Protein AF-A0A4P8IXP7-F1 (afdb_monomer_lite)

Secondary structure (DSSP, 8-state):
-PPP---------------PPPBPSEEBS-GGG-TT-PPBGGG--TT--TTBPPPP-PPP---EEEE-SS----S-B--EEEEE--S-TT--BPPP--TT--S-----GGGEEEEEE---BGGGTB-EEPPPHHHHHHHHHTT-EEEEEEEE-TTT--HHHHHHHH-EE-SS-TT-GGGEE-HHHHHHHHHHHHHT--EEEEEE-SS-SSHHHHHHHHHHHHHHHHHHHHTT-EEEEE-SSS-TT----TTEE-GGGEEETT---TT-HHHHTT----HHHHHHHS-TT----EEE-TTHHHHTTPPTT---HHHHHHHHHHHHHHHH-BTTB--GGGTB-EEEETTS-GGGSSGGG-HHHHSPP--EEEEEEE--TT--EEETTT---BSSEEEEEEE--TTS--PEEEEESSPEEEEE-TT-------------EEEETTEEE-----TT--S-EEEEE-----STTPPP---------EEEEEETTEEEEEPPP-S--SS---S-----------PPPTTS----------S-TT----PPP----EEE----

pLDDT: mean 71.77, std 26.42, range [22.84, 98.81]

Sequence (556 aa):
MKKHHLFVLILAFLFSAQAGAANTFTWALDPAQNGAGYHTIQSVDPNNLAGYVAPSNTPLNTNLTRSWIGSSRTDTGAEFTAIYRTRAASNKTYPEFPATYNPVTFENWAFIRKMISFGGEAGSGAHISAPDPEWVTAAHSHGVKIYGVVYIDHDAGTIASVENLLGTYNGLGEGDKANYAVPVLDKLQALAVKLKLDGWLLNIEKGLDIPQNASQLRRVASNLFPVYKDQGVEFLLYVGRDDIYGIGSPQLFTDADIANFGNLGINAYGIENAIGIDPGPTNGIFPSNSKKTYLMYLDQVFTVNTPRNLFWSLRVDAAKATQCQYFNGSGVWPGFKAYAQAAYPVTMAQSTALCGGNPVSLATPIPTKILKITLPPAISVAPQTTNEACYDVCYYEFQYGTNGGIRETLTFNVPMIRLNTGTGLGDSPSYQDDALYSQYVPGVKWWNKRHTESGNFVWAYSFPFNNAGTIYTLRNPPDGVWCWWESLNDYSCKLPALFPRPFYFPSSDYYANASNTSIPDGRGGRFGPGYQHSTNPYDNWGGFPLLNLVMNVNLR

Organism: NCBI:txid2571746

Radius of gyration: 28.45 Å; chains: 1; bounding box: 70×98×84 Å

InterPro domains:
  IPR005201 Cytosolic endo-beta-N-acetylglucosaminidase, TIM barrel domain [PF03644] (100-221)
  IPR032979 Cytosolic endo-beta-N-acetylglucosaminidase [PTHR13246] (124-217)

Foldseek 3Di:
DDDDDDPPPPPPPPPPPPPPFAWAPFEFLDPVLAQQDGHHLLPDDLVDRPRHDAFAPFAADPFKDWFQDPDPDDDFFFAAEEEAALAEQLGGGDFDDPPVDQSDLAQQLQRHQEYENDHDDRNNRRQWHDHDRSNLNVNRQFNHAYATEGDQDQPRGDLSSLCSQLPDAQPPDLQDPVRGDGVSVVSQLSNCVSNVHQEYEYEHQDNLVPLVSLVSLLSCLVRPQVVSVVVRYHYAYEHEADPPSVSVHPSYDYPLQELAPPPPDLAQCCLCFLQAGDQVVLCVSPPPPRPRRYYYDLHSSPVAPDPHSDDDVVSSLSSLLNSLCQAPPDDNHNHSSVRHIRMGRPPDDPCCNRSRVDVSSVDRRFTKWKKWKAADAPKWKAKPVGRDTDGGIDIDMDTADPVADPAIAIEMPFFKDKDFPAPPPDDDPPPDPGDIWMDTVPGTAAAADEPPDPTGIHIDTQDQPPDPRDGDDDPDTDDWKYKDAPDPQWIKIKTFFDDDDDDDDDDDDDPDPPPPDDDDDPPPDDDDDPPPPPPDPPNRDDDDGTGIHMYIYGGD

Structure (mmCIF, N/CA/C/O backbone):
data_AF-A0A4P8IXP7-F1
#
_entry.id   AF-A0A4P8IXP7-F1
#
loop_
_atom_site.group_PDB
_atom_site.id
_atom_site.type_symbol
_atom_site.label_atom_id
_atom_site.label_alt_id
_atom_site.label_comp_id
_atom_site.label_asym_id
_atom_site.label_entity_id
_atom_site.label_seq_id
_atom_site.pdbx_PDB_ins_code
_atom_site.Cartn_x
_atom_site.Cartn_y
_atom_site.Cartn_z
_atom_site.occupancy
_atom_site.B_iso_or_equiv
_atom_site.auth_seq_id
_atom_site.auth_comp_id
_atom_site.auth_asym_id
_atom_site.auth_atom_id
_atom_site.pdbx_PDB_model_num
ATOM 1 N N . MET A 1 1 ? -35.682 -73.329 -4.194 1.00 39.00 1 MET A N 1
ATOM 2 C CA . MET A 1 1 ? -35.188 -72.276 -5.110 1.00 39.00 1 MET A CA 1
ATOM 3 C C . MET A 1 1 ? -34.790 -71.064 -4.281 1.00 39.00 1 MET A C 1
ATOM 5 O O . MET A 1 1 ? -35.639 -70.496 -3.609 1.00 39.00 1 MET A O 1
ATOM 9 N N . LYS A 1 2 ? -33.489 -70.761 -4.235 1.00 33.84 2 LYS A N 1
ATOM 10 C CA . LYS A 1 2 ? -32.882 -69.703 -3.414 1.00 33.84 2 LYS A CA 1
ATOM 11 C C . LYS A 1 2 ? -33.099 -68.343 -4.092 1.00 33.84 2 LYS A C 1
ATOM 13 O O . LYS A 1 2 ? -32.723 -68.196 -5.249 1.00 33.84 2 LYS A O 1
ATOM 18 N N . LYS A 1 3 ? -33.685 -67.365 -3.393 1.00 36.53 3 LYS A N 1
ATOM 19 C CA . LYS A 1 3 ? -33.675 -65.953 -3.809 1.00 36.53 3 LYS A CA 1
ATOM 20 C C . LYS A 1 3 ? -32.623 -65.224 -2.979 1.00 36.53 3 LYS A C 1
ATOM 22 O O . LYS A 1 3 ? -32.712 -65.190 -1.757 1.00 36.53 3 LYS A O 1
ATOM 27 N N . HIS A 1 4 ? -31.601 -64.716 -3.658 1.00 34.34 4 HIS A N 1
ATOM 28 C CA . HIS A 1 4 ? -30.540 -63.912 -3.073 1.00 34.34 4 HIS A CA 1
ATOM 29 C C . HIS A 1 4 ? -31.058 -62.508 -2.746 1.00 34.34 4 HIS A C 1
ATOM 31 O O . HIS A 1 4 ? -31.593 -61.822 -3.615 1.00 34.34 4 HIS A O 1
ATOM 37 N N . HIS A 1 5 ? -30.872 -62.088 -1.495 1.00 34.03 5 HIS A N 1
ATOM 38 C CA . HIS A 1 5 ? -30.911 -60.685 -1.105 1.00 34.03 5 HIS A CA 1
ATOM 39 C C . HIS A 1 5 ? -29.634 -60.012 -1.614 1.00 34.03 5 HIS A C 1
ATOM 41 O O . HIS A 1 5 ? -28.539 -60.316 -1.144 1.00 34.03 5 HIS A O 1
ATOM 47 N N . LEU A 1 6 ? -29.777 -59.121 -2.593 1.00 31.95 6 LEU A N 1
ATOM 48 C CA . LEU A 1 6 ? -28.712 -58.233 -3.036 1.00 31.95 6 LEU A CA 1
ATOM 49 C C . LEU A 1 6 ? -28.724 -57.001 -2.119 1.00 31.95 6 LEU A C 1
ATOM 51 O O . LEU A 1 6 ? -29.544 -56.102 -2.285 1.00 31.95 6 LEU A O 1
ATOM 55 N N . PHE A 1 7 ? -27.845 -56.990 -1.118 1.00 36.19 7 PHE A N 1
ATOM 56 C CA . PHE A 1 7 ? -27.499 -55.779 -0.377 1.00 36.19 7 PHE A CA 1
ATOM 57 C C . PHE A 1 7 ? -26.622 -54.910 -1.284 1.00 36.19 7 PHE A C 1
ATOM 59 O O . PHE A 1 7 ? -25.454 -55.219 -1.510 1.00 36.19 7 PHE A O 1
ATOM 66 N N . VAL A 1 8 ? -27.186 -53.830 -1.823 1.00 36.12 8 VAL A N 1
ATOM 67 C CA . VAL A 1 8 ? -26.407 -52.757 -2.449 1.00 36.12 8 VAL A CA 1
ATOM 68 C C . VAL A 1 8 ? -25.951 -51.830 -1.325 1.00 36.12 8 VAL A C 1
ATOM 70 O O . VAL A 1 8 ? -26.709 -50.987 -0.853 1.00 36.12 8 VAL A O 1
ATOM 73 N N . LEU A 1 9 ? -24.719 -52.029 -0.854 1.00 34.56 9 LEU A N 1
ATOM 74 C CA . LEU A 1 9 ? -24.025 -51.070 0.002 1.00 34.56 9 LEU A CA 1
ATOM 75 C C . LEU A 1 9 ? -23.606 -49.884 -0.878 1.00 34.56 9 LEU A C 1
ATOM 77 O O . LEU A 1 9 ? -22.638 -49.967 -1.632 1.00 34.56 9 LEU A O 1
ATOM 81 N N . ILE A 1 10 ? -24.351 -48.782 -0.802 1.00 38.66 10 ILE A N 1
ATOM 82 C CA . ILE A 1 10 ? -23.900 -47.488 -1.317 1.00 38.66 10 ILE A CA 1
ATOM 83 C C . ILE A 1 10 ? -22.870 -46.967 -0.311 1.00 38.66 10 ILE A C 1
ATOM 85 O O . ILE A 1 10 ? -23.222 -46.369 0.703 1.00 38.66 10 ILE A O 1
ATOM 89 N N . LEU A 1 11 ? -21.587 -47.239 -0.568 1.00 36.03 11 LEU A N 1
ATOM 90 C CA . LEU A 1 11 ? -20.496 -46.501 0.063 1.00 36.03 11 LEU A CA 1
ATOM 91 C C . LEU A 1 11 ? -20.523 -45.073 -0.496 1.00 36.03 11 LEU A C 1
ATOM 93 O O . LEU A 1 11 ? -19.934 -44.777 -1.534 1.00 36.03 11 LEU A O 1
ATOM 97 N N . ALA A 1 12 ? -21.225 -44.182 0.197 1.00 35.38 12 ALA A N 1
ATOM 98 C CA . ALA A 1 12 ? -21.006 -42.753 0.072 1.00 35.38 12 ALA A CA 1
ATOM 99 C C . ALA A 1 12 ? -19.644 -42.435 0.710 1.00 35.38 12 ALA A C 1
ATOM 101 O O . ALA A 1 12 ? -19.553 -42.120 1.895 1.00 35.38 12 ALA A O 1
ATOM 102 N N . PHE A 1 13 ? -18.569 -42.552 -0.072 1.00 37.53 13 PHE A N 1
ATOM 103 C CA . PHE A 1 13 ? -17.326 -41.852 0.234 1.00 37.53 13 PHE A CA 1
ATOM 104 C C . PHE A 1 13 ? -17.609 -40.355 0.078 1.00 37.53 13 PHE A C 1
ATOM 106 O O . PHE A 1 13 ? -17.479 -39.781 -1.002 1.00 37.53 13 PHE A O 1
ATOM 113 N N . LEU A 1 14 ? -18.034 -39.728 1.175 1.00 33.97 14 LEU A N 1
ATOM 114 C CA . LEU A 1 14 ? -17.838 -38.304 1.399 1.00 33.97 14 LEU A CA 1
ATOM 115 C C . LEU A 1 14 ? -16.323 -38.077 1.419 1.00 33.97 14 LEU A C 1
ATOM 117 O O . LEU A 1 14 ? -15.682 -38.126 2.466 1.00 33.97 14 LEU A O 1
ATOM 121 N N . PHE A 1 15 ? -15.737 -37.873 0.240 1.00 34.47 15 PHE A N 1
ATOM 122 C CA . PHE A 1 15 ? -14.496 -37.129 0.143 1.00 34.47 15 PHE A CA 1
ATOM 123 C C . PHE A 1 15 ? -14.830 -35.710 0.590 1.00 34.47 15 PHE A C 1
ATOM 125 O O . PHE A 1 15 ? -15.240 -34.866 -0.206 1.00 34.47 15 PHE A O 1
ATOM 132 N N . SER A 1 16 ? -14.674 -35.455 1.885 1.00 33.84 16 SER A N 1
ATOM 133 C CA . SER A 1 16 ? -14.341 -34.126 2.369 1.00 33.84 16 SER A CA 1
ATOM 134 C C . SER A 1 16 ? -13.018 -33.774 1.700 1.00 33.84 16 SER A C 1
ATOM 136 O O . SER A 1 16 ? -11.948 -34.090 2.214 1.00 33.84 16 SER A O 1
ATOM 138 N N . ALA A 1 17 ? -13.080 -33.214 0.493 1.00 34.91 17 ALA A N 1
ATOM 139 C CA . ALA A 1 17 ? -11.950 -32.508 -0.065 1.00 34.91 17 ALA A CA 1
ATOM 140 C C . ALA A 1 17 ? -11.671 -31.383 0.931 1.00 34.91 17 ALA A C 1
ATOM 142 O O . ALA A 1 17 ? -12.383 -30.381 0.958 1.00 34.91 17 ALA A O 1
ATOM 143 N N . GLN A 1 18 ? -10.687 -31.583 1.809 1.00 36.56 18 GLN A N 1
ATOM 144 C CA . GLN A 1 18 ? -9.987 -30.466 2.415 1.00 36.56 18 GLN A CA 1
ATOM 145 C C . GLN A 1 18 ? -9.467 -29.662 1.229 1.00 36.56 18 GLN A C 1
ATOM 147 O O . GLN A 1 18 ? -8.489 -30.049 0.591 1.00 36.56 18 GLN A O 1
ATOM 152 N N . ALA A 1 19 ? -10.197 -28.612 0.855 1.00 48.47 19 ALA A N 1
ATOM 153 C CA . ALA A 1 19 ? -9.684 -27.609 -0.049 1.00 48.47 19 ALA A CA 1
ATOM 154 C C . ALA A 1 19 ? -8.411 -27.096 0.624 1.00 48.47 19 ALA A C 1
ATOM 156 O O . ALA A 1 19 ? -8.477 -26.484 1.687 1.00 48.47 19 ALA A O 1
ATOM 157 N N . GLY A 1 20 ? -7.250 -27.475 0.083 1.00 58.09 20 GLY A N 1
ATOM 158 C CA . GLY A 1 20 ? -5.977 -27.000 0.602 1.00 58.09 20 GLY A CA 1
ATOM 159 C C . GLY A 1 20 ? -5.996 -25.476 0.609 1.00 58.09 20 GLY A C 1
ATOM 160 O O . GLY A 1 20 ? -6.505 -24.868 -0.335 1.00 58.09 20 GLY A O 1
ATOM 161 N N . ALA A 1 21 ? -5.486 -24.871 1.680 1.00 75.12 21 ALA A N 1
ATOM 162 C CA . ALA A 1 21 ? -5.444 -23.423 1.797 1.00 75.12 21 ALA A CA 1
ATOM 163 C C . ALA A 1 21 ? -4.716 -22.828 0.579 1.00 75.12 21 ALA A C 1
ATOM 165 O O . ALA A 1 21 ? -3.615 -23.260 0.226 1.00 75.12 21 ALA A O 1
ATOM 166 N N . ALA A 1 22 ? -5.364 -21.883 -0.101 1.00 84.75 22 ALA A N 1
ATOM 167 C CA . ALA A 1 22 ? -4.814 -21.275 -1.303 1.00 84.75 22 ALA A CA 1
ATOM 168 C C . ALA A 1 22 ? -3.611 -20.385 -0.957 1.00 84.75 22 ALA A C 1
ATOM 170 O O . ALA A 1 22 ? -3.582 -19.738 0.090 1.00 84.75 22 ALA A O 1
ATOM 171 N N . ASN A 1 23 ? -2.622 -20.320 -1.847 1.00 89.44 23 ASN A N 1
ATOM 172 C CA . ASN A 1 23 ? -1.497 -19.404 -1.698 1.00 89.44 23 ASN A CA 1
ATOM 173 C C . ASN A 1 23 ? -1.893 -17.977 -2.093 1.00 89.44 23 ASN A C 1
ATOM 175 O O . ASN A 1 23 ? -2.706 -17.757 -2.998 1.00 89.44 23 ASN A O 1
ATOM 179 N N . THR A 1 24 ? -1.249 -17.003 -1.457 1.00 90.00 24 THR A N 1
ATOM 180 C CA . THR A 1 24 ? -1.273 -15.611 -1.911 1.00 90.00 24 THR A CA 1
ATOM 181 C C . THR A 1 24 ? -0.402 -15.423 -3.153 1.00 90.00 24 THR A C 1
ATOM 183 O O . THR A 1 24 ? 0.481 -16.231 -3.455 1.00 90.00 24 THR A O 1
ATOM 186 N N . PHE A 1 25 ? -0.611 -14.324 -3.879 1.00 94.12 25 PHE A N 1
ATOM 187 C CA . PHE A 1 25 ? 0.217 -13.951 -5.026 1.00 94.12 25 PHE A CA 1
ATOM 188 C C . PHE A 1 25 ? 1.541 -13.309 -4.575 1.00 94.12 25 PHE A C 1
ATOM 190 O O . PHE A 1 25 ? 1.748 -12.101 -4.715 1.00 94.12 25 PHE A O 1
ATOM 197 N N . THR A 1 26 ? 2.420 -14.123 -3.986 1.00 94.44 26 THR A N 1
ATOM 198 C CA . THR A 1 26 ? 3.766 -13.728 -3.544 1.00 94.44 26 THR A CA 1
ATOM 199 C C . THR A 1 26 ? 4.827 -14.639 -4.143 1.00 94.44 26 THR A C 1
ATOM 201 O O . THR A 1 26 ? 4.685 -15.865 -4.122 1.00 94.44 26 THR A O 1
ATOM 204 N N . TRP A 1 27 ? 5.921 -14.049 -4.626 1.00 95.25 27 TRP A N 1
ATOM 205 C CA . TRP A 1 27 ? 7.013 -14.779 -5.267 1.00 95.25 27 TRP A CA 1
ATOM 206 C C . TRP A 1 27 ? 8.386 -14.239 -4.885 1.00 95.25 27 TRP A C 1
ATOM 208 O O . TRP A 1 27 ? 8.557 -13.054 -4.586 1.00 95.25 27 TRP A O 1
ATOM 218 N N . ALA A 1 28 ? 9.377 -15.121 -4.975 1.00 95.38 28 ALA A N 1
ATOM 219 C CA . ALA A 1 28 ? 10.776 -14.762 -4.830 1.00 95.38 28 ALA A CA 1
ATOM 220 C C . ALA A 1 28 ? 11.360 -14.275 -6.158 1.00 95.38 28 ALA A C 1
ATOM 222 O O . ALA A 1 28 ? 11.243 -14.941 -7.187 1.00 95.38 28 ALA A O 1
ATOM 223 N N . LEU A 1 29 ? 12.018 -13.118 -6.118 1.00 95.31 29 LEU A N 1
ATOM 224 C CA . LEU A 1 29 ? 12.842 -12.608 -7.210 1.00 95.31 29 LEU A CA 1
ATOM 225 C C . LEU A 1 29 ? 14.216 -13.294 -7.234 1.00 95.31 29 LEU A C 1
ATOM 227 O O . LEU A 1 29 ? 14.679 -13.703 -8.298 1.00 95.31 29 LEU A O 1
ATOM 231 N N . ASP A 1 30 ? 14.823 -13.444 -6.053 1.00 90.88 30 ASP A N 1
ATOM 232 C CA . ASP A 1 30 ? 16.124 -14.077 -5.838 1.00 90.88 30 ASP A CA 1
ATOM 233 C C . ASP A 1 30 ? 15.962 -15.387 -5.036 1.00 90.88 30 ASP A C 1
ATOM 235 O O . ASP A 1 30 ? 15.535 -15.350 -3.875 1.00 90.88 30 ASP A O 1
ATOM 239 N N . PRO A 1 31 ? 16.288 -16.557 -5.620 1.00 88.31 31 PRO A N 1
ATOM 240 C CA . PRO A 1 31 ? 16.248 -17.838 -4.917 1.00 88.31 31 PRO A CA 1
ATOM 241 C C . PRO A 1 31 ? 17.194 -17.910 -3.711 1.00 88.31 31 PRO A C 1
ATOM 243 O O . PRO A 1 31 ? 16.911 -18.656 -2.774 1.00 88.31 31 PRO A O 1
ATOM 246 N N . ALA A 1 32 ? 18.300 -17.156 -3.718 1.00 88.69 32 ALA A N 1
ATOM 247 C CA . ALA A 1 32 ? 19.264 -17.143 -2.619 1.00 88.69 32 ALA A CA 1
ATOM 248 C C . ALA A 1 32 ? 18.716 -16.433 -1.371 1.00 88.69 32 ALA A C 1
ATOM 250 O O . ALA A 1 32 ? 19.170 -16.698 -0.260 1.00 88.69 32 ALA A O 1
ATOM 251 N N . GLN A 1 33 ? 17.711 -15.571 -1.542 1.00 88.19 33 GLN A N 1
ATOM 252 C CA . GLN A 1 33 ? 17.058 -14.820 -0.470 1.00 88.19 33 GLN A CA 1
ATOM 253 C C . GLN A 1 33 ? 15.617 -15.291 -0.262 1.00 88.19 33 GLN A C 1
ATOM 255 O O . GLN A 1 33 ? 14.695 -14.496 -0.168 1.00 88.19 33 GLN A O 1
ATOM 260 N N . ASN A 1 34 ? 15.397 -16.606 -0.226 1.00 91.69 34 ASN A N 1
ATOM 261 C CA . ASN A 1 34 ? 14.059 -17.196 -0.184 1.00 91.69 34 ASN A CA 1
ATOM 262 C C . ASN A 1 34 ? 13.816 -18.054 1.067 1.00 91.69 34 ASN A C 1
ATOM 264 O O . ASN A 1 34 ? 13.491 -19.239 0.970 1.00 91.69 34 ASN A O 1
ATOM 268 N N . GLY A 1 35 ? 13.985 -17.462 2.255 1.00 87.88 35 GLY A N 1
ATOM 269 C CA . GLY A 1 35 ? 13.940 -18.186 3.531 1.00 87.88 35 GLY A CA 1
ATOM 270 C C . GLY A 1 35 ? 12.619 -18.910 3.827 1.00 87.88 35 GLY A C 1
ATOM 271 O O . GLY A 1 35 ? 12.629 -19.943 4.490 1.00 87.88 35 GLY A O 1
ATOM 272 N N . ALA A 1 36 ? 11.487 -18.423 3.306 1.00 87.69 36 ALA A N 1
ATOM 273 C CA . ALA A 1 36 ? 10.168 -19.042 3.489 1.00 87.69 36 ALA A CA 1
ATOM 274 C C . ALA A 1 36 ? 9.737 -19.953 2.315 1.00 87.69 36 ALA A C 1
ATOM 276 O O . ALA A 1 36 ? 8.614 -20.478 2.293 1.00 87.69 36 ALA A O 1
ATOM 277 N N . GLY A 1 37 ? 10.612 -20.152 1.322 1.00 91.12 37 GLY A N 1
ATOM 278 C CA . GLY A 1 37 ? 10.381 -21.070 0.207 1.00 91.12 37 GLY A CA 1
ATOM 279 C C . GLY A 1 37 ? 9.197 -20.679 -0.683 1.00 91.12 37 GLY A C 1
ATOM 280 O O . GLY A 1 37 ? 8.359 -21.527 -1.003 1.00 91.12 37 GLY A O 1
ATOM 281 N N . TYR A 1 38 ? 9.080 -19.402 -1.050 1.00 92.81 38 TYR A N 1
ATOM 282 C CA . TYR A 1 38 ? 8.154 -18.945 -2.090 1.00 92.81 38 TYR A CA 1
ATOM 283 C C . TYR A 1 38 ? 8.533 -19.524 -3.456 1.00 92.81 38 TYR A C 1
ATOM 285 O O . TYR A 1 38 ? 9.701 -19.814 -3.720 1.00 92.81 38 TYR A O 1
ATOM 293 N N . HIS A 1 39 ? 7.562 -19.657 -4.360 1.00 94.31 39 HIS A N 1
ATOM 294 C CA . HIS A 1 39 ? 7.879 -19.946 -5.758 1.00 94.31 39 HIS A CA 1
ATOM 295 C C . HIS A 1 39 ? 8.733 -18.813 -6.331 1.00 94.31 39 HIS A C 1
ATOM 297 O O . HIS A 1 39 ? 8.442 -17.636 -6.111 1.00 94.31 39 HIS A O 1
ATOM 303 N N . THR A 1 40 ? 9.785 -19.158 -7.069 1.00 95.31 40 THR A N 1
ATOM 304 C CA . THR A 1 40 ? 10.590 -18.156 -7.772 1.00 95.31 40 THR A CA 1
ATOM 305 C C . THR A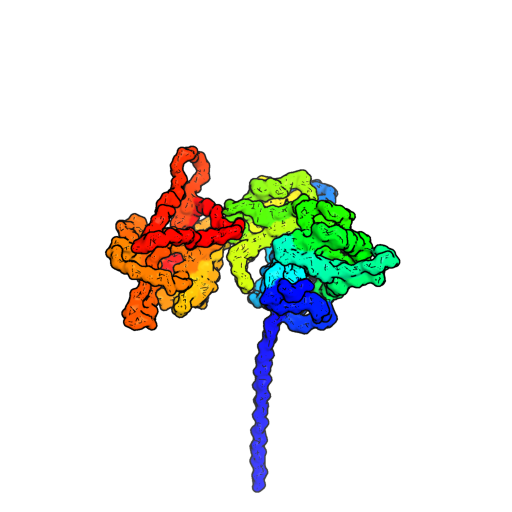 1 40 ? 9.791 -17.629 -8.952 1.00 95.31 40 THR A C 1
ATOM 307 O O . THR A 1 40 ? 9.116 -18.406 -9.634 1.00 95.31 40 THR A O 1
ATOM 310 N N . ILE A 1 41 ? 9.871 -16.332 -9.237 1.00 96.25 41 ILE A N 1
ATOM 311 C CA . ILE A 1 41 ? 9.119 -15.717 -10.336 1.00 96.25 41 ILE A CA 1
ATOM 312 C C . ILE A 1 41 ? 9.425 -16.408 -11.671 1.00 96.25 41 ILE A C 1
ATOM 314 O O . ILE A 1 41 ? 8.538 -16.643 -12.486 1.00 96.25 41 ILE A O 1
ATOM 318 N N . GLN A 1 42 ? 10.659 -16.868 -11.874 1.00 93.69 42 GLN A N 1
ATOM 319 C CA . GLN A 1 42 ? 11.069 -17.596 -13.073 1.00 93.69 42 GLN A CA 1
ATOM 320 C C . GLN A 1 42 ? 10.315 -18.929 -13.243 1.00 93.69 42 GLN A C 1
ATOM 322 O O . GLN A 1 42 ? 10.049 -19.312 -14.379 1.00 93.69 42 GLN A O 1
ATOM 327 N N . SER A 1 43 ? 9.894 -19.580 -12.153 1.00 94.19 43 SER A N 1
ATOM 328 C CA . SER A 1 43 ? 9.132 -20.842 -12.179 1.00 94.19 43 SER A CA 1
ATOM 329 C C . SER A 1 43 ? 7.615 -20.677 -12.330 1.00 94.19 43 SER A C 1
ATOM 331 O O . SER A 1 43 ? 6.931 -21.635 -12.676 1.00 94.19 43 SER A O 1
ATOM 333 N N . VAL A 1 44 ? 7.078 -19.476 -12.094 1.00 94.88 44 VAL A N 1
ATOM 334 C CA . VAL A 1 44 ? 5.631 -19.219 -12.166 1.00 94.88 44 VAL A CA 1
ATOM 335 C C . VAL A 1 44 ? 5.162 -19.243 -13.616 1.00 94.88 44 VAL A C 1
ATOM 337 O O . VAL A 1 44 ? 5.753 -18.569 -14.465 1.00 94.88 44 VAL A O 1
ATOM 340 N N . ASP A 1 45 ? 4.079 -19.970 -13.887 1.00 95.50 45 ASP A N 1
ATOM 341 C CA . ASP A 1 45 ? 3.348 -19.910 -15.153 1.00 95.50 45 ASP A CA 1
ATOM 342 C C . ASP A 1 45 ? 2.131 -18.976 -15.006 1.00 95.50 45 ASP A C 1
ATOM 344 O O . ASP A 1 45 ? 1.157 -19.341 -14.343 1.00 95.50 45 ASP A O 1
ATOM 348 N N . PRO A 1 46 ? 2.132 -17.782 -15.632 1.00 95.19 46 PRO A N 1
ATOM 349 C CA . PRO A 1 46 ? 0.991 -16.866 -15.581 1.00 95.19 46 PRO A CA 1
ATOM 350 C C . PRO A 1 46 ? -0.311 -17.469 -16.130 1.00 95.19 46 PRO A C 1
ATOM 352 O O . PRO A 1 46 ? -1.400 -17.004 -15.795 1.00 95.19 46 PRO A O 1
ATOM 355 N N . ASN A 1 47 ? -0.239 -18.506 -16.968 1.00 94.06 47 ASN A N 1
ATOM 356 C CA . ASN A 1 47 ? -1.427 -19.153 -17.518 1.00 94.06 47 ASN A CA 1
ATOM 357 C C . ASN A 1 47 ? -2.011 -20.214 -16.581 1.00 94.06 47 ASN A C 1
ATOM 359 O O . ASN A 1 47 ? -3.209 -20.500 -16.675 1.00 94.06 47 ASN A O 1
ATOM 363 N N . ASN A 1 48 ? -1.211 -20.727 -15.644 1.00 93.56 48 ASN A N 1
ATOM 364 C CA . ASN A 1 48 ? -1.591 -21.770 -14.703 1.00 93.56 48 ASN A CA 1
ATOM 365 C C . ASN A 1 48 ? -1.275 -21.363 -13.256 1.00 93.56 48 ASN A C 1
ATOM 367 O O . ASN A 1 48 ? -0.227 -21.690 -12.703 1.00 93.56 48 ASN A O 1
ATOM 371 N N . LEU A 1 49 ? -2.238 -20.690 -12.626 1.00 93.94 49 LEU A N 1
ATOM 372 C CA . LEU A 1 49 ? -2.174 -20.286 -11.219 1.00 93.94 49 LEU A CA 1
ATOM 373 C C . LEU A 1 49 ? -2.897 -21.284 -10.297 1.00 93.94 49 LEU A C 1
ATOM 375 O O . LEU A 1 49 ? -3.518 -20.891 -9.311 1.00 93.94 49 LEU A O 1
ATOM 379 N N . ALA A 1 50 ? -2.858 -22.580 -10.619 1.00 91.75 50 ALA A N 1
ATOM 380 C CA . ALA A 1 50 ? -3.403 -23.605 -9.736 1.00 91.75 50 ALA A CA 1
ATOM 381 C C . ALA A 1 50 ? -2.722 -23.547 -8.355 1.00 91.75 50 ALA A C 1
ATOM 383 O O . ALA A 1 50 ? -1.501 -23.455 -8.255 1.00 91.75 50 ALA A O 1
ATOM 384 N N . GLY A 1 51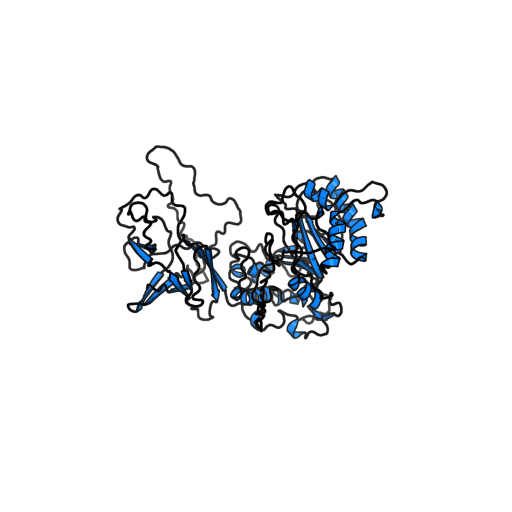 ? -3.521 -23.594 -7.286 1.00 89.75 51 GLY A N 1
ATOM 385 C CA . GLY A 1 51 ? -3.033 -23.476 -5.908 1.00 89.75 51 GLY A CA 1
ATOM 386 C C . GLY A 1 51 ? -2.887 -22.039 -5.395 1.00 89.75 51 GLY A C 1
ATOM 387 O O . GLY A 1 51 ? -2.505 -21.864 -4.241 1.00 89.75 51 GLY A O 1
ATOM 388 N N . TYR A 1 52 ? -3.212 -21.026 -6.203 1.00 93.00 52 TYR A N 1
ATOM 389 C CA . TYR A 1 52 ? -3.387 -19.643 -5.754 1.00 93.00 52 TYR A CA 1
ATOM 390 C C . TYR A 1 52 ? -4.872 -19.303 -5.583 1.00 93.00 52 TYR A C 1
ATOM 392 O O . TYR A 1 52 ? -5.744 -19.992 -6.119 1.00 93.00 52 TYR A O 1
ATOM 400 N N . VAL A 1 53 ? -5.163 -18.226 -4.849 1.00 91.44 53 VAL A N 1
ATOM 401 C CA . VAL A 1 53 ? -6.516 -17.653 -4.785 1.00 91.44 53 VAL A CA 1
ATOM 402 C C . VAL A 1 53 ? -7.003 -17.252 -6.188 1.00 91.44 53 VAL A C 1
ATOM 404 O O . VAL A 1 53 ? -6.207 -16.945 -7.076 1.00 91.44 53 VAL A O 1
ATOM 407 N N . ALA A 1 54 ? -8.314 -17.289 -6.431 1.00 93.12 54 ALA A N 1
ATOM 408 C CA . ALA A 1 54 ? -8.870 -16.913 -7.729 1.00 93.12 54 ALA A CA 1
ATOM 409 C C . ALA A 1 54 ? -8.708 -15.397 -7.987 1.00 93.12 54 ALA A C 1
ATOM 411 O O . ALA A 1 54 ? -9.017 -14.605 -7.100 1.00 93.12 54 ALA A O 1
ATOM 412 N N . PRO A 1 55 ? -8.272 -14.962 -9.186 1.00 95.69 55 PRO A N 1
ATOM 413 C CA . PRO A 1 55 ? -8.188 -13.540 -9.521 1.00 95.69 55 PRO A CA 1
ATOM 414 C C . PRO A 1 55 ? -9.541 -12.815 -9.499 1.00 95.69 55 PRO A C 1
ATOM 416 O O . PRO A 1 55 ? -10.595 -13.428 -9.683 1.00 95.69 55 PRO A O 1
ATOM 419 N N . SER A 1 56 ? -9.507 -11.485 -9.363 1.00 96.31 56 SER A N 1
ATOM 420 C CA . SER A 1 56 ? -10.701 -10.651 -9.540 1.00 96.31 56 SER A CA 1
ATOM 421 C C . SER A 1 56 ? -11.218 -10.720 -10.980 1.00 96.31 56 SER A C 1
ATOM 423 O O . SER A 1 56 ? -10.445 -10.782 -11.935 1.00 96.31 56 SER A O 1
ATOM 425 N N . ASN A 1 57 ? -12.540 -10.635 -11.137 1.00 96.56 57 ASN A N 1
ATOM 426 C CA . ASN A 1 57 ? -13.206 -10.499 -12.435 1.00 96.56 57 ASN A CA 1
ATOM 427 C C . ASN A 1 57 ? -13.751 -9.083 -12.683 1.00 96.56 57 ASN A C 1
ATOM 429 O O . ASN A 1 57 ? -14.406 -8.843 -13.696 1.00 96.56 57 ASN A O 1
ATOM 433 N N . THR A 1 58 ? -13.502 -8.144 -11.769 1.00 97.62 58 THR A N 1
ATOM 434 C CA . THR A 1 58 ? -14.054 -6.788 -11.839 1.00 97.62 58 THR A CA 1
ATOM 435 C C . THR A 1 58 ? -13.181 -5.914 -12.742 1.00 97.62 58 THR A C 1
ATOM 437 O O . THR A 1 58 ? -12.001 -5.730 -12.437 1.00 97.62 58 THR A O 1
ATOM 440 N N . PRO A 1 59 ? -13.704 -5.362 -13.852 1.00 97.31 59 PRO A N 1
ATOM 441 C CA . PRO A 1 59 ? -12.946 -4.440 -14.693 1.00 97.31 59 PRO A CA 1
ATOM 442 C C . PRO A 1 59 ? -12.816 -3.061 -14.032 1.00 97.31 59 PRO A C 1
ATOM 444 O O . PRO A 1 59 ? -13.697 -2.645 -13.278 1.00 97.31 59 PRO A O 1
ATOM 447 N N . LEU A 1 60 ? -11.745 -2.331 -14.361 1.00 98.31 60 LEU A N 1
ATOM 448 C CA . LEU A 1 60 ? -11.558 -0.944 -13.935 1.00 98.31 60 LEU A CA 1
ATOM 449 C C . LEU A 1 60 ? -12.723 -0.070 -14.423 1.00 98.31 60 LEU A C 1
ATOM 451 O O . LEU A 1 60 ? -12.981 0.031 -15.624 1.00 98.31 60 LEU A O 1
ATOM 455 N N . ASN A 1 61 ? -13.407 0.593 -13.494 1.00 98.25 61 ASN A N 1
ATOM 456 C CA . ASN A 1 61 ? -14.480 1.519 -13.819 1.00 98.25 61 ASN A CA 1
ATOM 457 C C . ASN A 1 61 ? -13.913 2.839 -14.357 1.00 98.25 61 ASN A C 1
ATOM 459 O O . ASN A 1 61 ? -13.255 3.589 -13.641 1.00 98.25 61 ASN A O 1
ATOM 463 N N . THR A 1 62 ? -14.187 3.140 -15.622 1.00 97.50 62 THR A N 1
ATOM 464 C CA . THR A 1 62 ? -13.725 4.370 -16.283 1.00 97.50 62 THR A CA 1
ATOM 465 C C . THR A 1 62 ? -14.784 5.472 -16.322 1.00 97.50 62 THR A C 1
ATOM 467 O O . THR A 1 62 ? -14.469 6.609 -16.671 1.00 97.50 62 THR A O 1
ATOM 470 N N . ASN A 1 63 ? -16.032 5.173 -15.947 1.00 98.12 63 ASN A N 1
ATOM 471 C CA . ASN A 1 63 ? -17.142 6.120 -15.997 1.00 98.12 63 ASN A CA 1
ATOM 472 C C . ASN A 1 63 ? -17.275 6.872 -14.666 1.00 98.12 63 ASN A C 1
ATOM 474 O O . ASN A 1 63 ? -18.100 6.534 -13.810 1.00 98.12 63 ASN A O 1
ATOM 478 N N . LEU A 1 64 ? -16.411 7.873 -14.489 1.00 98.00 64 LEU A N 1
ATOM 479 C CA . LEU A 1 64 ? -16.284 8.646 -13.257 1.00 98.00 64 LEU A CA 1
ATOM 480 C C . LEU A 1 64 ? -16.822 10.069 -13.424 1.00 98.00 64 LEU A C 1
ATOM 482 O O . LEU A 1 64 ? -16.611 10.714 -14.450 1.00 98.00 64 LEU A O 1
ATOM 486 N N . THR A 1 65 ? -17.441 10.586 -12.368 1.00 97.19 65 THR A N 1
ATOM 487 C CA . THR A 1 65 ? -17.694 12.018 -12.188 1.00 97.19 65 THR A CA 1
ATOM 488 C C . THR A 1 65 ? -16.714 12.599 -11.173 1.00 97.19 65 THR A C 1
ATOM 490 O O . THR A 1 65 ? -16.131 11.861 -10.376 1.00 97.19 65 THR A O 1
ATOM 493 N N . ARG A 1 66 ? -16.513 13.921 -11.205 1.00 96.62 66 ARG A N 1
ATOM 494 C CA . ARG A 1 66 ? -15.615 14.640 -10.296 1.00 96.62 66 ARG A CA 1
ATOM 495 C C . ARG A 1 66 ? -16.329 15.795 -9.619 1.00 96.62 66 ARG A C 1
ATOM 497 O O . ARG A 1 66 ? -17.061 16.543 -10.260 1.00 96.62 66 ARG A O 1
ATOM 504 N N . SER A 1 67 ? -16.079 15.968 -8.327 1.00 95.75 67 SER A N 1
ATOM 505 C CA . SER A 1 67 ? -16.624 17.092 -7.567 1.00 95.75 67 SER A CA 1
ATOM 506 C C . SER A 1 67 ? -15.749 17.445 -6.371 1.00 95.75 67 SER A C 1
ATOM 508 O O . SER A 1 67 ? -15.239 16.555 -5.689 1.00 95.75 67 SER A O 1
ATOM 510 N N . TRP A 1 68 ? -15.646 18.735 -6.059 1.00 96.31 68 TRP A N 1
ATOM 511 C CA . TRP A 1 68 ? -15.129 19.190 -4.772 1.00 96.31 68 TRP A CA 1
ATOM 512 C C . TRP A 1 68 ? -16.135 18.881 -3.658 1.00 96.31 68 TRP A C 1
ATOM 514 O O . TRP A 1 68 ? -17.322 19.179 -3.783 1.00 96.31 68 TRP A O 1
ATOM 524 N N . ILE A 1 69 ? -15.667 18.274 -2.565 1.00 93.50 69 ILE A N 1
ATOM 525 C CA . ILE A 1 69 ? -16.507 17.945 -1.406 1.00 93.50 69 ILE A CA 1
ATOM 526 C C . ILE A 1 69 ? -16.323 19.026 -0.342 1.00 93.50 69 ILE A C 1
ATOM 528 O O . ILE A 1 69 ? -15.243 19.160 0.231 1.00 93.50 69 ILE A O 1
ATOM 532 N N . GLY A 1 70 ? -17.379 19.797 -0.069 1.00 86.25 70 GLY A N 1
ATOM 533 C CA . GLY A 1 70 ? -17.359 20.849 0.955 1.00 86.25 70 GLY A CA 1
ATOM 534 C C . GLY A 1 70 ? -16.474 22.056 0.614 1.00 86.25 70 GLY A C 1
ATOM 535 O O . GLY A 1 70 ? -16.017 22.746 1.519 1.00 86.25 70 GLY A O 1
ATOM 536 N N . SER A 1 71 ? -16.211 22.301 -0.672 1.00 86.44 71 SER A N 1
ATOM 537 C CA . SER A 1 71 ? -15.372 23.398 -1.164 1.00 86.44 71 SER A CA 1
ATOM 538 C C . SER A 1 71 ? -15.985 24.020 -2.421 1.00 86.44 71 SER A C 1
ATOM 540 O O . SER A 1 71 ? -16.597 23.318 -3.223 1.00 86.44 71 SER A O 1
ATOM 542 N N . SER A 1 72 ? -15.807 25.332 -2.598 1.00 88.75 72 SER A N 1
ATOM 543 C CA . SER A 1 72 ? -16.259 26.094 -3.773 1.00 88.75 72 SER A CA 1
ATOM 544 C C . SER A 1 72 ? -15.189 26.225 -4.864 1.00 88.75 72 SER A C 1
ATOM 546 O O . SER A 1 72 ? -15.328 27.043 -5.772 1.00 88.75 72 SER A O 1
ATOM 548 N N . ARG A 1 73 ? -14.082 25.481 -4.750 1.00 92.00 73 ARG A N 1
ATOM 549 C CA . ARG A 1 73 ? -13.003 25.474 -5.744 1.00 92.00 73 ARG A CA 1
ATOM 550 C C . ARG A 1 73 ? -13.497 24.946 -7.092 1.00 92.00 73 ARG A C 1
ATOM 552 O O . ARG A 1 73 ? -14.437 24.159 -7.165 1.00 92.00 73 ARG A O 1
ATOM 559 N N . THR A 1 74 ? -12.825 25.364 -8.161 1.00 89.94 74 THR A N 1
ATOM 560 C CA . THR A 1 74 ? -13.131 24.950 -9.543 1.00 89.94 74 THR A CA 1
ATOM 561 C C . THR A 1 74 ? -11.915 24.406 -10.288 1.00 89.94 74 THR A C 1
ATOM 563 O O . THR A 1 74 ? -12.054 23.950 -11.418 1.00 89.94 74 THR A O 1
ATOM 566 N N . ASP A 1 75 ? -10.726 24.447 -9.683 1.00 94.12 75 ASP A N 1
ATOM 567 C CA . ASP A 1 75 ? -9.529 23.820 -10.241 1.00 94.12 75 ASP A CA 1
ATOM 568 C C . ASP A 1 75 ? -9.603 22.285 -10.153 1.00 94.12 75 ASP A C 1
ATOM 570 O O . ASP A 1 75 ? -10.486 21.726 -9.498 1.00 94.12 75 ASP A O 1
ATOM 574 N N . THR A 1 76 ? -8.677 21.598 -10.822 1.00 90.44 76 THR A N 1
ATOM 575 C CA . THR A 1 76 ? -8.645 20.128 -10.903 1.00 90.44 76 THR A CA 1
ATOM 576 C C . THR A 1 76 ? -8.202 19.452 -9.605 1.00 90.44 76 THR A C 1
ATOM 578 O O . THR A 1 76 ? -8.443 18.258 -9.432 1.00 90.44 76 THR A O 1
ATOM 581 N N . GLY A 1 77 ? -7.575 20.195 -8.686 1.00 93.12 77 GLY A N 1
ATOM 582 C CA . GLY A 1 77 ? -6.951 19.640 -7.489 1.00 93.12 77 GLY A CA 1
ATOM 583 C C . GLY A 1 77 ? -5.767 18.716 -7.795 1.00 93.12 77 GLY A C 1
ATOM 584 O O . GLY A 1 77 ? -5.296 18.616 -8.930 1.00 93.12 77 GLY A O 1
ATOM 585 N N . ALA A 1 78 ? -5.277 18.057 -6.749 1.00 94.12 78 ALA A N 1
ATOM 586 C CA . ALA A 1 78 ? -4.254 17.024 -6.815 1.00 94.12 78 ALA A CA 1
ATOM 587 C C . ALA A 1 78 ? -4.853 15.655 -7.181 1.00 94.12 78 ALA A C 1
ATOM 589 O O . ALA A 1 78 ? -6.006 15.360 -6.864 1.00 94.12 78 ALA A O 1
ATOM 590 N N . GLU A 1 79 ? -4.036 14.792 -7.785 1.00 95.62 79 GLU A N 1
ATOM 591 C CA . GLU A 1 79 ? -4.335 13.368 -7.946 1.00 95.62 79 GLU A CA 1
ATOM 592 C C . GLU A 1 79 ? -3.376 12.550 -7.088 1.00 95.62 79 GLU A C 1
ATOM 594 O O . GLU A 1 79 ? -2.175 12.503 -7.351 1.00 95.62 79 GLU A O 1
ATOM 599 N N . PHE A 1 80 ? -3.906 11.918 -6.043 1.00 97.94 80 PHE A N 1
ATOM 600 C CA . PHE A 1 80 ? -3.087 11.167 -5.102 1.00 97.94 80 PHE A CA 1
ATOM 601 C C . PHE A 1 80 ? -2.919 9.698 -5.503 1.00 97.94 80 PHE A C 1
ATOM 603 O O . PHE A 1 80 ? -3.830 9.063 -6.046 1.00 97.94 80 PHE A O 1
ATOM 610 N N . THR A 1 81 ? -1.759 9.147 -5.155 1.00 98.38 81 THR A N 1
ATOM 611 C CA . THR A 1 81 ? -1.461 7.714 -5.156 1.00 98.38 81 THR A CA 1
ATOM 612 C C . THR A 1 81 ? -1.315 7.244 -3.714 1.00 98.38 81 THR A C 1
ATOM 614 O O . THR A 1 81 ? -0.502 7.793 -2.978 1.00 98.38 81 THR A O 1
ATOM 617 N N . ALA A 1 82 ? -2.071 6.232 -3.291 1.00 97.69 82 ALA A N 1
ATOM 618 C CA . ALA A 1 82 ? -1.881 5.619 -1.976 1.00 97.69 82 ALA A CA 1
ATOM 619 C C . ALA A 1 82 ? -0.821 4.515 -2.043 1.00 97.69 82 ALA A C 1
ATOM 621 O O . ALA A 1 82 ? -0.918 3.626 -2.882 1.00 97.69 82 ALA A O 1
ATOM 622 N N . ILE A 1 83 ? 0.148 4.536 -1.131 1.00 96.00 83 ILE A N 1
ATOM 623 C CA . ILE A 1 83 ? 1.045 3.417 -0.828 1.00 96.00 83 ILE A CA 1
ATOM 624 C C . ILE A 1 83 ? 0.523 2.793 0.467 1.00 96.00 83 ILE A C 1
ATOM 626 O O . ILE A 1 83 ? 0.633 3.393 1.540 1.00 96.00 83 ILE A O 1
ATOM 630 N N . TYR A 1 84 ? -0.109 1.627 0.345 1.00 92.94 84 TYR A N 1
ATOM 631 C CA . TYR A 1 84 ? -0.963 1.047 1.382 1.00 92.94 84 TYR A CA 1
ATOM 632 C C . TYR A 1 84 ? -0.654 -0.439 1.549 1.00 92.94 84 TYR A C 1
ATOM 634 O O . TYR A 1 84 ? -0.645 -1.167 0.555 1.00 92.94 84 TYR A O 1
ATOM 642 N N . ARG A 1 85 ? -0.424 -0.922 2.776 1.00 88.19 85 ARG A N 1
ATOM 643 C CA . ARG A 1 85 ? -0.255 -2.365 2.996 1.00 88.19 85 ARG A CA 1
ATOM 644 C C . ARG A 1 85 ? -1.621 -3.029 3.079 1.00 88.19 85 ARG A C 1
ATOM 646 O O . ARG A 1 85 ? -2.400 -2.789 3.995 1.00 88.19 85 ARG A O 1
ATOM 653 N N . THR A 1 86 ? -1.910 -3.876 2.102 1.00 86.94 86 THR A N 1
ATOM 654 C CA . THR A 1 86 ? -3.171 -4.631 2.021 1.00 86.94 86 THR A CA 1
ATOM 655 C C . THR A 1 86 ? -3.113 -5.935 2.818 1.00 86.94 86 THR A C 1
ATOM 657 O O . THR A 1 86 ? -4.150 -6.471 3.198 1.00 86.94 86 THR A O 1
ATOM 660 N N . ARG A 1 87 ? -1.897 -6.429 3.096 1.00 82.38 87 ARG A N 1
ATOM 661 C CA . ARG A 1 87 ? -1.607 -7.638 3.876 1.00 82.38 87 ARG A CA 1
ATOM 662 C C . ARG A 1 87 ? -0.189 -7.614 4.452 1.00 82.38 87 ARG A C 1
ATOM 664 O O . ARG A 1 87 ? 0.651 -6.818 4.035 1.00 82.38 87 ARG A O 1
ATOM 671 N N . ALA A 1 88 ? 0.093 -8.518 5.390 1.00 77.06 88 ALA A N 1
ATOM 672 C CA . ALA A 1 88 ? 1.451 -8.741 5.886 1.00 77.06 88 ALA A CA 1
ATOM 673 C C . ALA A 1 88 ? 2.357 -9.329 4.786 1.00 77.06 88 ALA A C 1
ATOM 675 O O . ALA A 1 88 ? 1.951 -10.241 4.064 1.00 77.06 88 ALA A O 1
ATOM 676 N N . ALA A 1 89 ? 3.596 -8.835 4.692 1.00 68.69 89 ALA A N 1
ATOM 677 C CA . ALA A 1 89 ? 4.516 -9.162 3.601 1.00 68.69 89 ALA A CA 1
ATOM 678 C C . ALA A 1 89 ? 4.891 -10.655 3.507 1.00 68.69 89 ALA A C 1
ATOM 680 O O . ALA A 1 89 ? 5.018 -11.175 2.404 1.00 68.69 89 ALA A O 1
ATOM 681 N N . SER A 1 90 ? 5.017 -11.360 4.636 1.00 71.12 90 SER A N 1
ATOM 682 C CA . SER A 1 90 ? 5.418 -12.777 4.698 1.00 71.12 90 SER A CA 1
ATOM 683 C C . SER A 1 90 ? 4.264 -13.779 4.732 1.00 71.12 90 SER A C 1
ATOM 685 O O . SER A 1 90 ? 4.486 -14.951 5.046 1.00 71.12 90 SER A O 1
ATOM 687 N N . ASN A 1 91 ? 3.032 -13.365 4.432 1.00 76.50 91 ASN A N 1
ATOM 688 C CA . ASN A 1 91 ? 1.918 -14.304 4.477 1.00 76.50 91 ASN A CA 1
ATOM 689 C C . ASN A 1 91 ? 1.812 -15.114 3.174 1.00 76.50 91 ASN A C 1
ATOM 691 O O . ASN A 1 91 ? 1.310 -14.624 2.158 1.00 76.50 91 ASN A O 1
ATOM 695 N N . LYS A 1 92 ? 2.302 -16.358 3.208 1.00 82.00 92 LYS A N 1
ATOM 696 C CA . LYS A 1 92 ? 2.275 -17.300 2.076 1.00 82.00 92 LYS A CA 1
ATOM 697 C C . LYS A 1 92 ? 0.876 -17.842 1.798 1.00 82.00 92 LYS A C 1
ATOM 699 O O . LYS A 1 92 ? 0.516 -18.049 0.641 1.00 82.00 92 LYS A O 1
ATOM 704 N N . THR A 1 93 ? 0.097 -18.035 2.853 1.00 82.94 93 THR A N 1
ATOM 705 C CA . THR A 1 93 ? -1.250 -18.590 2.775 1.00 82.94 93 THR A CA 1
ATOM 706 C C . THR A 1 93 ? -2.264 -17.462 2.762 1.00 82.94 93 THR A C 1
ATOM 708 O O . THR A 1 93 ? -2.145 -16.492 3.512 1.00 82.94 93 THR A O 1
ATOM 711 N N . TYR A 1 94 ? -3.258 -17.576 1.892 1.00 81.50 94 TYR A N 1
ATOM 712 C CA . TYR A 1 94 ? -4.367 -16.642 1.854 1.00 81.50 94 TYR A CA 1
ATOM 713 C C . TYR A 1 94 ? -5.095 -16.663 3.208 1.00 81.50 94 TYR A C 1
ATOM 715 O O . TYR A 1 94 ? -5.419 -17.751 3.693 1.00 81.50 94 TYR A O 1
ATOM 723 N N . PRO A 1 95 ? -5.287 -15.506 3.868 1.00 72.25 95 PRO A N 1
ATOM 724 C CA . PRO A 1 95 ? -5.863 -15.482 5.203 1.00 72.25 95 PRO A CA 1
ATOM 725 C C . PRO A 1 95 ? -7.317 -15.958 5.164 1.00 72.25 95 PRO A C 1
ATOM 727 O O . PRO A 1 95 ? -8.104 -15.511 4.335 1.00 72.25 95 PRO A O 1
ATOM 730 N N . GLU A 1 96 ? -7.688 -16.830 6.098 1.00 67.94 96 GLU A N 1
ATOM 731 C CA . GLU A 1 96 ? -9.094 -17.131 6.344 1.00 67.94 96 GLU A CA 1
ATOM 732 C C . GLU A 1 96 ? -9.708 -15.978 7.144 1.00 67.94 96 GLU A C 1
ATOM 734 O O . GLU A 1 96 ? -9.236 -15.628 8.227 1.00 67.94 96 GLU A O 1
ATOM 739 N N . PHE A 1 97 ? -10.765 -15.372 6.611 1.00 69.75 97 PHE A N 1
ATOM 740 C CA . PHE A 1 97 ? -11.597 -14.414 7.333 1.00 69.75 97 PHE A CA 1
ATOM 741 C C . PHE A 1 97 ? -13.059 -14.881 7.305 1.00 69.75 97 PHE A C 1
ATOM 743 O O . PHE A 1 97 ? -13.471 -15.558 6.358 1.00 69.75 97 PHE A O 1
ATOM 750 N N . PRO A 1 98 ? -13.864 -14.556 8.337 1.00 66.62 98 PRO A N 1
ATOM 751 C CA . PRO A 1 98 ? -15.276 -14.923 8.363 1.00 66.62 98 PRO A CA 1
ATOM 752 C C . PRO A 1 98 ? -15.997 -14.423 7.108 1.00 66.62 98 PRO A C 1
ATOM 754 O O . PRO A 1 98 ? -15.784 -13.288 6.692 1.00 66.62 98 PRO A O 1
ATOM 757 N N . ALA A 1 99 ? -16.901 -15.225 6.537 1.00 66.88 99 ALA A N 1
ATOM 758 C CA . ALA A 1 99 ? -17.630 -14.867 5.311 1.00 66.88 99 ALA A CA 1
ATOM 759 C C . ALA A 1 99 ? -18.429 -13.550 5.420 1.00 66.88 99 ALA A C 1
ATOM 761 O O . ALA A 1 99 ? -18.761 -12.930 4.414 1.00 66.88 99 ALA A O 1
ATOM 762 N N . THR A 1 100 ? -18.745 -13.116 6.641 1.00 66.88 100 THR A N 1
ATOM 763 C CA . THR A 1 100 ? -19.422 -11.846 6.934 1.00 66.88 100 THR A CA 1
ATOM 764 C C . THR A 1 100 ? -18.491 -10.635 6.900 1.00 66.88 100 THR A C 1
ATOM 766 O O . THR A 1 100 ? -18.952 -9.518 7.128 1.00 66.88 100 THR A O 1
ATOM 769 N N . TYR A 1 101 ? -17.193 -10.833 6.672 1.00 72.44 101 TYR A N 1
ATOM 770 C CA . TYR A 1 101 ? -16.182 -9.803 6.817 1.00 72.44 101 TYR A CA 1
ATOM 771 C C . TYR A 1 101 ? -15.488 -9.479 5.483 1.00 72.44 101 TYR A C 1
ATOM 773 O O . TYR A 1 101 ? -15.081 -10.371 4.743 1.00 72.44 101 TYR A O 1
ATOM 781 N N . ASN A 1 102 ? -15.341 -8.183 5.183 1.00 79.50 102 ASN A N 1
ATOM 782 C CA . ASN A 1 102 ? -14.652 -7.695 3.988 1.00 79.50 102 ASN A CA 1
ATOM 783 C C . ASN A 1 102 ? -13.203 -7.294 4.334 1.00 79.50 102 ASN A C 1
ATOM 785 O O . ASN A 1 102 ? -13.026 -6.309 5.057 1.00 79.50 102 ASN A O 1
ATOM 789 N N . PRO A 1 103 ? -12.168 -7.977 3.803 1.00 81.62 103 PRO A N 1
ATOM 790 C CA . PRO A 1 103 ? -10.765 -7.676 4.107 1.00 81.62 103 PRO A CA 1
ATOM 791 C C . PRO A 1 103 ? -10.318 -6.291 3.615 1.00 81.62 103 PRO A C 1
ATOM 793 O O . PRO A 1 103 ? -9.273 -5.800 4.035 1.00 81.62 103 PRO A O 1
ATOM 796 N N . VAL A 1 104 ? -11.104 -5.638 2.753 1.00 89.44 104 VAL A N 1
ATOM 797 C CA . VAL A 1 104 ? -10.828 -4.286 2.273 1.00 89.44 104 VAL A CA 1
ATOM 798 C C . VAL A 1 104 ? -11.177 -3.253 3.339 1.00 89.44 104 VAL A C 1
ATOM 800 O O . VAL A 1 104 ? -12.341 -2.959 3.618 1.00 89.44 104 VAL A O 1
ATOM 803 N N . THR A 1 105 ? -10.138 -2.647 3.902 1.00 87.94 105 THR A N 1
ATOM 804 C CA . THR A 1 105 ? -10.247 -1.672 4.993 1.00 87.94 105 THR A CA 1
ATOM 805 C C . THR A 1 105 ? -10.148 -0.212 4.549 1.00 87.94 105 THR A C 1
ATOM 807 O O . THR A 1 105 ? -10.339 0.692 5.361 1.00 87.94 105 THR A O 1
ATOM 810 N N . PHE A 1 106 ? -9.876 0.051 3.270 1.00 92.81 106 PHE A N 1
ATOM 811 C CA . PHE A 1 106 ? -9.810 1.404 2.719 1.00 92.81 106 PHE A CA 1
ATOM 812 C C . PHE A 1 106 ? -11.175 1.862 2.181 1.00 92.81 106 PHE A C 1
ATOM 814 O O . PHE A 1 106 ? -11.821 1.134 1.429 1.00 92.81 106 PHE A O 1
ATOM 821 N N . GLU A 1 107 ? -11.606 3.078 2.539 1.00 93.25 107 GLU A N 1
ATOM 822 C CA . GLU A 1 107 ? -12.930 3.615 2.154 1.00 93.25 107 GLU A CA 1
ATOM 823 C C . GLU A 1 107 ? -12.870 4.943 1.386 1.00 93.25 107 GLU A C 1
ATOM 825 O O . GLU A 1 107 ? -13.873 5.410 0.852 1.00 93.25 107 GLU A O 1
ATOM 830 N N . ASN A 1 108 ? -11.694 5.561 1.288 1.00 95.88 108 ASN A N 1
ATOM 831 C CA . ASN A 1 108 ? -11.528 6.889 0.693 1.00 95.88 108 ASN A CA 1
ATOM 832 C C . ASN A 1 108 ? -11.092 6.828 -0.778 1.00 95.88 108 ASN A C 1
ATOM 834 O O . ASN A 1 108 ? -10.299 7.645 -1.251 1.00 95.88 108 ASN A O 1
ATOM 838 N N . TRP A 1 109 ? -11.635 5.852 -1.515 1.00 97.56 109 TRP A N 1
ATOM 839 C CA . TRP A 1 109 ? -11.314 5.588 -2.922 1.00 97.56 109 TRP A CA 1
ATOM 840 C C . TRP A 1 109 ? -11.512 6.799 -3.821 1.00 97.56 109 TRP A C 1
ATOM 842 O O . TRP A 1 109 ? -10.786 6.946 -4.798 1.00 97.56 109 TRP A O 1
ATOM 852 N N . ALA A 1 110 ? -12.449 7.692 -3.491 1.00 97.25 110 ALA A N 1
ATOM 853 C CA . ALA A 1 110 ? -12.736 8.844 -4.331 1.00 97.25 110 ALA A CA 1
ATOM 854 C C . ALA A 1 110 ? -11.566 9.841 -4.427 1.00 97.25 110 ALA A C 1
ATOM 856 O O . ALA A 1 110 ? -11.465 10.571 -5.412 1.00 97.25 110 ALA A O 1
ATOM 857 N N . PHE A 1 111 ? -10.636 9.842 -3.470 1.00 97.50 111 PHE A N 1
ATOM 858 C CA . PHE A 1 111 ? -9.553 10.830 -3.398 1.00 97.50 111 PHE A CA 1
ATOM 859 C C . PHE A 1 111 ? -8.200 10.333 -3.920 1.00 97.50 111 PHE A C 1
ATOM 861 O O . PHE A 1 111 ? -7.251 11.112 -3.967 1.00 97.50 111 PHE A O 1
ATOM 868 N N . ILE A 1 112 ? -8.095 9.067 -4.333 1.00 98.19 112 ILE A N 1
ATOM 869 C CA . ILE A 1 112 ? -6.859 8.482 -4.874 1.00 98.19 112 ILE A CA 1
ATOM 870 C C . ILE A 1 112 ? -7.119 7.904 -6.256 1.00 98.19 112 ILE A C 1
ATOM 872 O O . ILE A 1 112 ? -8.146 7.281 -6.451 1.00 98.19 112 ILE A O 1
ATOM 876 N N . ARG A 1 113 ? -6.216 8.059 -7.224 1.00 97.69 113 ARG A N 1
ATOM 877 C CA . ARG A 1 113 ? -6.378 7.451 -8.564 1.00 97.69 113 ARG A CA 1
ATOM 878 C C . ARG A 1 113 ? -5.586 6.164 -8.742 1.00 97.69 113 ARG A C 1
ATOM 880 O O . ARG A 1 113 ? -5.903 5.368 -9.624 1.00 97.69 113 ARG A O 1
ATOM 887 N N . LYS A 1 114 ? -4.590 5.960 -7.886 1.00 98.50 114 LYS A N 1
ATOM 888 C CA . LYS A 1 114 ? -3.722 4.788 -7.869 1.00 98.50 114 LYS A CA 1
ATOM 889 C C . LYS A 1 114 ? -3.595 4.269 -6.438 1.00 98.50 114 LYS A C 1
ATOM 891 O O . LYS A 1 114 ? -3.476 5.064 -5.505 1.00 98.50 114 LYS A O 1
ATOM 896 N N . MET A 1 115 ? -3.590 2.954 -6.270 1.00 98.44 115 MET A N 1
ATOM 897 C CA . MET A 1 115 ? -3.241 2.275 -5.026 1.00 98.44 115 MET A CA 1
ATOM 898 C C . MET A 1 115 ? -2.112 1.284 -5.291 1.00 98.44 115 MET A C 1
ATOM 900 O O . MET A 1 115 ? -2.271 0.319 -6.030 1.00 98.44 115 MET A O 1
ATOM 904 N N . ILE A 1 116 ? -0.972 1.511 -4.659 1.00 98.19 116 ILE A N 1
ATOM 905 C CA . ILE A 1 116 ? 0.135 0.569 -4.605 1.00 98.19 116 ILE A CA 1
ATOM 906 C C . ILE A 1 116 ? -0.093 -0.312 -3.381 1.00 98.19 116 ILE A C 1
ATOM 908 O O . ILE A 1 116 ? -0.042 0.169 -2.246 1.00 98.19 116 ILE A O 1
ATOM 912 N N . SER A 1 117 ? -0.348 -1.596 -3.627 1.00 94.88 117 SER A N 1
ATOM 913 C CA . SER A 1 117 ? -0.451 -2.622 -2.595 1.00 94.88 117 SER A CA 1
ATOM 914 C C . SER A 1 117 ? 0.944 -2.946 -2.077 1.00 94.88 117 SER A C 1
ATOM 916 O O . SER A 1 117 ? 1.611 -3.864 -2.559 1.00 94.88 117 SER A O 1
ATOM 918 N N . PHE A 1 118 ? 1.397 -2.153 -1.114 1.00 90.56 118 PHE A N 1
ATOM 919 C CA . PHE A 1 118 ? 2.741 -2.240 -0.579 1.00 90.56 118 PHE A CA 1
ATOM 920 C C . PHE A 1 118 ? 2.918 -3.515 0.251 1.00 90.56 118 PHE A C 1
ATOM 922 O O . PHE A 1 118 ? 2.085 -3.884 1.076 1.00 90.56 118 PHE A O 1
ATOM 929 N N . GLY A 1 119 ? 4.035 -4.178 0.016 1.00 83.62 119 GLY A N 1
ATOM 930 C CA . GLY A 1 119 ? 4.455 -5.445 0.591 1.00 83.62 119 GLY A CA 1
ATOM 931 C C . GLY A 1 119 ? 5.936 -5.628 0.272 1.00 83.62 119 GLY A C 1
ATOM 932 O O . GLY A 1 119 ? 6.539 -4.760 -0.358 1.00 83.62 119 GLY A O 1
ATOM 933 N N . GLY A 1 120 ? 6.530 -6.733 0.705 1.00 81.88 120 GLY A N 1
ATOM 934 C CA . GLY A 1 120 ? 7.973 -6.922 0.576 1.00 81.88 120 GLY A CA 1
ATOM 935 C C . GLY A 1 120 ? 8.626 -7.301 1.894 1.00 81.88 120 GLY A C 1
ATOM 936 O O . GLY A 1 120 ? 8.457 -6.601 2.887 1.00 81.88 120 GLY A O 1
ATOM 937 N N . GLU A 1 121 ? 9.368 -8.404 1.919 1.00 86.06 121 GLU A N 1
ATOM 938 C CA . GLU A 1 121 ? 10.273 -8.737 3.028 1.00 86.06 121 GLU A CA 1
ATOM 939 C C . GLU A 1 121 ? 11.419 -9.590 2.479 1.00 86.06 121 GLU A C 1
ATOM 941 O O . GLU A 1 121 ? 11.225 -10.781 2.207 1.00 86.06 121 GLU A O 1
ATOM 946 N N . ALA A 1 122 ? 12.599 -8.981 2.322 1.00 82.38 122 ALA A N 1
ATOM 947 C CA . ALA A 1 122 ? 13.745 -9.592 1.648 1.00 82.38 122 ALA A CA 1
ATOM 948 C C . ALA A 1 122 ? 14.148 -10.942 2.257 1.00 82.38 122 ALA A C 1
ATOM 950 O O . ALA A 1 122 ? 14.223 -11.941 1.552 1.00 82.38 122 ALA A O 1
ATOM 951 N N . GLY A 1 123 ? 14.305 -11.022 3.584 1.00 80.12 123 GLY A N 1
ATOM 952 C CA . GLY A 1 123 ? 14.730 -12.265 4.245 1.00 80.12 123 GLY A CA 1
ATOM 953 C C . GLY A 1 123 ? 13.763 -13.444 4.066 1.00 80.12 123 GLY A C 1
ATOM 954 O O . GLY A 1 123 ? 14.184 -14.601 4.050 1.00 80.12 123 GLY A O 1
ATOM 955 N N . SER A 1 124 ? 12.465 -13.171 3.893 1.00 85.81 124 SER A N 1
ATOM 956 C CA . SER A 1 124 ? 11.463 -14.223 3.688 1.00 85.81 124 SER A CA 1
ATOM 957 C C . SER A 1 124 ? 11.422 -14.739 2.246 1.00 85.81 124 SER A C 1
ATOM 959 O O . SER A 1 124 ? 10.956 -15.854 2.016 1.00 85.81 124 SER A O 1
ATOM 961 N N . GLY A 1 125 ? 11.896 -13.953 1.276 1.00 88.75 125 GLY A N 1
ATOM 962 C CA . GLY A 1 125 ? 11.694 -14.200 -0.151 1.00 88.75 125 GLY A CA 1
ATOM 963 C C . GLY A 1 125 ? 10.429 -13.594 -0.737 1.00 88.75 125 GLY A C 1
ATOM 964 O O . GLY A 1 125 ? 10.176 -13.787 -1.922 1.00 88.75 125 GLY A O 1
ATOM 965 N N . ALA A 1 126 ? 9.647 -12.841 0.034 1.00 91.88 126 ALA A N 1
ATOM 966 C CA . ALA A 1 126 ? 8.473 -12.126 -0.453 1.00 91.88 126 ALA A CA 1
ATOM 967 C C . ALA A 1 126 ? 8.856 -10.861 -1.243 1.00 91.88 126 ALA A C 1
ATOM 969 O O . ALA A 1 126 ? 8.443 -9.763 -0.894 1.00 91.88 126 ALA A O 1
ATOM 970 N N . HIS A 1 127 ? 9.681 -10.995 -2.281 1.00 94.88 127 HIS A N 1
ATOM 971 C CA . HIS A 1 127 ? 10.185 -9.869 -3.073 1.00 94.88 127 HIS A CA 1
ATOM 972 C C . HIS A 1 127 ? 9.120 -9.281 -3.994 1.00 94.88 127 HIS A C 1
ATOM 974 O O . HIS A 1 127 ? 9.103 -8.083 -4.238 1.00 94.88 127 HIS A O 1
ATOM 980 N N . ILE A 1 128 ? 8.245 -10.123 -4.539 1.00 96.44 128 ILE A N 1
ATOM 981 C CA . ILE A 1 128 ? 7.185 -9.707 -5.453 1.00 96.44 128 ILE A CA 1
ATOM 982 C C . ILE A 1 128 ? 5.860 -10.031 -4.788 1.00 96.44 128 ILE A C 1
ATOM 984 O O . ILE A 1 128 ? 5.626 -11.181 -4.421 1.00 96.44 128 ILE A O 1
ATOM 988 N N . SER A 1 129 ? 4.994 -9.034 -4.643 1.00 94.94 129 SER A N 1
ATOM 989 C CA . SER A 1 129 ? 3.699 -9.176 -3.985 1.00 94.94 129 SER A CA 1
ATOM 990 C C . SER A 1 129 ? 2.612 -8.483 -4.795 1.00 94.94 129 SER A C 1
ATOM 992 O O . SER A 1 129 ? 2.668 -7.274 -5.021 1.00 94.94 129 SER A O 1
ATOM 994 N N . ALA A 1 130 ? 1.599 -9.243 -5.202 1.00 95.38 130 ALA A N 1
ATOM 995 C CA . ALA A 1 130 ? 0.352 -8.710 -5.738 1.00 95.38 130 ALA A CA 1
ATOM 996 C C . ALA A 1 130 ? -0.722 -8.588 -4.636 1.00 95.38 130 ALA A C 1
ATOM 998 O O . ALA A 1 130 ? -0.661 -9.319 -3.635 1.00 95.38 130 ALA A O 1
ATOM 999 N N . PRO A 1 131 ? -1.685 -7.658 -4.802 1.00 94.38 131 PRO A N 1
ATOM 1000 C CA . PRO A 1 131 ? -2.850 -7.558 -3.930 1.00 94.38 131 PRO A CA 1
ATOM 1001 C C . PRO A 1 131 ? -3.758 -8.783 -4.056 1.00 94.38 131 PRO A C 1
ATOM 1003 O O . PRO A 1 131 ? -3.825 -9.430 -5.103 1.00 94.38 131 PRO A O 1
ATOM 1006 N N . ASP A 1 132 ? -4.511 -9.034 -2.993 1.00 92.81 132 ASP A N 1
ATOM 1007 C CA . ASP A 1 132 ? -5.584 -10.023 -2.976 1.00 92.81 132 ASP A CA 1
ATOM 1008 C C . ASP A 1 132 ? -6.781 -9.563 -3.847 1.00 92.81 132 ASP A C 1
ATOM 1010 O O . ASP A 1 132 ? -6.993 -8.356 -4.041 1.00 92.81 132 ASP A O 1
ATOM 1014 N N . PRO A 1 133 ? -7.578 -10.493 -4.406 1.00 94.75 133 PRO A N 1
ATOM 1015 C CA . PRO A 1 133 ? -8.612 -10.183 -5.402 1.00 94.75 133 PRO A CA 1
ATOM 1016 C C . PRO A 1 133 ? -9.731 -9.263 -4.889 1.00 94.75 133 PRO A C 1
ATOM 1018 O O . PRO A 1 133 ? -10.341 -8.534 -5.679 1.00 94.75 133 PRO A O 1
ATOM 1021 N N . GLU A 1 134 ? -10.001 -9.244 -3.585 1.00 94.25 134 GLU A N 1
ATOM 1022 C CA . GLU A 1 134 ? -10.967 -8.339 -2.954 1.00 94.25 134 GLU A CA 1
ATOM 1023 C C . GLU A 1 134 ? -10.511 -6.883 -3.070 1.00 94.25 134 GLU A C 1
ATOM 1025 O O . GLU A 1 134 ? -11.311 -6.007 -3.405 1.00 94.25 134 GLU A O 1
ATOM 1030 N N . TRP A 1 135 ? -9.214 -6.627 -2.879 1.00 96.19 135 TRP A N 1
ATOM 1031 C CA . TRP A 1 135 ? -8.623 -5.298 -3.025 1.00 96.19 135 TRP A CA 1
ATOM 1032 C C . TRP A 1 135 ? -8.653 -4.824 -4.475 1.00 96.19 135 TRP A C 1
ATOM 1034 O O . TRP A 1 135 ? -9.000 -3.670 -4.729 1.00 96.19 135 TRP A O 1
ATOM 1044 N N . VAL A 1 136 ? -8.372 -5.721 -5.427 1.00 98.25 136 VAL A N 1
ATOM 1045 C CA . VAL A 1 136 ? -8.493 -5.421 -6.863 1.00 98.25 136 VAL A CA 1
ATOM 1046 C C . VAL A 1 136 ? -9.933 -5.062 -7.216 1.00 98.25 136 VAL A C 1
ATOM 1048 O O . VAL A 1 136 ? -10.192 -4.031 -7.832 1.00 98.25 136 VAL A O 1
ATOM 1051 N N . THR A 1 137 ? -10.887 -5.866 -6.750 1.00 98.06 137 THR A N 1
ATOM 1052 C CA . THR A 1 137 ? -12.321 -5.630 -6.955 1.00 98.06 137 THR A CA 1
ATOM 1053 C C . THR A 1 137 ? -12.765 -4.280 -6.394 1.00 98.06 137 THR A C 1
ATOM 1055 O O . THR A 1 137 ? -13.440 -3.508 -7.083 1.00 98.06 137 THR A O 1
ATOM 1058 N N . ALA A 1 138 ? -12.370 -3.968 -5.160 1.00 97.69 138 ALA A N 1
ATOM 1059 C CA . ALA A 1 138 ? -12.723 -2.711 -4.520 1.00 97.69 138 ALA A CA 1
ATOM 1060 C C . ALA A 1 138 ? -12.118 -1.506 -5.250 1.00 97.69 138 ALA A C 1
ATOM 1062 O O . ALA A 1 138 ? -12.857 -0.578 -5.576 1.00 97.69 138 ALA A O 1
ATOM 1063 N N . ALA A 1 139 ? -10.827 -1.539 -5.585 1.00 98.50 139 ALA A N 1
ATOM 1064 C CA . ALA A 1 139 ? -10.175 -0.457 -6.317 1.00 98.50 139 ALA A CA 1
ATOM 1065 C C . ALA A 1 139 ? -10.835 -0.228 -7.688 1.00 98.50 139 ALA A C 1
ATOM 1067 O O . ALA A 1 139 ? -11.276 0.882 -8.000 1.00 98.50 139 ALA A O 1
ATOM 1068 N N . HIS A 1 140 ? -11.004 -1.295 -8.471 1.00 98.75 140 HIS A N 1
ATOM 1069 C CA . HIS A 1 140 ? -11.568 -1.223 -9.815 1.00 98.75 140 HIS A CA 1
ATOM 1070 C C . HIS A 1 140 ? -13.010 -0.727 -9.840 1.00 98.75 140 HIS A C 1
ATOM 1072 O O . HIS A 1 140 ? -13.340 0.123 -10.667 1.00 98.75 140 HIS A O 1
ATOM 1078 N N . SER A 1 141 ? -13.858 -1.187 -8.916 1.00 98.12 141 SER A N 1
ATOM 1079 C CA . SER A 1 141 ? -15.248 -0.715 -8.825 1.00 98.12 141 SER A CA 1
ATOM 1080 C C . SER A 1 141 ? -15.351 0.800 -8.589 1.00 98.12 141 SER A C 1
ATOM 1082 O O . SER A 1 141 ? -16.298 1.425 -9.071 1.00 98.12 141 SER A O 1
ATOM 1084 N N . HIS A 1 142 ? -14.343 1.402 -7.945 1.00 98.31 142 HIS A N 1
ATOM 1085 C CA . HIS A 1 142 ? -14.228 2.844 -7.699 1.00 98.31 142 HIS A CA 1
ATOM 1086 C C . HIS A 1 142 ? -13.375 3.593 -8.740 1.00 98.31 142 HIS A C 1
ATOM 1088 O O . HIS A 1 142 ? -13.093 4.782 -8.568 1.00 98.31 142 HIS A O 1
ATOM 1094 N N . GLY A 1 143 ? -12.940 2.924 -9.812 1.00 98.25 143 GLY A N 1
ATOM 1095 C CA . GLY A 1 143 ? -12.094 3.524 -10.847 1.00 98.25 143 GLY A CA 1
ATOM 1096 C C . GLY A 1 143 ? -10.696 3.906 -10.363 1.00 98.25 143 GLY A C 1
ATOM 1097 O O . GLY A 1 143 ? -10.118 4.896 -10.820 1.00 98.25 143 GLY A O 1
ATOM 1098 N N . VAL A 1 144 ? -10.173 3.163 -9.390 1.00 98.69 144 VAL A N 1
ATOM 1099 C CA . VAL A 1 144 ? -8.813 3.301 -8.870 1.00 98.69 144 VAL A CA 1
ATOM 1100 C C . VAL A 1 144 ? -7.958 2.206 -9.477 1.00 98.69 144 VAL A C 1
ATOM 1102 O O . VAL A 1 144 ? -8.302 1.029 -9.378 1.00 98.69 144 VAL A O 1
ATOM 1105 N N . LYS A 1 145 ? -6.836 2.599 -10.080 1.00 98.75 145 LYS A N 1
ATOM 1106 C CA . LYS A 1 145 ? -5.847 1.642 -10.567 1.00 98.75 145 LYS A CA 1
ATOM 1107 C C . LYS A 1 145 ? -5.121 0.984 -9.402 1.00 98.75 145 LYS A C 1
ATOM 1109 O O . LYS A 1 145 ? -4.752 1.688 -8.460 1.00 98.75 145 LYS A O 1
ATOM 1114 N N . ILE A 1 146 ? -4.855 -0.313 -9.467 1.00 98.69 146 ILE A N 1
ATOM 1115 C CA . ILE A 1 146 ? -4.163 -1.048 -8.407 1.00 98.69 146 ILE A CA 1
ATOM 1116 C C . ILE A 1 146 ? -2.884 -1.721 -8.911 1.00 98.69 146 ILE A C 1
ATOM 1118 O O . ILE A 1 146 ? -2.846 -2.337 -9.977 1.00 98.69 146 ILE A O 1
ATOM 1122 N N . TYR A 1 147 ? -1.822 -1.595 -8.116 1.00 98.81 147 TYR A N 1
ATOM 1123 C CA . TYR A 1 147 ? -0.474 -2.028 -8.465 1.00 98.81 147 TYR A CA 1
ATOM 1124 C C . TYR A 1 147 ? 0.029 -3.035 -7.435 1.00 98.81 147 TYR A C 1
ATOM 1126 O O . TYR A 1 147 ? -0.136 -2.831 -6.229 1.00 98.81 147 TYR A O 1
ATOM 1134 N N . GLY A 1 148 ? 0.675 -4.098 -7.910 1.00 98.19 148 GLY A N 1
ATOM 1135 C CA . GLY A 1 148 ? 1.556 -4.905 -7.068 1.00 98.19 148 GLY A CA 1
ATOM 1136 C C . GLY A 1 148 ? 2.890 -4.195 -6.823 1.00 98.19 148 GLY A C 1
ATOM 1137 O O . GLY A 1 148 ? 3.124 -3.086 -7.309 1.00 98.19 148 GLY A O 1
ATOM 1138 N N . VAL A 1 149 ? 3.793 -4.847 -6.099 1.00 97.62 149 VAL A N 1
ATOM 1139 C CA . VAL A 1 149 ? 5.137 -4.329 -5.822 1.00 97.62 149 VAL A CA 1
ATOM 1140 C C . VAL A 1 149 ? 6.204 -5.390 -6.060 1.00 97.62 149 VAL A C 1
ATOM 1142 O O . VAL A 1 149 ? 6.007 -6.570 -5.769 1.00 97.62 149 VAL A O 1
ATOM 1145 N N . VAL A 1 150 ? 7.339 -4.945 -6.586 1.00 97.88 150 VAL A N 1
ATOM 1146 C CA . VAL A 1 150 ? 8.629 -5.628 -6.556 1.00 97.88 150 VAL A CA 1
ATOM 1147 C C . VAL A 1 150 ? 9.511 -4.847 -5.591 1.00 97.88 150 VAL A C 1
ATOM 1149 O O . VAL A 1 150 ? 9.721 -3.653 -5.791 1.00 97.88 150 VAL A O 1
ATOM 1152 N N . TYR A 1 151 ? 9.994 -5.504 -4.546 1.00 95.75 151 TYR A N 1
ATOM 1153 C CA . TYR A 1 151 ? 10.760 -4.908 -3.464 1.00 95.75 151 TYR A CA 1
ATOM 1154 C C . TYR A 1 151 ? 12.188 -5.449 -3.439 1.00 95.75 151 TYR A C 1
ATOM 1156 O O . TYR A 1 151 ? 12.403 -6.653 -3.277 1.00 95.75 151 TYR A O 1
ATOM 1164 N N . ILE A 1 152 ? 13.153 -4.541 -3.580 1.00 95.38 152 ILE A N 1
ATOM 1165 C CA . ILE A 1 152 ? 14.577 -4.781 -3.355 1.00 95.38 152 ILE A CA 1
ATOM 1166 C C . ILE A 1 152 ? 14.998 -3.877 -2.198 1.00 95.38 152 ILE A C 1
ATOM 1168 O O . ILE A 1 152 ? 15.083 -2.659 -2.346 1.00 95.38 152 ILE A O 1
ATOM 1172 N N . ASP A 1 153 ? 15.217 -4.509 -1.051 1.00 91.75 153 ASP A N 1
ATOM 1173 C CA . ASP A 1 153 ? 15.450 -3.881 0.249 1.00 91.75 153 ASP A CA 1
ATOM 1174 C C . ASP A 1 153 ? 16.765 -3.086 0.312 1.00 91.75 153 ASP A C 1
ATOM 1176 O O . ASP A 1 153 ? 17.761 -3.457 -0.315 1.00 91.75 153 ASP A O 1
ATOM 1180 N N . HIS A 1 154 ? 16.775 -2.007 1.096 1.00 90.31 154 HIS A N 1
ATOM 1181 C CA . HIS A 1 154 ? 17.941 -1.143 1.271 1.00 90.31 154 HIS A CA 1
ATOM 1182 C C . HIS A 1 154 ? 19.137 -1.861 1.914 1.00 90.31 154 HIS A C 1
ATOM 1184 O O . HIS A 1 154 ? 20.277 -1.693 1.483 1.00 90.31 154 HIS A O 1
ATOM 1190 N N . ASP A 1 155 ? 18.896 -2.689 2.926 1.00 87.12 155 ASP A N 1
ATOM 1191 C CA . ASP A 1 155 ? 19.941 -3.365 3.689 1.00 87.12 155 ASP A CA 1
ATOM 1192 C C . ASP A 1 155 ? 20.234 -4.743 3.093 1.00 87.12 155 ASP A C 1
ATOM 1194 O O . ASP A 1 155 ? 21.388 -5.098 2.818 1.00 87.12 155 ASP A O 1
ATOM 1198 N N . ALA A 1 156 ? 19.178 -5.506 2.827 1.00 88.25 156 ALA A N 1
ATOM 1199 C CA . ALA A 1 156 ? 19.247 -6.893 2.402 1.00 88.25 156 ALA A CA 1
ATOM 1200 C C . ALA A 1 156 ? 19.258 -7.082 0.878 1.00 88.25 156 ALA A C 1
ATOM 1202 O O . ALA A 1 156 ? 19.594 -8.173 0.430 1.00 88.25 156 ALA A O 1
ATOM 1203 N N . GLY A 1 157 ? 18.943 -6.067 0.067 1.00 88.31 157 GLY A N 1
ATOM 1204 C CA . GLY A 1 157 ? 18.925 -6.196 -1.393 1.00 88.31 157 GLY A CA 1
ATOM 1205 C C . GLY A 1 157 ? 20.286 -6.566 -1.994 1.00 88.31 157 GLY A C 1
ATOM 1206 O O . GLY A 1 157 ? 21.345 -6.174 -1.493 1.00 88.31 157 GLY A O 1
ATOM 1207 N N . THR A 1 158 ? 20.269 -7.320 -3.097 1.00 90.38 158 THR A N 1
ATOM 1208 C CA . THR A 1 158 ? 21.476 -7.796 -3.794 1.00 90.38 158 THR A CA 1
ATOM 1209 C C . THR A 1 158 ? 21.590 -7.211 -5.199 1.00 90.38 158 THR A C 1
ATOM 1211 O O . THR A 1 158 ? 20.589 -6.926 -5.856 1.00 90.38 158 THR A O 1
ATOM 1214 N N . ILE A 1 159 ? 22.825 -7.094 -5.703 1.00 92.31 159 ILE A N 1
ATOM 1215 C CA . ILE A 1 159 ? 23.084 -6.762 -7.117 1.00 92.31 159 ILE A CA 1
ATOM 1216 C C . ILE A 1 159 ? 22.383 -7.781 -8.028 1.00 92.31 159 ILE A C 1
ATOM 1218 O O . ILE A 1 159 ? 21.715 -7.391 -8.982 1.00 92.31 159 ILE A O 1
ATOM 1222 N N . ALA A 1 160 ? 22.443 -9.068 -7.668 1.00 91.50 160 ALA A N 1
ATOM 1223 C CA . ALA A 1 160 ? 21.777 -10.145 -8.395 1.00 91.50 160 ALA A CA 1
ATOM 1224 C C . ALA A 1 160 ? 20.252 -9.956 -8.476 1.00 91.50 160 ALA A C 1
ATOM 1226 O O . ALA A 1 160 ? 19.661 -10.239 -9.513 1.00 91.50 160 ALA A O 1
ATOM 1227 N N . SER A 1 161 ? 19.598 -9.436 -7.430 1.00 93.81 161 SER A N 1
ATOM 1228 C CA . SER A 1 161 ? 18.162 -9.119 -7.472 1.00 93.81 161 SER A CA 1
ATOM 1229 C C . SER A 1 161 ? 17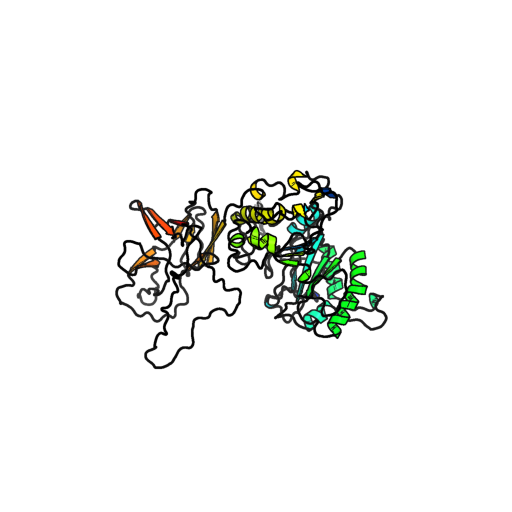.845 -8.066 -8.536 1.00 93.81 161 SER A C 1
ATOM 1231 O O . SER A 1 161 ? 16.886 -8.223 -9.293 1.00 93.81 161 SER A O 1
ATOM 1233 N N . VAL A 1 162 ? 18.671 -7.021 -8.637 1.00 95.88 162 VAL A N 1
ATOM 1234 C CA . VAL A 1 162 ? 18.513 -5.967 -9.650 1.00 95.88 162 VAL A CA 1
ATOM 1235 C C . VAL A 1 162 ? 18.779 -6.512 -11.053 1.00 95.88 162 VAL A C 1
ATOM 1237 O O . VAL A 1 162 ? 17.987 -6.264 -11.959 1.00 95.88 162 VAL A O 1
ATOM 1240 N N . GLU A 1 163 ? 19.838 -7.299 -11.238 1.00 95.12 163 GLU A N 1
ATOM 1241 C CA . GLU A 1 163 ? 20.163 -7.932 -12.525 1.00 95.12 163 GLU A CA 1
ATOM 1242 C C . GLU A 1 163 ? 19.065 -8.911 -12.974 1.00 95.12 163 GLU A C 1
ATOM 1244 O O . GLU A 1 163 ? 18.651 -8.890 -14.133 1.00 95.12 163 GLU A O 1
ATOM 1249 N N . ASN A 1 164 ? 18.519 -9.709 -12.050 1.00 95.25 164 ASN A N 1
ATOM 1250 C CA . ASN A 1 164 ? 17.394 -10.606 -12.316 1.00 95.25 164 ASN A CA 1
ATOM 1251 C C . ASN A 1 164 ? 16.140 -9.837 -12.748 1.00 95.25 164 ASN A C 1
ATOM 1253 O O . ASN A 1 164 ? 15.434 -10.274 -13.657 1.00 95.25 164 ASN A O 1
ATOM 1257 N N . LEU A 1 165 ? 15.856 -8.701 -12.103 1.00 97.62 165 LEU A N 1
ATOM 1258 C CA . LEU A 1 165 ? 14.711 -7.855 -12.431 1.00 97.62 165 LEU A CA 1
ATOM 1259 C C . LEU A 1 165 ? 14.873 -7.169 -13.793 1.00 97.62 165 LEU A C 1
ATOM 1261 O O . LEU A 1 165 ? 13.956 -7.208 -14.612 1.00 97.62 165 LEU A O 1
ATOM 1265 N N . LEU A 1 166 ? 16.019 -6.523 -14.024 1.00 97.31 166 LEU A N 1
ATOM 1266 C CA . LEU A 1 166 ? 16.241 -5.634 -15.169 1.00 97.31 166 LEU A CA 1
ATOM 1267 C C . LEU A 1 166 ? 16.758 -6.341 -16.420 1.00 97.31 166 LEU A C 1
ATOM 1269 O O . LEU A 1 166 ? 16.730 -5.737 -17.497 1.00 97.31 166 LEU A O 1
ATOM 1273 N N . GLY A 1 167 ? 17.237 -7.579 -16.285 1.00 96.44 167 GLY A N 1
ATOM 1274 C CA . GLY A 1 167 ? 17.763 -8.375 -17.383 1.00 96.44 167 GLY A CA 1
ATOM 1275 C C . GLY A 1 167 ? 18.916 -7.695 -18.123 1.00 96.44 167 GLY A C 1
ATOM 1276 O O . GLY A 1 167 ? 19.672 -6.905 -17.557 1.00 96.44 167 GLY A O 1
ATOM 1277 N N . THR A 1 168 ? 19.057 -7.994 -19.414 1.00 96.75 168 THR A N 1
ATOM 1278 C CA . THR A 1 168 ? 20.168 -7.493 -20.237 1.00 96.75 168 THR A CA 1
ATOM 1279 C C . THR A 1 168 ? 19.694 -6.814 -21.521 1.00 96.75 168 THR A C 1
ATOM 1281 O O . THR A 1 168 ? 18.571 -7.009 -21.987 1.00 96.75 168 THR A O 1
ATOM 1284 N N . TYR A 1 169 ? 20.566 -5.980 -22.089 1.00 97.00 169 TYR A N 1
ATOM 1285 C CA . TYR A 1 169 ? 20.405 -5.321 -23.385 1.00 97.00 169 TYR A CA 1
ATOM 1286 C C . TYR A 1 169 ? 21.596 -5.689 -24.278 1.00 97.00 169 TYR A C 1
ATOM 1288 O O . TYR A 1 169 ? 22.737 -5.668 -23.817 1.00 97.00 169 TYR A O 1
ATOM 1296 N N . ASN A 1 170 ? 21.341 -6.034 -25.541 1.00 95.06 170 ASN A N 1
ATOM 1297 C CA . ASN A 1 170 ? 22.355 -6.588 -26.450 1.00 95.06 170 ASN A CA 1
ATOM 1298 C C . ASN A 1 170 ? 23.204 -5.536 -27.203 1.00 95.06 170 ASN A C 1
ATOM 1300 O O . ASN A 1 170 ? 24.141 -5.912 -27.903 1.00 95.06 170 ASN A O 1
ATOM 1304 N N . GLY A 1 171 ? 22.890 -4.239 -27.085 1.00 93.19 171 GLY A N 1
ATOM 1305 C CA . GLY A 1 171 ? 23.623 -3.159 -27.760 1.00 93.19 171 GLY A CA 1
ATOM 1306 C C . GLY A 1 171 ? 23.129 -2.773 -29.162 1.00 93.19 171 GLY A C 1
ATOM 1307 O O . GLY A 1 171 ? 23.698 -1.856 -29.749 1.00 93.19 171 GLY A O 1
ATOM 1308 N N . LEU A 1 172 ? 22.091 -3.418 -29.706 1.00 91.25 172 LEU A N 1
ATOM 1309 C CA . LEU A 1 172 ? 21.678 -3.287 -31.116 1.00 91.25 172 LEU A CA 1
ATOM 1310 C C . LEU A 1 172 ? 20.524 -2.291 -31.368 1.00 91.25 172 LEU A C 1
ATOM 1312 O O . LEU A 1 172 ? 19.838 -2.376 -32.385 1.00 91.25 172 LEU A O 1
ATOM 1316 N N . GLY A 1 173 ? 20.324 -1.328 -30.466 1.00 91.38 173 GLY A N 1
ATOM 1317 C CA . GLY A 1 173 ? 19.341 -0.245 -30.567 1.00 91.38 173 GLY A CA 1
ATOM 1318 C C . GLY A 1 173 ? 18.335 -0.256 -29.414 1.00 91.38 173 GLY A C 1
ATOM 1319 O O . GLY A 1 173 ? 17.623 -1.235 -29.212 1.00 91.38 173 GLY A O 1
ATOM 1320 N N . GLU A 1 174 ? 18.247 0.847 -28.669 1.00 91.44 174 GLU A N 1
ATOM 1321 C CA . GLU A 1 174 ? 17.423 0.924 -27.451 1.00 91.44 174 GLU A CA 1
ATOM 1322 C C . GLU A 1 174 ? 15.911 0.991 -27.725 1.00 91.44 174 GLU A C 1
ATOM 1324 O O . GLU A 1 174 ? 15.111 0.658 -26.860 1.00 91.44 174 GLU A O 1
ATOM 1329 N N . GLY A 1 175 ? 15.498 1.382 -28.934 1.00 88.19 175 GLY A N 1
ATOM 1330 C CA . GLY A 1 175 ? 14.079 1.520 -29.281 1.00 88.19 175 GLY A CA 1
ATOM 1331 C C . GLY A 1 175 ? 13.354 0.207 -29.599 1.00 88.19 175 GLY A C 1
ATOM 1332 O O . GLY A 1 175 ? 12.131 0.213 -29.709 1.00 88.19 175 GLY A O 1
ATOM 1333 N N . ASP A 1 176 ? 14.074 -0.906 -29.768 1.00 91.19 176 ASP A N 1
ATOM 1334 C CA . ASP A 1 176 ? 13.480 -2.197 -30.131 1.00 91.19 176 ASP A CA 1
ATOM 1335 C C . ASP A 1 176 ? 13.470 -3.157 -28.935 1.00 91.19 176 ASP A C 1
ATOM 1337 O O . ASP A 1 176 ? 14.514 -3.553 -28.414 1.00 91.19 176 ASP A O 1
ATOM 1341 N N . LYS A 1 177 ? 12.268 -3.580 -28.530 1.00 91.69 177 LYS A N 1
ATOM 1342 C CA . LYS A 1 177 ? 12.032 -4.557 -27.460 1.00 91.69 177 LYS A CA 1
ATOM 1343 C C . LYS A 1 177 ? 12.790 -5.873 -27.687 1.00 91.69 177 LYS A C 1
ATOM 1345 O O . LYS A 1 177 ? 13.208 -6.482 -26.704 1.00 91.69 177 LYS A O 1
ATOM 1350 N N . ALA A 1 178 ? 13.010 -6.294 -28.937 1.00 94.25 178 ALA A N 1
ATOM 1351 C CA . ALA A 1 178 ? 13.741 -7.522 -29.269 1.00 94.25 178 ALA A CA 1
ATOM 1352 C C . ALA A 1 178 ? 15.216 -7.497 -28.824 1.00 94.25 178 ALA A C 1
ATOM 1354 O O . ALA A 1 178 ? 15.838 -8.548 -28.675 1.00 94.25 178 ALA A O 1
ATOM 1355 N N . ASN A 1 179 ? 15.765 -6.308 -28.557 1.00 96.75 179 ASN A N 1
ATOM 1356 C CA . ASN A 1 179 ? 17.132 -6.135 -28.073 1.00 96.75 179 ASN A CA 1
ATOM 1357 C C . ASN A 1 179 ? 17.286 -6.296 -26.554 1.00 96.75 179 ASN A C 1
ATOM 1359 O O . ASN A 1 179 ? 18.402 -6.202 -26.033 1.00 96.75 179 ASN A O 1
ATOM 1363 N N . TYR A 1 180 ? 16.184 -6.552 -25.846 1.00 97.75 180 TYR A N 1
ATOM 1364 C CA . TYR A 1 180 ? 16.137 -6.699 -24.398 1.00 97.75 180 TYR A CA 1
ATOM 1365 C C . TYR A 1 180 ? 15.768 -8.129 -24.005 1.00 97.75 180 TYR A C 1
ATOM 1367 O O . TYR A 1 180 ? 14.719 -8.641 -24.390 1.00 97.75 180 TYR A O 1
ATOM 1375 N N . ALA A 1 181 ? 16.584 -8.746 -23.153 1.00 97.62 181 ALA A N 1
ATOM 1376 C CA . ALA A 1 181 ? 16.256 -9.999 -22.485 1.00 97.62 181 ALA A CA 1
ATOM 1377 C C . ALA A 1 181 ? 15.836 -9.695 -21.041 1.00 97.62 181 ALA A C 1
ATOM 1379 O O . ALA A 1 181 ? 16.676 -9.645 -20.145 1.00 97.62 181 ALA A O 1
ATOM 1380 N N . VAL A 1 182 ? 14.535 -9.461 -20.821 1.00 97.56 182 VAL A N 1
ATOM 1381 C CA . VAL A 1 182 ? 13.963 -9.004 -19.534 1.00 97.56 182 VAL A CA 1
ATOM 1382 C C . VAL A 1 182 ? 12.855 -9.934 -19.013 1.00 97.56 182 VAL A C 1
ATOM 1384 O O . VAL A 1 182 ? 11.709 -9.517 -18.822 1.00 97.56 182 VAL A O 1
ATOM 1387 N N . PRO A 1 183 ? 13.173 -11.216 -18.754 1.00 97.19 183 PRO A N 1
ATOM 1388 C CA . PRO A 1 183 ? 12.170 -12.253 -18.504 1.00 97.19 183 PRO A CA 1
ATOM 1389 C C . PRO A 1 183 ? 11.279 -11.980 -17.286 1.00 97.19 183 PRO A C 1
ATOM 1391 O O . PRO A 1 183 ? 10.119 -12.390 -17.273 1.00 97.19 183 PRO A O 1
ATOM 1394 N N . VAL A 1 184 ? 11.790 -11.288 -16.261 1.00 98.25 184 VAL A N 1
ATOM 1395 C CA . VAL A 1 184 ? 10.990 -10.926 -15.084 1.00 98.25 184 VAL A CA 1
ATOM 1396 C C . VAL A 1 184 ? 9.960 -9.853 -15.431 1.00 98.25 184 VAL A C 1
ATOM 1398 O O . VAL A 1 184 ? 8.794 -10.028 -15.094 1.00 98.25 184 VAL A O 1
ATOM 1401 N N . LEU A 1 185 ? 10.335 -8.790 -16.150 1.00 98.50 185 LEU A N 1
ATOM 1402 C CA . LEU A 1 185 ? 9.395 -7.732 -16.545 1.00 98.50 185 LEU A CA 1
ATOM 1403 C C . LEU A 1 185 ? 8.297 -8.256 -17.478 1.00 98.50 185 LEU A C 1
ATOM 1405 O O . LEU A 1 185 ? 7.126 -7.934 -17.283 1.00 98.50 185 LEU A O 1
ATOM 1409 N N . ASP A 1 186 ? 8.652 -9.122 -18.431 1.00 98.06 186 ASP A N 1
ATOM 1410 C CA . ASP A 1 186 ? 7.672 -9.767 -19.316 1.00 98.06 186 ASP A CA 1
ATOM 1411 C C . ASP A 1 186 ? 6.698 -10.643 -18.520 1.00 98.06 186 ASP A C 1
ATOM 1413 O O . ASP A 1 186 ? 5.488 -10.642 -18.754 1.00 98.06 186 ASP A O 1
ATOM 1417 N N . LYS A 1 187 ? 7.201 -11.347 -17.503 1.00 98.25 187 LYS A N 1
ATOM 1418 C CA . LYS A 1 187 ? 6.350 -12.159 -16.638 1.00 98.25 187 LYS A CA 1
ATOM 1419 C C . LYS A 1 187 ? 5.457 -11.324 -15.725 1.00 98.25 187 LYS A C 1
ATOM 1421 O O . LYS A 1 187 ? 4.298 -11.682 -15.531 1.00 98.25 187 LYS A O 1
ATOM 1426 N N . LEU A 1 188 ? 5.956 -10.208 -15.197 1.00 98.69 188 LEU A N 1
ATOM 1427 C CA . LEU A 1 188 ? 5.156 -9.253 -14.430 1.00 98.69 188 LEU A CA 1
ATOM 1428 C C . LEU A 1 188 ? 4.029 -8.662 -15.286 1.00 98.69 188 LEU A C 1
ATOM 1430 O O . LEU A 1 188 ? 2.902 -8.546 -14.805 1.00 98.69 188 LEU A O 1
ATOM 1434 N N . GLN A 1 189 ? 4.289 -8.362 -16.560 1.00 98.50 189 GLN A N 1
ATOM 1435 C CA . GLN A 1 189 ? 3.255 -7.927 -17.500 1.00 98.50 189 GLN A CA 1
ATOM 1436 C C . GLN A 1 189 ? 2.186 -9.011 -17.712 1.00 98.50 189 GLN A C 1
ATOM 1438 O O . GLN A 1 189 ? 0.997 -8.736 -17.540 1.00 98.50 189 GLN A O 1
ATOM 1443 N N . ALA A 1 190 ? 2.583 -10.256 -17.983 1.00 98.38 190 ALA A N 1
ATOM 1444 C CA . ALA A 1 190 ? 1.640 -11.367 -18.125 1.00 98.38 190 ALA A CA 1
ATOM 1445 C C . ALA A 1 190 ? 0.813 -11.620 -16.845 1.00 98.38 190 ALA A C 1
ATOM 1447 O O . ALA A 1 190 ? -0.398 -11.848 -16.915 1.00 98.38 190 ALA A O 1
ATOM 1448 N N . LEU A 1 191 ? 1.444 -11.539 -15.668 1.00 98.56 191 LEU A N 1
ATOM 1449 C CA . LEU A 1 191 ? 0.764 -11.682 -14.379 1.00 98.56 191 LEU A CA 1
ATOM 1450 C C . LEU A 1 191 ? -0.206 -10.532 -14.112 1.00 98.56 191 LEU A C 1
ATOM 1452 O O . LEU A 1 191 ? -1.316 -10.801 -13.669 1.00 98.56 191 LEU A O 1
ATOM 1456 N N . ALA A 1 192 ? 0.148 -9.282 -14.421 1.00 98.56 192 ALA A N 1
ATOM 1457 C CA . ALA A 1 192 ? -0.775 -8.155 -14.277 1.00 98.56 192 ALA A CA 1
ATOM 1458 C C . ALA A 1 192 ? -2.054 -8.378 -15.099 1.00 98.56 192 ALA A C 1
ATOM 1460 O O . ALA A 1 192 ? -3.157 -8.265 -14.567 1.00 98.56 192 ALA A O 1
ATOM 1461 N N . VAL A 1 193 ? -1.925 -8.819 -16.355 1.00 97.75 193 VAL A N 1
ATOM 1462 C CA . VAL A 1 193 ? -3.081 -9.142 -17.208 1.00 97.75 193 VAL A CA 1
ATOM 1463 C C . VAL A 1 193 ? -3.919 -10.284 -16.623 1.00 97.75 193 VAL A C 1
ATOM 1465 O O . VAL A 1 193 ? -5.152 -10.194 -16.590 1.00 97.75 193 VAL A O 1
ATOM 1468 N N . LYS A 1 194 ? -3.271 -11.356 -16.145 1.00 97.69 194 LYS A N 1
ATOM 1469 C CA . LYS A 1 194 ? -3.959 -12.515 -15.557 1.00 97.69 194 LYS A CA 1
ATOM 1470 C C . LYS A 1 194 ? -4.697 -12.161 -14.267 1.00 97.69 194 LYS A C 1
ATOM 1472 O O . LYS A 1 194 ? -5.812 -12.633 -14.058 1.00 97.69 194 LYS A O 1
ATOM 1477 N N . LEU A 1 195 ? -4.068 -11.349 -13.423 1.00 97.62 195 LEU A N 1
ATOM 1478 C CA . LEU A 1 195 ? -4.556 -10.966 -12.101 1.00 97.62 195 LEU A CA 1
ATOM 1479 C C . LEU A 1 195 ? -5.476 -9.741 -12.119 1.00 97.62 195 LEU A C 1
ATOM 1481 O O . LEU A 1 195 ? -6.014 -9.382 -11.075 1.00 97.62 195 LEU A O 1
ATOM 1485 N N . LYS A 1 196 ? -5.671 -9.125 -13.294 1.00 97.88 196 LYS A N 1
ATOM 1486 C CA . LYS A 1 196 ? -6.393 -7.857 -13.466 1.00 97.88 196 LYS A CA 1
ATOM 1487 C C . LYS A 1 196 ? -5.776 -6.728 -12.638 1.00 97.88 196 LYS A C 1
ATOM 1489 O O . LYS A 1 196 ? -6.494 -5.979 -11.999 1.00 97.88 196 LYS A O 1
ATOM 1494 N N . LEU A 1 197 ? -4.454 -6.615 -12.645 1.00 98.44 197 LEU A N 1
ATOM 1495 C CA . LEU A 1 197 ? -3.747 -5.462 -12.088 1.00 98.44 197 LEU A CA 1
ATOM 1496 C C . LEU A 1 197 ? -3.476 -4.442 -13.189 1.00 98.44 197 LEU A C 1
ATOM 1498 O O . LEU A 1 197 ? -3.305 -4.811 -14.352 1.00 98.44 197 LEU A O 1
ATOM 1502 N N . ASP A 1 198 ? -3.350 -3.177 -12.806 1.00 98.75 198 ASP A N 1
ATOM 1503 C CA . ASP A 1 198 ? -2.976 -2.103 -13.728 1.00 98.75 198 ASP A CA 1
ATOM 1504 C C . ASP A 1 198 ? -1.463 -1.959 -13.881 1.00 98.75 198 ASP A C 1
ATOM 1506 O O . ASP A 1 198 ? -0.999 -1.212 -14.745 1.00 98.75 198 ASP A O 1
ATOM 1510 N N . GLY A 1 199 ? -0.677 -2.621 -13.026 1.00 98.62 199 GLY A N 1
ATOM 1511 C CA . GLY A 1 199 ? 0.752 -2.379 -13.000 1.00 98.62 199 GLY A CA 1
ATOM 1512 C C . GLY A 1 199 ? 1.524 -2.905 -11.801 1.00 98.62 199 GLY A C 1
ATOM 1513 O O . GLY A 1 199 ? 1.009 -3.631 -10.947 1.00 98.62 199 GLY A O 1
ATOM 1514 N N . TRP A 1 200 ? 2.783 -2.472 -11.742 1.00 98.75 200 TRP A N 1
ATOM 1515 C CA . TRP A 1 200 ? 3.734 -2.797 -10.682 1.00 98.75 200 TRP A CA 1
ATOM 1516 C C . TRP A 1 200 ? 4.528 -1.566 -10.259 1.00 98.75 200 TRP A C 1
ATOM 1518 O O . TRP A 1 200 ? 4.987 -0.799 -11.102 1.00 98.75 200 TRP A O 1
ATOM 1528 N N . LEU A 1 201 ? 4.747 -1.409 -8.956 1.00 98.56 201 LEU A N 1
ATOM 1529 C CA . LEU A 1 201 ? 5.829 -0.581 -8.435 1.00 98.56 201 LEU A CA 1
ATOM 1530 C C . LEU A 1 201 ? 7.127 -1.393 -8.434 1.00 98.56 201 LEU A C 1
ATOM 1532 O O . LEU A 1 201 ? 7.170 -2.466 -7.840 1.00 98.56 201 LEU A O 1
ATOM 1536 N N . LEU A 1 202 ? 8.192 -0.857 -9.024 1.00 98.38 202 LEU A N 1
ATOM 1537 C CA . LEU A 1 202 ? 9.557 -1.310 -8.780 1.00 98.38 202 LEU A CA 1
ATOM 1538 C C . LEU A 1 202 ? 10.158 -0.433 -7.676 1.00 98.38 202 LEU A C 1
ATOM 1540 O O . LEU A 1 202 ? 10.536 0.709 -7.929 1.00 98.38 202 LEU A O 1
ATOM 1544 N N . ASN A 1 203 ? 10.197 -0.953 -6.451 1.00 97.25 203 ASN A N 1
ATOM 1545 C CA . ASN A 1 203 ? 10.871 -0.327 -5.321 1.00 97.25 203 ASN A CA 1
ATOM 1546 C C . ASN A 1 203 ? 12.301 -0.887 -5.234 1.00 97.25 203 ASN A C 1
ATOM 1548 O O . ASN A 1 203 ? 12.494 -2.011 -4.765 1.00 97.25 203 ASN A O 1
ATOM 1552 N N . ILE A 1 204 ? 13.279 -0.132 -5.744 1.00 95.88 204 ILE A N 1
ATOM 1553 C CA . ILE A 1 204 ? 14.685 -0.541 -5.822 1.00 95.88 204 ILE A CA 1
ATOM 1554 C C . ILE A 1 204 ? 15.525 0.346 -4.902 1.00 95.88 204 ILE A C 1
ATOM 1556 O O . ILE A 1 204 ? 15.999 1.402 -5.313 1.00 95.88 204 ILE A O 1
ATOM 1560 N N . GLU A 1 205 ? 15.744 -0.092 -3.664 1.00 92.12 205 GLU A N 1
ATOM 1561 C CA . GLU A 1 205 ? 16.473 0.695 -2.655 1.00 92.12 205 GLU A CA 1
ATOM 1562 C C . GLU A 1 205 ? 17.978 0.371 -2.594 1.00 92.12 205 GLU A C 1
ATOM 1564 O O . GLU A 1 205 ? 18.731 1.034 -1.875 1.00 92.12 205 GLU A O 1
ATOM 1569 N N . LYS A 1 206 ? 18.431 -0.636 -3.359 1.00 91.69 206 LYS A N 1
ATOM 1570 C CA . LYS A 1 206 ? 19.830 -1.088 -3.430 1.00 91.69 206 LYS A CA 1
ATOM 1571 C C . LYS A 1 206 ? 20.210 -1.627 -4.809 1.00 91.69 206 LYS A C 1
ATOM 1573 O O . LYS A 1 206 ? 19.363 -2.114 -5.551 1.00 91.69 206 LYS A O 1
ATOM 1578 N N . GLY A 1 207 ? 21.506 -1.566 -5.133 1.00 91.50 207 GLY A N 1
ATOM 1579 C CA . GLY A 1 207 ? 22.112 -2.173 -6.324 1.00 91.50 207 GLY A CA 1
ATOM 1580 C C . GLY A 1 207 ? 22.165 -1.265 -7.557 1.00 91.50 207 GLY A C 1
ATOM 1581 O O . GLY A 1 207 ? 22.637 -1.703 -8.607 1.00 91.50 207 GLY A O 1
ATOM 1582 N N . LEU A 1 208 ? 21.706 -0.013 -7.444 1.00 92.88 208 LEU A N 1
ATOM 1583 C CA . LEU A 1 208 ? 21.815 1.020 -8.486 1.00 92.88 208 LEU A CA 1
ATOM 1584 C C . LEU A 1 208 ? 23.088 1.874 -8.370 1.00 92.88 208 LEU A C 1
ATOM 1586 O O . LEU A 1 208 ? 23.407 2.631 -9.281 1.00 92.88 208 LEU A O 1
ATOM 1590 N N . ASP A 1 209 ? 23.848 1.716 -7.287 1.00 90.75 209 ASP A N 1
ATOM 1591 C CA . ASP A 1 209 ? 25.201 2.254 -7.122 1.00 90.75 209 ASP A CA 1
ATOM 1592 C C . ASP A 1 209 ? 26.196 1.677 -8.145 1.00 90.75 209 ASP A C 1
ATOM 1594 O O . ASP A 1 209 ? 27.222 2.293 -8.436 1.00 90.75 209 ASP A O 1
ATOM 1598 N N . ILE A 1 210 ? 25.849 0.544 -8.761 1.00 93.94 210 ILE A N 1
ATOM 1599 C CA . ILE A 1 210 ? 26.530 -0.014 -9.927 1.00 93.94 210 ILE A CA 1
ATOM 1600 C C . ILE A 1 210 ? 26.083 0.743 -11.194 1.00 93.94 210 ILE A C 1
ATOM 1602 O O . ILE A 1 210 ? 24.922 0.615 -11.605 1.00 93.94 210 ILE A O 1
ATOM 1606 N N . PRO A 1 211 ? 26.975 1.488 -11.885 1.00 93.56 211 PRO A N 1
ATOM 1607 C CA . PRO A 1 211 ? 26.597 2.331 -13.025 1.00 93.56 211 PRO A CA 1
ATOM 1608 C C . PRO A 1 211 ? 25.897 1.582 -14.165 1.00 93.56 211 PRO A C 1
ATOM 1610 O O . PRO A 1 211 ? 25.046 2.141 -14.862 1.00 93.56 211 PRO A O 1
ATOM 1613 N N . GLN A 1 212 ? 26.239 0.308 -14.362 1.00 94.62 212 GLN A N 1
ATOM 1614 C CA . GLN A 1 212 ? 25.630 -0.563 -15.363 1.00 94.62 212 GLN A CA 1
ATOM 1615 C C . GLN A 1 212 ? 24.151 -0.824 -15.053 1.00 94.62 212 GLN A C 1
ATOM 1617 O O . GLN A 1 212 ? 23.328 -0.749 -15.967 1.00 94.62 212 GLN A O 1
ATOM 1622 N N . ASN A 1 213 ? 23.804 -1.036 -13.780 1.00 96.00 213 ASN A N 1
ATOM 1623 C CA . ASN A 1 213 ? 22.427 -1.253 -13.338 1.00 96.00 213 ASN A CA 1
ATOM 1624 C C . ASN A 1 213 ? 21.595 0.024 -13.461 1.00 96.00 213 ASN A C 1
ATOM 1626 O O . ASN A 1 213 ? 20.506 -0.016 -14.031 1.00 96.00 213 ASN A O 1
ATOM 1630 N N . ALA A 1 214 ? 22.127 1.172 -13.029 1.00 95.88 214 ALA A N 1
ATOM 1631 C CA . ALA A 1 214 ? 21.467 2.465 -13.226 1.00 95.88 214 ALA A CA 1
ATOM 1632 C C . ALA A 1 214 ? 21.232 2.770 -14.718 1.00 95.88 214 ALA A C 1
ATOM 1634 O O . ALA A 1 214 ? 20.146 3.196 -15.115 1.00 95.88 214 ALA A O 1
ATOM 1635 N N . SER A 1 215 ? 22.226 2.492 -15.569 1.00 95.69 215 SER A N 1
ATOM 1636 C CA . SER A 1 215 ? 22.103 2.660 -17.023 1.00 95.69 215 SER A CA 1
ATOM 1637 C C . SER A 1 215 ? 21.062 1.716 -17.624 1.00 95.69 215 SER A C 1
ATOM 1639 O O . SER A 1 215 ? 20.292 2.117 -18.496 1.00 95.69 215 SER A O 1
ATOM 1641 N N . GLN A 1 216 ? 21.012 0.466 -17.160 1.00 97.06 216 GLN A N 1
ATOM 1642 C CA . GLN A 1 216 ? 20.025 -0.503 -17.620 1.00 97.06 216 GLN A CA 1
ATOM 1643 C C . GLN A 1 216 ? 18.610 -0.114 -17.191 1.00 97.06 216 GLN A C 1
ATOM 1645 O O . GLN A 1 216 ? 17.707 -0.137 -18.023 1.00 97.06 216 GLN A O 1
ATOM 1650 N N . LEU A 1 217 ? 18.420 0.317 -15.942 1.00 97.31 217 LEU A N 1
ATOM 1651 C CA . LEU A 1 217 ? 17.136 0.817 -15.456 1.00 97.31 217 LEU A CA 1
ATOM 1652 C C . LEU A 1 217 ? 16.663 2.017 -16.280 1.00 97.31 217 LEU A C 1
ATOM 1654 O O . LEU A 1 217 ? 15.511 2.046 -16.699 1.00 97.31 217 LEU A O 1
ATOM 1658 N N . ARG A 1 218 ? 17.556 2.967 -16.585 1.00 96.31 218 ARG A N 1
ATOM 1659 C CA . ARG A 1 218 ? 17.246 4.118 -17.446 1.00 96.31 218 ARG A CA 1
ATOM 1660 C C . ARG A 1 218 ? 16.767 3.685 -18.831 1.00 96.31 218 ARG A C 1
ATOM 1662 O O . ARG A 1 218 ? 15.750 4.191 -19.308 1.00 96.31 218 ARG A O 1
ATOM 1669 N N . ARG A 1 219 ? 17.461 2.730 -19.460 1.00 95.94 219 ARG A N 1
ATOM 1670 C CA . ARG A 1 219 ? 17.067 2.165 -20.761 1.00 95.94 219 ARG A CA 1
ATOM 1671 C C . ARG A 1 219 ? 15.703 1.489 -20.695 1.00 95.94 219 ARG A C 1
ATOM 1673 O O . ARG A 1 219 ? 14.864 1.744 -21.552 1.00 95.94 219 ARG A O 1
ATOM 1680 N N . VAL A 1 220 ? 15.483 0.647 -19.688 1.00 97.12 220 VAL A N 1
ATOM 1681 C CA . VAL A 1 220 ? 14.214 -0.060 -19.475 1.00 97.12 220 VAL A CA 1
ATOM 1682 C C . VAL A 1 220 ? 13.071 0.930 -19.242 1.00 97.12 220 VAL A C 1
ATOM 1684 O O . VAL A 1 220 ? 12.036 0.833 -19.897 1.00 97.12 220 VAL A O 1
ATOM 1687 N N . ALA A 1 221 ? 13.262 1.915 -18.366 1.00 96.94 221 ALA A N 1
ATOM 1688 C CA . ALA A 1 221 ? 12.241 2.905 -18.048 1.00 96.94 221 ALA A CA 1
ATOM 1689 C C . ALA A 1 221 ? 11.897 3.793 -19.253 1.00 96.94 221 ALA A C 1
ATOM 1691 O O . ALA A 1 221 ? 10.730 4.100 -19.478 1.00 96.94 221 ALA A O 1
ATOM 1692 N N . SER A 1 222 ? 12.895 4.174 -20.054 1.00 95.38 222 SER A N 1
ATOM 1693 C CA . SER A 1 222 ? 12.687 5.062 -21.205 1.00 95.38 222 SER A CA 1
ATOM 1694 C C . SER A 1 222 ? 12.072 4.343 -22.405 1.00 95.38 222 SER A C 1
ATOM 1696 O O . SER A 1 222 ? 11.246 4.926 -23.100 1.00 95.38 222 SER A O 1
ATOM 1698 N N . ASN A 1 223 ? 12.455 3.084 -22.647 1.00 95.81 223 ASN A N 1
ATOM 1699 C CA . ASN A 1 223 ? 12.109 2.385 -23.887 1.00 95.81 223 ASN A CA 1
ATOM 1700 C C . ASN A 1 223 ? 11.083 1.263 -23.699 1.00 95.81 223 ASN A C 1
ATOM 1702 O O . ASN A 1 223 ? 10.285 1.018 -24.598 1.00 95.81 223 ASN A O 1
ATOM 1706 N N . LEU A 1 224 ? 11.063 0.579 -22.549 1.00 96.81 224 LEU A N 1
ATOM 1707 C CA . LEU A 1 224 ? 10.172 -0.568 -22.335 1.00 96.81 224 LEU A CA 1
ATOM 1708 C C . LEU A 1 224 ? 8.904 -0.221 -21.557 1.00 96.81 224 LEU A C 1
ATOM 1710 O O . LEU A 1 224 ? 7.845 -0.761 -21.866 1.00 96.81 224 LEU A O 1
ATOM 1714 N N . PHE A 1 225 ? 8.966 0.676 -20.568 1.00 96.94 225 PHE A N 1
ATOM 1715 C CA . PHE A 1 225 ? 7.762 1.051 -19.810 1.00 96.94 225 PHE A CA 1
ATOM 1716 C C . PHE A 1 225 ? 6.641 1.625 -20.692 1.00 96.94 225 PHE A C 1
ATOM 1718 O O . PHE A 1 225 ? 5.492 1.240 -20.466 1.00 96.94 225 PHE A O 1
ATOM 1725 N N . PRO A 1 226 ? 6.911 2.470 -21.712 1.00 96.06 226 PRO A N 1
ATOM 1726 C CA . PRO A 1 226 ? 5.871 2.900 -22.648 1.00 96.06 226 PRO A CA 1
ATOM 1727 C C . PRO A 1 226 ? 5.228 1.727 -23.400 1.00 96.06 226 PRO A C 1
ATOM 1729 O O . PRO A 1 226 ? 4.006 1.654 -23.472 1.00 96.06 226 PRO A O 1
ATOM 1732 N N . VAL A 1 227 ? 6.032 0.760 -23.859 1.00 96.00 227 VAL A N 1
ATOM 1733 C CA . VAL A 1 227 ? 5.544 -0.433 -24.574 1.00 96.00 227 VAL A CA 1
ATOM 1734 C C . VAL A 1 227 ? 4.603 -1.258 -23.698 1.00 96.00 227 VAL A C 1
ATOM 1736 O O . VAL A 1 227 ? 3.529 -1.656 -24.145 1.00 96.00 227 VAL A O 1
ATOM 1739 N N . TYR A 1 228 ? 4.965 -1.498 -22.435 1.00 97.50 228 TYR A N 1
ATOM 1740 C CA . TYR A 1 228 ? 4.084 -2.209 -21.506 1.00 97.50 228 TYR A CA 1
ATOM 1741 C C . TYR A 1 228 ? 2.811 -1.418 -21.193 1.00 97.50 228 TYR A C 1
ATOM 1743 O O . TYR A 1 228 ? 1.726 -1.998 -21.104 1.00 97.50 228 TYR A O 1
ATOM 1751 N N . LYS A 1 229 ? 2.919 -0.090 -21.079 1.00 97.12 229 LYS A N 1
ATOM 1752 C CA . LYS A 1 229 ? 1.776 0.788 -20.820 1.00 97.12 229 LYS A CA 1
ATOM 1753 C C . LYS A 1 229 ? 0.769 0.762 -21.968 1.00 97.12 229 LYS A C 1
ATOM 1755 O O . LYS A 1 229 ? -0.429 0.699 -21.697 1.00 97.12 229 LYS A O 1
ATOM 1760 N N . ASP A 1 230 ? 1.234 0.737 -23.215 1.00 96.31 230 ASP A N 1
ATOM 1761 C CA . ASP A 1 230 ? 0.379 0.591 -24.402 1.00 96.31 230 ASP A CA 1
ATOM 1762 C C . ASP A 1 230 ? -0.338 -0.771 -24.439 1.00 96.31 230 ASP A C 1
ATOM 1764 O O . ASP A 1 230 ? -1.414 -0.906 -25.019 1.00 96.31 230 ASP A O 1
ATOM 1768 N N . GLN A 1 231 ? 0.217 -1.772 -23.751 1.00 96.31 231 GLN A N 1
ATOM 1769 C CA . GLN A 1 231 ? -0.395 -3.087 -23.532 1.00 96.31 231 GLN A CA 1
ATOM 1770 C C . GLN A 1 231 ? -1.271 -3.144 -22.267 1.00 96.31 231 GLN A C 1
ATOM 1772 O O . GLN A 1 231 ? -1.750 -4.216 -21.895 1.00 96.31 231 GLN A O 1
ATOM 1777 N N . GLY A 1 232 ? -1.494 -2.007 -21.603 1.00 96.50 232 GLY A N 1
ATOM 1778 C CA . GLY A 1 232 ? -2.364 -1.884 -20.435 1.00 96.50 232 GLY A CA 1
ATOM 1779 C C . GLY A 1 232 ? -1.689 -2.115 -19.080 1.00 96.50 232 GLY A C 1
ATOM 1780 O O . GLY A 1 232 ? -2.401 -2.155 -18.082 1.00 96.50 232 GLY A O 1
ATOM 1781 N N . VAL A 1 233 ? -0.357 -2.241 -19.016 1.00 98.44 233 VAL A N 1
ATOM 1782 C CA . VAL A 1 233 ? 0.386 -2.463 -17.760 1.00 98.44 233 VAL A CA 1
ATOM 1783 C C . VAL A 1 233 ? 1.378 -1.329 -17.511 1.00 98.44 233 VAL A C 1
ATOM 1785 O O . VAL A 1 233 ? 2.343 -1.143 -18.244 1.00 98.44 233 VAL A O 1
ATOM 1788 N N . GLU A 1 234 ? 1.167 -0.565 -16.444 1.00 98.50 234 GLU A N 1
ATOM 1789 C CA . GLU A 1 234 ? 2.019 0.562 -16.067 1.00 98.50 234 GLU A CA 1
ATOM 1790 C C . GLU A 1 234 ? 3.059 0.153 -15.013 1.00 98.50 234 GLU A C 1
ATOM 1792 O O . GLU A 1 234 ? 2.731 -0.403 -13.968 1.00 98.50 234 GLU A O 1
ATOM 1797 N N . PHE A 1 235 ? 4.327 0.483 -15.254 1.00 98.56 235 PHE A N 1
ATOM 1798 C CA . PHE A 1 235 ? 5.379 0.357 -14.248 1.00 98.56 235 PHE A CA 1
ATOM 1799 C C . PHE A 1 235 ? 5.637 1.712 -13.588 1.00 98.56 235 PHE A C 1
ATOM 1801 O O . PHE A 1 235 ? 5.834 2.715 -14.274 1.00 98.56 235 PHE A O 1
ATOM 1808 N N . LEU A 1 236 ? 5.623 1.729 -12.258 1.00 98.44 236 LEU A N 1
ATOM 1809 C CA . LEU A 1 236 ? 6.044 2.853 -11.423 1.00 98.44 236 LEU A CA 1
ATOM 1810 C C . LEU A 1 236 ? 7.432 2.554 -10.863 1.00 98.44 236 LEU A C 1
ATOM 1812 O O . LEU A 1 236 ? 7.779 1.387 -10.677 1.00 98.44 236 LEU A O 1
ATOM 1816 N N . LEU A 1 237 ? 8.215 3.588 -10.575 1.00 97.81 237 LEU A N 1
ATOM 1817 C CA . LEU A 1 237 ? 9.586 3.426 -10.112 1.00 97.81 237 LEU A CA 1
ATOM 1818 C C . LEU A 1 237 ? 9.845 4.257 -8.857 1.00 97.81 237 LEU A C 1
ATOM 1820 O O . LEU A 1 237 ? 9.498 5.432 -8.809 1.00 97.81 237 LEU A O 1
ATOM 1824 N N . TYR A 1 238 ? 10.508 3.648 -7.879 1.00 97.31 238 TYR A N 1
ATOM 1825 C CA . TYR A 1 238 ? 11.071 4.326 -6.718 1.00 97.31 238 TYR A CA 1
ATOM 1826 C C . TYR A 1 238 ? 12.507 3.847 -6.498 1.00 97.31 238 TYR A C 1
ATOM 1828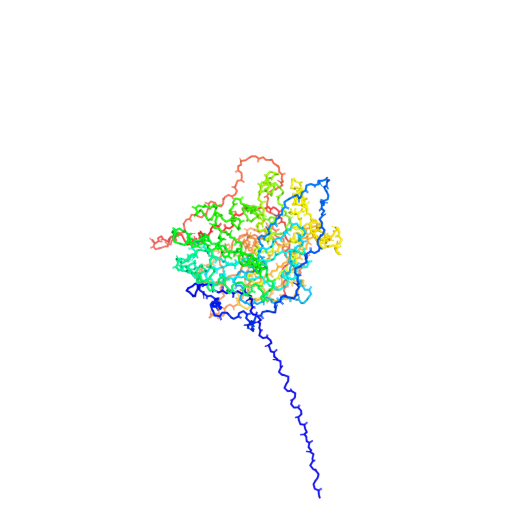 O O . TYR A 1 238 ? 12.780 2.648 -6.580 1.00 97.31 238 TYR A O 1
ATOM 1836 N N . VAL A 1 239 ? 13.415 4.792 -6.238 1.00 93.88 239 VAL A N 1
ATOM 1837 C CA . VAL A 1 239 ? 14.861 4.533 -6.068 1.00 93.88 239 VAL A CA 1
ATOM 1838 C C . VAL A 1 239 ? 15.442 5.156 -4.793 1.00 93.88 239 VAL A C 1
ATOM 1840 O O . VAL A 1 239 ? 16.648 5.382 -4.700 1.00 93.88 239 VAL A O 1
ATOM 1843 N N . GLY A 1 240 ? 14.591 5.461 -3.809 1.00 89.31 240 GLY A N 1
ATOM 1844 C CA . GLY A 1 240 ? 15.000 6.055 -2.537 1.00 89.31 240 GLY A CA 1
ATOM 1845 C C . GLY A 1 240 ? 14.810 7.572 -2.470 1.00 89.31 240 GLY A C 1
ATOM 1846 O O . GLY A 1 240 ? 13.818 8.124 -2.951 1.00 89.31 240 GLY A O 1
ATOM 1847 N N . ARG A 1 241 ? 15.777 8.248 -1.837 1.00 85.00 241 ARG A N 1
ATOM 1848 C CA . ARG A 1 241 ? 15.669 9.657 -1.428 1.00 85.00 241 ARG A CA 1
ATOM 1849 C C . ARG A 1 241 ? 15.529 10.640 -2.590 1.00 85.00 241 ARG A C 1
ATOM 1851 O O . ARG A 1 241 ? 14.617 11.463 -2.580 1.00 85.00 241 ARG A O 1
ATOM 1858 N N . ASP A 1 242 ? 16.415 10.546 -3.577 1.00 84.69 242 ASP A N 1
ATOM 1859 C CA . ASP A 1 242 ? 16.525 11.473 -4.708 1.00 84.69 242 ASP A CA 1
ATOM 1860 C C . ASP A 1 242 ? 16.916 10.701 -5.983 1.00 84.69 242 ASP A C 1
ATOM 1862 O O . ASP A 1 242 ? 17.448 9.591 -5.898 1.00 84.69 242 ASP A O 1
ATOM 1866 N N . ASP A 1 243 ? 16.728 11.296 -7.169 1.00 86.25 243 ASP A N 1
ATOM 1867 C CA . ASP A 1 243 ? 17.209 10.730 -8.444 1.00 86.25 243 ASP A CA 1
ATOM 1868 C C . ASP A 1 243 ? 18.731 10.911 -8.622 1.00 86.25 243 ASP A C 1
ATOM 1870 O O . ASP A 1 243 ? 19.218 11.480 -9.601 1.00 86.25 243 ASP A O 1
ATOM 1874 N N . ILE A 1 244 ? 19.514 10.439 -7.650 1.00 85.94 244 ILE A N 1
ATOM 1875 C CA . ILE A 1 244 ? 20.982 10.540 -7.671 1.00 85.94 244 ILE A CA 1
ATOM 1876 C C . ILE A 1 244 ? 21.617 9.708 -8.793 1.00 85.94 244 ILE A C 1
ATOM 1878 O O . ILE A 1 244 ? 22.767 9.936 -9.164 1.00 85.94 244 ILE A O 1
ATOM 1882 N N . TYR A 1 245 ? 20.865 8.756 -9.351 1.00 88.00 245 TYR A N 1
ATOM 1883 C CA . TYR A 1 245 ? 21.292 7.874 -10.437 1.00 88.00 245 TYR A CA 1
ATOM 1884 C C . TYR A 1 245 ? 20.944 8.434 -11.833 1.00 88.00 245 TYR A C 1
ATOM 1886 O O . TYR A 1 245 ? 21.317 7.856 -12.863 1.00 88.00 245 TYR A O 1
ATOM 1894 N N . GLY A 1 246 ? 20.246 9.576 -11.883 1.00 90.44 246 GLY A N 1
ATOM 1895 C CA . GLY A 1 246 ? 19.858 10.274 -13.106 1.00 90.44 246 GLY A CA 1
ATOM 1896 C C . GLY A 1 246 ? 18.937 9.456 -14.008 1.00 90.44 246 GLY A C 1
ATOM 1897 O O . GLY A 1 246 ? 19.084 9.509 -15.228 1.00 90.44 246 GLY A O 1
ATOM 1898 N N . ILE A 1 247 ? 18.044 8.648 -13.439 1.00 92.81 247 ILE A N 1
ATOM 1899 C CA . ILE A 1 247 ? 17.118 7.802 -14.193 1.00 92.81 247 ILE A CA 1
ATOM 1900 C C . ILE A 1 247 ? 16.204 8.653 -15.083 1.00 92.81 247 ILE A C 1
ATOM 1902 O O . ILE A 1 247 ? 15.936 8.252 -16.214 1.00 92.81 247 ILE A O 1
ATOM 1906 N N . GLY A 1 248 ? 15.754 9.824 -14.611 1.00 88.12 248 GLY A N 1
ATOM 1907 C CA . GLY A 1 248 ? 15.044 10.812 -15.432 1.00 88.12 248 GLY A CA 1
ATOM 1908 C C . GLY A 1 248 ? 13.717 10.329 -16.033 1.00 88.12 248 GLY A C 1
ATOM 1909 O O . GLY A 1 248 ? 13.299 10.826 -17.078 1.00 88.12 248 GLY A O 1
ATOM 1910 N N . SER A 1 249 ? 13.062 9.346 -15.411 1.00 91.31 249 SER A N 1
ATOM 1911 C CA . SER A 1 249 ? 11.792 8.781 -15.881 1.00 91.31 249 SER A CA 1
ATOM 1912 C C . SER A 1 249 ? 10.594 9.557 -15.314 1.00 91.31 249 SER A C 1
ATOM 1914 O O . SER A 1 249 ? 10.578 9.847 -14.121 1.00 91.31 249 SER A O 1
ATOM 1916 N N . PRO A 1 250 ? 9.535 9.833 -16.100 1.00 91.19 250 PRO A N 1
ATOM 1917 C CA . PRO A 1 250 ? 8.305 10.435 -15.576 1.00 91.19 250 PRO A CA 1
ATOM 1918 C C . PRO A 1 250 ? 7.490 9.485 -14.678 1.00 91.19 250 PRO A C 1
ATOM 1920 O O . PRO A 1 250 ? 6.517 9.911 -14.061 1.00 91.19 250 PRO A O 1
ATOM 1923 N N . GLN A 1 251 ? 7.848 8.198 -14.624 1.00 93.19 251 GLN A N 1
ATOM 1924 C CA . GLN A 1 251 ? 7.276 7.207 -13.709 1.00 93.19 251 GLN A CA 1
ATOM 1925 C C . GLN A 1 251 ? 8.063 7.091 -12.396 1.00 93.19 251 GLN A C 1
ATOM 1927 O O . GLN A 1 251 ? 7.643 6.342 -11.510 1.00 93.19 251 GLN A O 1
ATOM 1932 N N . LEU A 1 252 ? 9.194 7.797 -12.281 1.00 96.19 252 LEU A N 1
ATOM 1933 C CA . LEU A 1 252 ? 9.992 7.858 -11.067 1.00 96.19 252 LEU A CA 1
ATOM 1934 C C . LEU A 1 252 ? 9.345 8.797 -10.048 1.00 96.19 252 LEU A C 1
ATOM 1936 O O . LEU A 1 252 ? 8.960 9.916 -10.382 1.00 96.19 252 LEU A O 1
ATOM 1940 N N . PHE A 1 253 ? 9.297 8.353 -8.800 1.00 96.12 253 PHE A N 1
ATOM 1941 C CA . PHE A 1 253 ? 9.067 9.202 -7.639 1.00 96.12 253 PHE A CA 1
ATOM 1942 C C . PHE A 1 253 ? 10.089 8.881 -6.547 1.00 96.12 253 PHE A C 1
ATOM 1944 O O . PHE A 1 253 ? 10.666 7.790 -6.518 1.00 96.12 253 PHE A O 1
ATOM 1951 N N . THR A 1 254 ? 10.324 9.836 -5.653 1.00 94.88 254 THR A N 1
ATOM 1952 C CA . THR A 1 254 ? 11.292 9.710 -4.553 1.00 94.88 254 THR A CA 1
ATOM 1953 C C . THR A 1 254 ? 10.667 10.124 -3.219 1.00 94.88 254 THR A C 1
ATOM 1955 O O . THR A 1 254 ? 9.486 10.475 -3.150 1.00 94.88 254 THR A O 1
ATOM 1958 N N . ASP A 1 255 ? 11.443 10.123 -2.132 1.00 92.44 255 ASP A N 1
ATOM 1959 C CA . ASP A 1 255 ? 10.985 10.620 -0.822 1.00 92.44 255 ASP A CA 1
ATOM 1960 C C . ASP A 1 255 ? 10.444 12.061 -0.874 1.00 92.44 255 ASP A C 1
ATOM 1962 O O . ASP A 1 255 ? 9.562 12.446 -0.093 1.00 92.44 255 ASP A O 1
ATOM 1966 N N . ALA A 1 256 ? 10.939 12.870 -1.816 1.00 92.69 256 ALA A N 1
ATOM 1967 C CA . ALA A 1 256 ? 10.458 14.228 -2.034 1.00 92.69 256 ALA A CA 1
ATOM 1968 C C . ALA A 1 256 ? 8.960 14.255 -2.387 1.00 92.69 256 ALA A C 1
ATOM 1970 O O . ALA A 1 256 ? 8.242 15.141 -1.913 1.00 92.69 256 ALA A O 1
ATOM 1971 N N . ASP A 1 257 ? 8.467 13.239 -3.097 1.00 95.06 257 ASP A N 1
ATOM 1972 C CA . ASP A 1 257 ? 7.088 13.131 -3.584 1.00 95.06 257 ASP A CA 1
ATOM 1973 C C . ASP A 1 257 ? 6.127 12.468 -2.584 1.00 95.06 257 ASP A C 1
ATOM 1975 O O . ASP A 1 257 ? 4.904 12.536 -2.759 1.00 95.06 257 ASP A O 1
ATOM 1979 N N . ILE A 1 258 ? 6.667 11.848 -1.526 1.00 95.62 258 ILE A N 1
ATOM 1980 C CA . ILE A 1 258 ? 5.916 11.044 -0.555 1.00 95.62 258 ILE A CA 1
ATOM 1981 C C . ILE A 1 258 ? 5.570 11.850 0.696 1.00 95.62 258 ILE A C 1
ATOM 1983 O O . ILE A 1 258 ? 6.436 12.360 1.408 1.00 95.62 258 ILE A O 1
ATOM 1987 N N . ALA A 1 259 ? 4.285 11.919 1.022 1.00 95.19 259 ALA A N 1
ATOM 1988 C CA . ALA A 1 259 ? 3.787 12.287 2.337 1.00 95.19 259 ALA A CA 1
ATOM 1989 C C . ALA A 1 259 ? 3.700 11.024 3.200 1.00 95.19 259 ALA A C 1
ATOM 1991 O O . ALA A 1 259 ? 2.800 10.199 3.033 1.00 95.19 259 ALA A O 1
ATOM 1992 N N . ASN A 1 260 ? 4.682 10.850 4.084 1.00 91.69 260 ASN A N 1
ATOM 1993 C CA . ASN A 1 260 ? 4.808 9.674 4.933 1.00 91.69 260 ASN A CA 1
ATOM 1994 C C . ASN A 1 260 ? 4.089 9.912 6.270 1.00 91.69 260 ASN A C 1
ATOM 1996 O O . ASN A 1 260 ? 4.616 10.592 7.147 1.00 91.69 260 ASN A O 1
ATOM 2000 N N . PHE A 1 261 ? 2.900 9.325 6.428 1.00 87.81 261 PHE A N 1
ATOM 2001 C CA . PHE A 1 261 ? 2.104 9.398 7.663 1.00 87.81 261 PHE A CA 1
ATOM 2002 C C . PHE A 1 261 ? 2.505 8.360 8.705 1.00 87.81 261 PHE A C 1
ATOM 2004 O O . PHE A 1 261 ? 1.942 8.327 9.793 1.00 87.81 261 PHE A O 1
ATOM 2011 N N . GLY A 1 262 ? 3.481 7.521 8.371 1.00 77.50 262 GLY A N 1
ATOM 2012 C CA . GLY A 1 262 ? 3.934 6.443 9.220 1.00 77.50 262 GLY A CA 1
ATOM 2013 C C . GLY A 1 262 ? 5.110 6.779 10.121 1.00 77.50 262 GLY A C 1
ATOM 2014 O O . GLY A 1 262 ? 5.395 6.034 11.053 1.00 77.50 262 GLY A O 1
ATOM 2015 N N . ASN A 1 263 ? 5.783 7.896 9.850 1.00 71.88 263 ASN A N 1
ATOM 2016 C CA . ASN A 1 263 ? 6.850 8.442 10.681 1.00 71.88 263 ASN A CA 1
ATOM 2017 C C . ASN A 1 263 ? 6.328 9.590 11.555 1.00 71.88 263 ASN A C 1
ATOM 2019 O O . ASN A 1 263 ? 6.899 10.680 11.618 1.00 71.88 263 ASN A O 1
ATOM 2023 N N . LEU A 1 264 ? 5.183 9.371 12.192 1.00 66.00 264 LEU A N 1
ATOM 2024 C CA . LEU A 1 264 ? 4.753 10.218 13.289 1.00 66.00 264 LEU A CA 1
ATOM 2025 C C . LEU A 1 264 ? 5.524 9.701 14.505 1.00 66.00 264 LEU A C 1
ATOM 2027 O O . LEU A 1 264 ? 5.394 8.529 14.840 1.00 66.00 264 LEU A O 1
ATOM 2031 N N . GLY A 1 265 ? 6.411 10.525 15.076 1.00 57.56 265 GLY A N 1
ATOM 2032 C CA . GLY A 1 265 ? 7.372 10.088 16.098 1.00 57.56 265 GLY A CA 1
ATOM 2033 C C . GLY A 1 265 ? 6.731 9.332 17.268 1.00 57.56 265 GLY A C 1
ATOM 2034 O O . GLY A 1 265 ? 5.517 9.348 17.419 1.00 57.56 265 GLY A O 1
ATOM 2035 N N . ILE A 1 266 ? 7.552 8.730 18.134 1.00 48.28 266 ILE A N 1
ATOM 2036 C CA . ILE A 1 266 ? 7.191 7.826 19.256 1.00 48.28 266 ILE A CA 1
ATOM 2037 C C . ILE A 1 266 ? 5.949 8.187 20.101 1.00 48.28 266 ILE A C 1
ATOM 2039 O O . ILE A 1 266 ? 5.426 7.327 20.795 1.00 48.28 266 ILE A O 1
ATOM 2043 N N . ASN A 1 267 ? 5.459 9.429 20.043 1.00 49.81 267 ASN A N 1
ATOM 2044 C CA . ASN A 1 267 ? 4.243 9.890 20.708 1.00 49.81 267 ASN A CA 1
ATOM 2045 C C . ASN A 1 267 ? 2.947 9.765 19.883 1.00 49.81 267 ASN A C 1
ATOM 2047 O O . ASN A 1 267 ? 1.882 10.175 20.345 1.00 49.81 267 ASN A O 1
ATOM 2051 N N . ALA A 1 268 ? 2.999 9.207 18.674 1.00 53.72 268 ALA A N 1
ATOM 2052 C CA . ALA A 1 268 ? 1.860 9.045 17.775 1.00 53.72 268 ALA A CA 1
ATOM 2053 C C . ALA A 1 268 ? 0.968 7.838 18.122 1.00 53.72 268 ALA A C 1
ATOM 2055 O O . ALA A 1 268 ? 0.451 7.151 17.239 1.00 53.72 268 ALA A O 1
ATOM 2056 N N . TYR A 1 269 ? 0.718 7.621 19.419 1.00 52.09 269 TYR A N 1
ATOM 2057 C CA . TYR A 1 269 ? -0.148 6.560 19.964 1.00 52.09 269 TYR A CA 1
ATOM 2058 C C . TYR A 1 269 ? -1.588 6.597 19.415 1.00 52.09 269 TYR A C 1
ATOM 2060 O O . TYR A 1 269 ? -2.362 5.655 19.613 1.00 52.09 269 TYR A O 1
ATOM 2068 N N . GLY A 1 270 ? -1.934 7.698 18.735 1.00 58.81 270 GLY A N 1
ATOM 2069 C CA . GLY A 1 270 ? -3.145 7.920 17.953 1.00 58.81 270 GLY A CA 1
ATOM 2070 C C . GLY A 1 270 ? -3.514 6.749 17.045 1.00 58.81 270 GLY A C 1
ATOM 2071 O O . GLY A 1 270 ? -4.622 6.212 17.071 1.00 58.81 270 GLY A O 1
ATOM 2072 N N . ILE A 1 271 ? -2.520 6.321 16.275 1.00 63.19 271 ILE A N 1
ATOM 2073 C CA . ILE A 1 271 ? -2.666 5.344 15.199 1.00 63.19 271 ILE A CA 1
ATOM 2074 C C . ILE A 1 271 ? -2.731 3.919 15.751 1.00 63.19 271 ILE A C 1
ATOM 2076 O O . ILE A 1 271 ? -3.507 3.089 15.287 1.00 63.19 271 ILE A O 1
ATOM 2080 N N . GLU A 1 272 ? -1.974 3.623 16.800 1.00 65.56 272 GLU A N 1
ATOM 2081 C CA . GLU A 1 272 ? -1.940 2.285 17.399 1.00 65.56 272 GLU A CA 1
ATOM 2082 C C . GLU A 1 272 ? -3.250 1.904 18.084 1.00 65.56 272 GLU A C 1
ATOM 2084 O O . GLU A 1 272 ? -3.621 0.737 18.128 1.00 65.56 272 GLU A O 1
ATOM 2089 N N . ASN A 1 273 ? -3.953 2.898 18.622 1.00 66.31 273 ASN A N 1
ATOM 2090 C CA . ASN A 1 273 ? -5.207 2.696 19.336 1.00 66.31 273 ASN A CA 1
ATOM 2091 C C . ASN A 1 273 ? -6.427 3.114 18.500 1.00 66.31 273 ASN A C 1
ATOM 2093 O O . ASN A 1 273 ? -7.537 3.176 19.028 1.00 66.31 273 ASN A O 1
ATOM 2097 N N . ALA A 1 274 ? -6.213 3.451 17.221 1.00 76.75 274 ALA A N 1
ATOM 2098 C CA . ALA A 1 274 ? -7.245 3.948 16.316 1.00 76.75 274 ALA A CA 1
ATOM 2099 C C . ALA A 1 274 ? -8.102 5.074 16.932 1.00 76.75 274 ALA A C 1
ATOM 2101 O O . ALA A 1 274 ? -9.322 5.083 16.797 1.00 76.75 274 ALA A O 1
ATOM 2102 N N . ILE A 1 275 ? -7.470 6.016 17.643 1.00 77.12 275 ILE A N 1
ATOM 2103 C CA . ILE A 1 275 ? -8.160 7.113 18.353 1.00 77.12 275 ILE A CA 1
ATOM 2104 C C . ILE A 1 275 ? -8.297 8.387 17.516 1.00 77.12 275 ILE A C 1
ATOM 2106 O O . ILE A 1 275 ? -8.720 9.421 18.032 1.00 77.12 275 ILE A O 1
ATOM 2110 N N . GLY A 1 276 ? -7.926 8.332 16.239 1.00 83.75 276 GLY A N 1
ATOM 2111 C CA . GLY A 1 276 ? -7.824 9.500 15.378 1.00 83.75 276 GLY A CA 1
ATOM 2112 C C . GLY A 1 276 ? -6.388 9.948 15.122 1.00 83.75 276 GLY A C 1
ATOM 2113 O O . GLY A 1 276 ? -5.414 9.354 15.590 1.00 83.75 276 GLY A O 1
ATOM 2114 N N . ILE A 1 277 ? -6.277 11.004 14.325 1.00 86.44 277 ILE A N 1
ATOM 2115 C CA . ILE A 1 277 ? -5.012 11.635 13.950 1.00 86.44 277 ILE A CA 1
ATOM 2116 C C . ILE A 1 277 ? -4.680 12.777 14.912 1.00 86.44 277 ILE A C 1
ATOM 2118 O O . ILE A 1 277 ? -5.580 13.427 15.446 1.00 86.44 277 ILE A O 1
ATOM 2122 N N . ASP A 1 278 ? -3.393 13.087 15.068 1.00 86.69 278 ASP A N 1
ATOM 2123 C CA . ASP A 1 278 ? -2.990 14.376 15.632 1.00 86.69 278 ASP A CA 1
ATOM 2124 C C . ASP A 1 278 ? -2.971 15.426 14.507 1.00 86.69 278 ASP A C 1
ATOM 2126 O O . ASP A 1 278 ? -2.139 15.334 13.591 1.00 86.69 278 ASP A O 1
ATOM 2130 N N . PRO A 1 279 ? -3.883 16.414 14.517 1.00 89.75 279 PRO A N 1
ATOM 2131 C CA . PRO A 1 279 ? -4.027 17.334 13.401 1.00 89.75 279 PRO A CA 1
ATOM 2132 C C . PRO A 1 279 ? -2.833 18.280 13.231 1.00 89.75 279 PRO A C 1
ATOM 2134 O O . PRO A 1 279 ? -2.562 18.696 12.106 1.00 89.75 279 PRO A O 1
ATOM 2137 N N . GLY A 1 280 ? -2.090 18.600 14.297 1.00 90.06 280 GLY A N 1
ATOM 2138 C CA . GLY A 1 280 ? -0.922 19.486 14.221 1.00 90.06 280 GLY A CA 1
ATOM 2139 C C . GLY A 1 280 ? 0.237 18.865 13.426 1.00 90.06 280 GLY A C 1
ATOM 2140 O O . GLY A 1 280 ? 0.597 19.389 12.369 1.00 90.06 280 GLY A O 1
ATOM 2141 N N . PRO A 1 281 ? 0.793 17.724 13.874 1.00 88.56 281 PRO A N 1
ATOM 2142 C CA . PRO A 1 281 ? 1.792 16.950 13.144 1.00 88.56 281 PRO A CA 1
ATOM 2143 C C . PRO A 1 281 ? 1.318 16.516 11.755 1.00 88.56 281 PRO A C 1
ATOM 2145 O O . PRO A 1 281 ? 2.089 16.617 10.804 1.00 88.56 281 PRO A O 1
ATOM 2148 N N . THR A 1 282 ? 0.051 16.109 11.600 1.00 89.62 282 THR A N 1
ATOM 2149 C CA . THR A 1 282 ? -0.492 15.739 10.279 1.00 89.62 282 THR A CA 1
ATOM 2150 C C . THR A 1 282 ? -0.420 16.914 9.301 1.00 89.62 282 THR A C 1
ATOM 2152 O O . THR A 1 282 ? 0.057 16.756 8.178 1.00 89.62 282 THR A O 1
ATOM 2155 N N . ASN A 1 283 ? -0.806 18.116 9.742 1.00 91.25 283 ASN A N 1
ATOM 2156 C CA . ASN A 1 283 ? -0.681 19.333 8.940 1.00 91.25 283 ASN A CA 1
ATOM 2157 C C . ASN A 1 283 ? 0.786 19.706 8.644 1.00 91.25 283 ASN A C 1
ATOM 2159 O O . ASN A 1 283 ? 1.073 20.295 7.606 1.00 91.25 283 ASN A O 1
ATOM 2163 N N . GLY A 1 284 ? 1.726 19.337 9.520 1.00 90.75 284 GLY A N 1
ATOM 2164 C CA . GLY A 1 284 ? 3.165 19.496 9.284 1.00 90.75 284 GLY A CA 1
ATOM 2165 C C . GLY A 1 284 ? 3.731 18.554 8.213 1.00 90.75 284 GLY A C 1
ATOM 2166 O O . GLY A 1 284 ? 4.627 18.951 7.472 1.00 90.75 284 GLY A O 1
ATOM 2167 N N . ILE A 1 285 ? 3.194 17.334 8.091 1.00 90.38 285 ILE A N 1
ATOM 2168 C CA . ILE A 1 285 ? 3.589 16.365 7.048 1.00 90.38 285 ILE A CA 1
ATOM 2169 C C . ILE A 1 285 ? 3.114 16.819 5.665 1.00 90.38 285 ILE A C 1
ATOM 2171 O O . ILE A 1 285 ? 3.819 16.630 4.670 1.00 90.38 285 ILE A O 1
ATOM 2175 N N . PHE A 1 286 ? 1.925 17.419 5.596 1.00 93.19 286 PHE A N 1
ATOM 2176 C CA . PHE A 1 286 ? 1.334 17.903 4.352 1.00 93.19 286 PHE A CA 1
ATOM 2177 C C . PHE A 1 286 ? 0.912 19.376 4.478 1.00 93.19 286 PHE A C 1
ATOM 2179 O O . PHE A 1 286 ? -0.275 19.675 4.619 1.00 93.19 286 PHE A O 1
ATOM 2186 N N . PRO A 1 287 ? 1.866 20.323 4.430 1.00 88.06 287 PRO A N 1
ATOM 2187 C CA . PRO 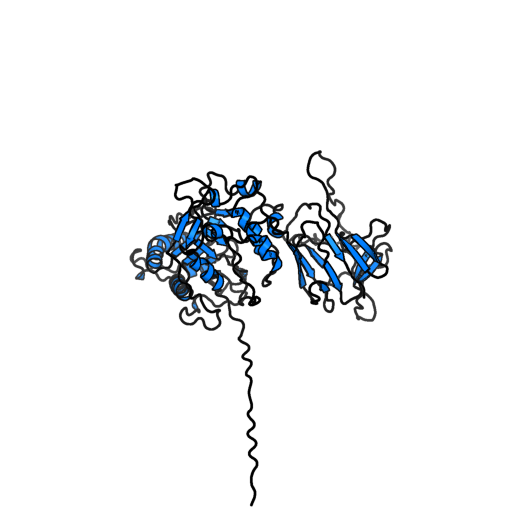A 1 287 ? 1.541 21.743 4.496 1.00 88.06 287 PRO A CA 1
ATOM 2188 C C . PRO A 1 287 ? 0.730 22.190 3.270 1.00 88.06 287 PRO A C 1
ATOM 2190 O O . PRO A 1 287 ? 0.718 21.535 2.228 1.00 88.06 287 PRO A O 1
ATOM 2193 N N . SER A 1 288 ? 0.071 23.348 3.360 1.00 85.88 288 SER A N 1
ATOM 2194 C CA . SER A 1 288 ? -0.846 23.851 2.323 1.00 85.88 288 SER A CA 1
ATOM 2195 C C . SER A 1 288 ? -0.226 24.037 0.931 1.00 85.88 288 SER A C 1
ATOM 2197 O O . SER A 1 288 ? -0.946 23.998 -0.064 1.00 85.88 288 SER A O 1
ATOM 2199 N N . ASN A 1 289 ? 1.091 24.222 0.852 1.00 88.25 289 ASN A N 1
ATOM 2200 C CA . ASN A 1 289 ? 1.862 24.360 -0.385 1.00 88.25 289 ASN A CA 1
ATOM 2201 C C . ASN A 1 289 ? 2.564 23.060 -0.823 1.00 88.25 289 ASN A C 1
ATOM 2203 O O . ASN A 1 289 ? 3.384 23.093 -1.745 1.00 88.25 289 ASN A O 1
ATOM 2207 N N . SER A 1 290 ? 2.285 21.935 -0.157 1.00 92.44 290 SER A N 1
ATOM 2208 C CA . SER A 1 290 ? 2.847 20.631 -0.497 1.00 92.44 290 SER A CA 1
ATOM 2209 C C . SER A 1 290 ? 2.499 20.244 -1.933 1.00 92.44 290 SER A C 1
ATOM 2211 O O . SER A 1 290 ? 1.353 20.356 -2.368 1.00 92.44 290 SER A O 1
ATOM 2213 N N . LYS A 1 291 ? 3.504 19.753 -2.661 1.00 92.25 291 LYS A N 1
ATOM 2214 C CA . LYS A 1 291 ? 3.354 19.170 -4.003 1.00 92.25 291 LYS A CA 1
ATOM 2215 C C . LYS A 1 291 ? 3.423 17.641 -3.991 1.00 92.25 291 LYS A C 1
ATOM 2217 O O . LYS A 1 291 ? 3.434 17.028 -5.052 1.00 92.25 291 LYS A O 1
ATOM 2222 N N . LYS A 1 292 ? 3.492 17.033 -2.803 1.00 95.50 292 LYS A N 1
ATOM 2223 C CA . LYS A 1 292 ? 3.550 15.579 -2.634 1.00 95.50 292 LYS A CA 1
ATOM 2224 C C . LYS A 1 292 ? 2.270 14.956 -3.186 1.00 95.50 292 LYS A C 1
ATOM 2226 O O . LYS A 1 292 ? 1.176 15.434 -2.893 1.00 95.50 292 LYS A O 1
ATOM 2231 N N . THR A 1 293 ? 2.405 13.899 -3.976 1.00 96.06 293 THR A N 1
ATOM 2232 C CA . THR A 1 293 ? 1.272 13.196 -4.608 1.00 96.06 293 THR A CA 1
ATOM 2233 C C . THR A 1 293 ? 1.175 11.736 -4.179 1.00 96.06 293 THR A C 1
ATOM 2235 O O . THR A 1 293 ? 0.152 11.098 -4.421 1.00 96.06 293 THR A O 1
ATOM 2238 N N . TYR A 1 294 ? 2.181 11.214 -3.477 1.00 97.38 294 TYR A N 1
ATOM 2239 C CA . TYR A 1 294 ? 2.161 9.870 -2.913 1.00 97.38 294 TYR A CA 1
ATOM 2240 C C . TYR A 1 294 ? 1.847 9.946 -1.422 1.00 97.38 294 TYR A C 1
ATOM 2242 O O . TYR A 1 294 ? 2.500 10.670 -0.677 1.00 97.38 294 TYR A O 1
ATOM 2250 N N . LEU A 1 295 ? 0.832 9.213 -0.981 1.00 96.44 295 LEU A N 1
ATOM 2251 C CA . LEU A 1 295 ? 0.389 9.155 0.407 1.00 96.44 295 LEU A CA 1
ATOM 2252 C C . LEU A 1 295 ? 0.768 7.788 0.961 1.00 96.44 295 LEU A C 1
ATOM 2254 O O . LEU A 1 295 ? 0.199 6.779 0.549 1.00 96.44 295 LEU A O 1
ATOM 2258 N N . MET A 1 296 ? 1.731 7.741 1.872 1.00 92.50 296 MET A N 1
ATOM 2259 C CA . MET A 1 296 ? 2.244 6.488 2.418 1.00 92.50 296 MET A CA 1
ATOM 2260 C C . MET A 1 296 ? 1.783 6.295 3.857 1.00 92.50 296 MET A C 1
ATOM 2262 O O . MET A 1 296 ? 1.719 7.259 4.622 1.00 92.50 296 MET A O 1
ATOM 2266 N N . TYR A 1 297 ? 1.517 5.040 4.226 1.00 82.38 297 TYR A N 1
ATOM 2267 C CA . TYR A 1 297 ? 1.225 4.621 5.600 1.00 82.38 297 TYR A CA 1
ATOM 2268 C C . TYR A 1 297 ? -0.105 5.112 6.182 1.00 82.38 297 TYR A C 1
ATOM 2270 O O . TYR A 1 297 ? -0.284 5.181 7.396 1.00 82.38 297 TYR A O 1
ATOM 2278 N N . LEU A 1 298 ? -1.088 5.361 5.313 1.00 83.88 298 LEU A N 1
ATOM 2279 C CA . LEU A 1 298 ? -2.484 5.589 5.714 1.00 83.88 298 LEU A CA 1
ATOM 2280 C C . LEU A 1 298 ? -3.129 4.347 6.366 1.00 83.88 298 LEU A C 1
ATOM 2282 O O . LEU A 1 298 ? -4.211 4.431 6.946 1.00 83.88 298 LEU A O 1
ATOM 2286 N N . ASP A 1 299 ? -2.492 3.186 6.227 1.00 80.62 299 ASP A N 1
ATOM 2287 C CA . ASP A 1 299 ? -2.894 1.885 6.753 1.00 80.62 299 ASP A CA 1
ATOM 2288 C C . ASP A 1 299 ? -2.352 1.581 8.147 1.00 80.62 299 ASP A C 1
ATOM 2290 O O . ASP A 1 299 ? -2.776 0.592 8.740 1.00 80.62 299 ASP A O 1
ATOM 2294 N N . GLN A 1 300 ? -1.437 2.389 8.698 1.00 77.19 300 GLN A N 1
ATOM 2295 C CA . GLN A 1 300 ? -0.774 2.024 9.953 1.00 77.19 300 GLN A CA 1
ATOM 2296 C C . GLN A 1 300 ? -1.749 1.751 11.101 1.00 77.19 300 GLN A C 1
ATOM 2298 O O . GLN A 1 300 ? -1.477 0.910 11.955 1.00 77.19 300 GLN A O 1
ATOM 2303 N N . VAL A 1 301 ? -2.920 2.384 11.085 1.00 74.00 301 VAL A N 1
ATOM 2304 C CA . VAL A 1 301 ? -3.970 2.150 12.080 1.00 74.00 301 VAL A CA 1
ATOM 2305 C C . VAL A 1 301 ? -4.480 0.704 12.062 1.00 74.00 301 VAL A C 1
ATOM 2307 O O . VAL A 1 301 ? -4.973 0.224 13.073 1.00 74.00 301 VAL A O 1
ATOM 2310 N N . PHE A 1 302 ? -4.350 -0.005 10.942 1.00 75.69 302 PHE A N 1
ATOM 2311 C CA . PHE A 1 302 ? -4.715 -1.414 10.793 1.00 75.69 302 PHE A CA 1
ATOM 2312 C C . PHE A 1 302 ? -3.531 -2.353 11.032 1.00 75.69 302 PHE A C 1
ATOM 2314 O O . PHE A 1 302 ? -3.717 -3.466 11.523 1.00 75.69 302 PHE A O 1
ATOM 2321 N N . THR A 1 303 ? -2.313 -1.937 10.676 1.00 70.75 303 THR A N 1
ATOM 2322 C CA . THR A 1 303 ? -1.151 -2.840 10.676 1.00 70.75 303 THR A CA 1
ATOM 2323 C C . THR A 1 303 ? -0.294 -2.754 11.931 1.00 70.75 303 THR A C 1
ATOM 2325 O O . THR A 1 303 ? 0.388 -3.718 12.270 1.00 70.75 303 THR A O 1
ATOM 2328 N N . VAL A 1 304 ? -0.260 -1.601 12.604 1.00 67.94 304 VAL A N 1
ATOM 2329 C CA . VAL A 1 304 ? 0.609 -1.415 13.770 1.00 67.94 304 VAL A CA 1
ATOM 2330 C C . VAL A 1 304 ? 0.092 -2.264 14.920 1.00 67.94 304 VAL A C 1
ATOM 2332 O O . VAL A 1 304 ? -1.092 -2.202 15.259 1.00 67.94 304 VAL A O 1
ATOM 2335 N N . ASN A 1 305 ? 0.994 -3.041 15.523 1.00 60.47 305 ASN A N 1
ATOM 2336 C CA . ASN A 1 305 ? 0.716 -3.931 16.650 1.00 60.47 305 ASN A CA 1
ATOM 2337 C C . ASN A 1 305 ? -0.279 -5.062 16.351 1.00 60.47 305 ASN A C 1
ATOM 2339 O O . ASN A 1 305 ? -0.752 -5.739 17.263 1.00 60.47 305 ASN A O 1
ATOM 2343 N N . THR A 1 306 ? -0.550 -5.297 15.069 1.00 60.97 306 THR A N 1
ATOM 2344 C CA . THR A 1 306 ? -1.330 -6.432 14.592 1.00 60.97 306 THR A CA 1
ATOM 2345 C C . THR A 1 306 ? -0.387 -7.623 14.401 1.00 60.97 306 THR A C 1
ATOM 2347 O O . THR A 1 306 ? 0.561 -7.531 13.617 1.00 60.97 306 THR A O 1
ATOM 2350 N N . PRO A 1 307 ? -0.590 -8.742 15.115 1.00 57.81 307 PRO A N 1
ATOM 2351 C CA . PRO A 1 307 ? 0.209 -9.948 14.923 1.00 57.81 307 PRO A CA 1
ATOM 2352 C C . PRO A 1 307 ? 0.116 -10.428 13.481 1.00 57.81 307 PRO A C 1
ATOM 2354 O O . PRO A 1 307 ? -0.942 -10.330 12.853 1.00 57.81 307 PRO A O 1
ATOM 2357 N N . ARG A 1 308 ? 1.220 -10.975 12.959 1.00 56.88 308 ARG A N 1
ATOM 2358 C CA . ARG A 1 308 ? 1.229 -11.572 11.619 1.00 56.88 308 ARG A CA 1
ATOM 2359 C C . ARG A 1 308 ? 0.123 -12.643 11.565 1.00 56.88 308 ARG A C 1
ATOM 2361 O O . ARG A 1 308 ? 0.060 -13.498 12.443 1.00 56.88 308 ARG A O 1
ATOM 2368 N N . ASN A 1 309 ? -0.725 -12.577 10.538 1.00 54.78 309 ASN A N 1
ATOM 2369 C CA . ASN A 1 309 ? -1.783 -13.549 10.215 1.00 54.78 309 ASN A CA 1
ATOM 2370 C C . ASN A 1 309 ? -3.055 -13.532 11.089 1.00 54.78 309 ASN A C 1
ATOM 2372 O O . ASN A 1 309 ? -3.859 -14.451 10.963 1.00 54.78 309 ASN A O 1
ATOM 2376 N N . LEU A 1 310 ? -3.282 -12.512 11.926 1.00 60.75 310 LEU A N 1
ATOM 2377 C CA . LEU A 1 310 ? -4.549 -12.360 12.657 1.00 60.75 310 LEU A CA 1
ATOM 2378 C C . LEU A 1 310 ? -5.373 -11.184 12.132 1.00 60.75 310 LEU A C 1
ATOM 2380 O O . LEU A 1 310 ? -4.849 -10.096 11.886 1.00 60.75 310 LEU A O 1
ATOM 2384 N N . PHE A 1 311 ? -6.675 -11.418 11.987 1.00 66.12 311 PHE A N 1
ATOM 2385 C CA . PHE A 1 311 ? -7.651 -10.432 11.547 1.00 66.12 311 PHE A CA 1
ATOM 2386 C C . PHE A 1 311 ? -8.447 -9.879 12.750 1.00 66.12 311 PHE A C 1
ATOM 2388 O O . PHE A 1 311 ? -8.954 -10.647 13.565 1.00 66.12 311 PHE A O 1
ATOM 2395 N N . TRP A 1 312 ? -8.558 -8.549 12.862 1.00 68.38 312 TRP A N 1
ATOM 2396 C CA . TRP A 1 312 ? -9.091 -7.847 14.044 1.00 68.38 312 TRP A CA 1
ATOM 2397 C C . TRP A 1 312 ? -10.359 -7.074 13.711 1.00 68.38 312 TRP A C 1
ATOM 2399 O O . TRP A 1 312 ? -10.299 -5.925 13.282 1.00 68.38 312 TRP A O 1
ATOM 2409 N N . SER A 1 313 ? -11.514 -7.718 13.877 1.00 68.75 313 SER A N 1
ATOM 2410 C CA . SER A 1 313 ? -12.797 -7.146 13.453 1.00 68.75 313 SER A CA 1
ATOM 2411 C C . SER A 1 313 ? -13.208 -5.885 14.219 1.00 68.75 313 SER A C 1
ATOM 2413 O O . SER A 1 313 ? -13.793 -4.994 13.605 1.00 68.75 313 SER A O 1
ATOM 2415 N N . LEU A 1 314 ? -12.889 -5.755 15.515 1.00 66.62 314 LEU A N 1
ATOM 2416 C CA . LEU A 1 314 ? -13.348 -4.604 16.302 1.00 66.62 314 LEU A CA 1
ATOM 2417 C C . LEU A 1 314 ? -12.527 -3.342 15.988 1.00 66.62 314 LEU A C 1
ATOM 2419 O O . LEU A 1 314 ? -13.060 -2.241 16.137 1.00 66.62 314 LEU A O 1
ATOM 2423 N N . ARG A 1 315 ? -11.283 -3.487 15.498 1.00 75.69 315 ARG A N 1
ATOM 2424 C CA . ARG A 1 315 ? -10.401 -2.367 15.107 1.00 75.69 315 ARG A CA 1
ATOM 2425 C C . ARG A 1 315 ? -10.867 -1.666 13.859 1.00 75.69 315 ARG A C 1
ATOM 2427 O O . ARG A 1 315 ? -10.535 -0.507 13.641 1.00 75.69 315 ARG A O 1
ATOM 2434 N N . VAL A 1 316 ? -11.558 -2.392 12.994 1.00 81.25 316 VAL A N 1
ATOM 2435 C CA . VAL A 1 316 ? -11.791 -1.983 11.612 1.00 81.25 316 VAL A CA 1
ATOM 2436 C C . VAL A 1 316 ? -12.555 -0.684 11.553 1.00 81.25 316 VAL A C 1
ATOM 2438 O O . VAL A 1 316 ? -12.129 0.226 10.850 1.00 81.25 316 VAL A O 1
ATOM 2441 N N . ASP A 1 317 ? -13.637 -0.577 12.316 1.00 84.25 317 ASP A N 1
ATOM 2442 C CA . ASP A 1 317 ? -14.475 0.617 12.320 1.00 84.25 317 ASP A CA 1
ATOM 2443 C C . ASP A 1 317 ? -13.709 1.825 12.870 1.00 84.25 317 ASP A C 1
ATOM 2445 O O . ASP A 1 317 ? -13.698 2.892 12.257 1.00 84.25 317 ASP A O 1
ATOM 2449 N N . ALA A 1 318 ? -12.978 1.645 13.974 1.00 82.94 318 ALA A N 1
ATOM 2450 C CA . ALA A 1 318 ? -12.139 2.689 14.559 1.00 82.94 318 ALA A CA 1
ATOM 2451 C C . ALA A 1 318 ? -11.003 3.120 13.618 1.00 82.94 318 ALA A C 1
ATOM 2453 O O . ALA A 1 318 ? -10.674 4.303 13.494 1.00 82.94 318 ALA A O 1
ATOM 2454 N N . ALA A 1 319 ? -10.407 2.162 12.915 1.00 85.06 319 ALA A N 1
ATOM 2455 C CA . ALA A 1 319 ? -9.314 2.394 11.993 1.00 85.06 319 ALA A CA 1
ATOM 2456 C C . ALA A 1 319 ? -9.788 3.051 10.693 1.00 85.06 319 ALA A C 1
ATOM 2458 O O . ALA A 1 319 ? -9.125 3.962 10.197 1.00 85.06 319 ALA A O 1
ATOM 2459 N N . LYS A 1 320 ? -10.973 2.686 10.195 1.00 90.12 320 LYS A N 1
ATOM 2460 C CA . LYS A 1 320 ? -11.660 3.378 9.098 1.00 90.12 320 LYS A CA 1
ATOM 2461 C C . LYS A 1 320 ? -12.037 4.800 9.487 1.00 90.12 320 LYS A C 1
ATOM 2463 O O . LYS A 1 320 ? -11.788 5.717 8.708 1.00 90.12 320 LYS A O 1
ATOM 2468 N N . ALA A 1 321 ? -12.543 5.010 10.701 1.00 90.12 321 ALA A N 1
ATOM 2469 C CA . ALA A 1 321 ? -12.828 6.344 11.217 1.00 90.12 321 ALA A CA 1
ATOM 2470 C C . ALA A 1 321 ? -11.552 7.189 11.357 1.00 90.12 321 ALA A C 1
ATOM 2472 O O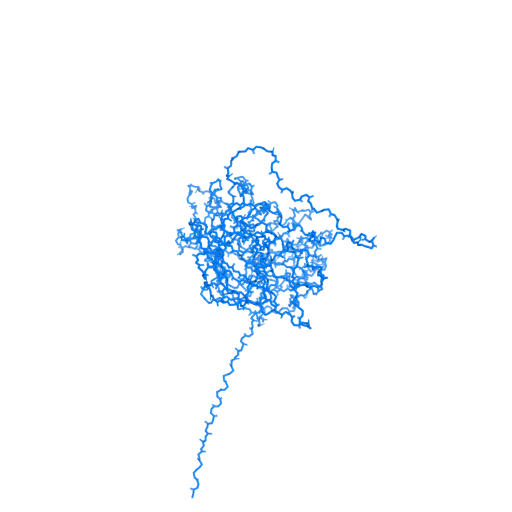 . ALA A 1 321 ? -11.513 8.355 10.965 1.00 90.12 321 ALA A O 1
ATOM 2473 N N . THR A 1 322 ? -10.459 6.596 11.844 1.00 89.25 322 THR A N 1
ATOM 2474 C CA . THR A 1 322 ? -9.160 7.280 11.928 1.00 89.25 322 THR A CA 1
ATOM 2475 C C . THR A 1 322 ? -8.635 7.621 10.534 1.00 89.25 322 THR A C 1
ATOM 2477 O O . THR A 1 322 ? -8.238 8.758 10.287 1.00 89.25 322 THR A O 1
ATOM 2480 N N . GLN A 1 323 ? -8.701 6.676 9.590 1.00 91.00 323 GLN A N 1
ATOM 2481 C CA . GLN A 1 323 ? -8.352 6.916 8.191 1.00 91.00 323 GLN A CA 1
ATOM 2482 C C . GLN A 1 323 ? -9.200 8.048 7.600 1.00 91.00 323 GLN A C 1
ATOM 2484 O O . GLN A 1 323 ? -8.669 8.920 6.915 1.00 91.00 323 GLN A O 1
ATOM 2489 N N . CYS A 1 324 ? -10.503 8.062 7.886 1.00 93.75 324 CYS A N 1
ATOM 2490 C CA . CYS A 1 324 ? -11.428 9.087 7.426 1.00 93.75 324 CYS A CA 1
ATOM 2491 C C . CYS A 1 324 ? -10.985 10.490 7.849 1.00 93.75 324 CYS A C 1
ATOM 2493 O O . CYS A 1 324 ? -11.103 11.417 7.053 1.00 93.75 324 CYS A O 1
ATOM 2495 N N . GLN A 1 325 ? -10.389 10.666 9.032 1.00 93.75 325 GLN A N 1
ATOM 2496 C CA . GLN A 1 325 ? -9.882 11.974 9.459 1.00 93.75 325 GLN A CA 1
ATOM 2497 C C . GLN A 1 325 ? -8.750 12.512 8.567 1.00 93.75 325 GLN A C 1
ATOM 2499 O O . GLN A 1 325 ? -8.686 13.726 8.359 1.00 93.75 325 GLN A O 1
ATOM 2504 N N . TYR A 1 326 ? -7.910 11.661 7.959 1.00 94.25 326 TYR A N 1
ATOM 2505 C CA . TYR A 1 326 ? -6.925 12.127 6.970 1.00 94.25 326 TYR A CA 1
ATOM 2506 C C . TYR A 1 326 ? -7.601 12.772 5.752 1.00 94.25 326 TYR A C 1
ATOM 2508 O O . TYR A 1 326 ? -7.114 13.776 5.236 1.00 94.25 326 TYR A O 1
ATOM 2516 N N . PHE A 1 327 ? -8.743 12.247 5.308 1.00 95.38 327 PHE A N 1
ATOM 2517 C CA . PHE A 1 327 ? -9.435 12.728 4.109 1.00 95.38 327 PHE A CA 1
ATOM 2518 C C . PHE A 1 327 ? -10.458 13.826 4.407 1.00 95.38 327 PHE A C 1
ATOM 2520 O O . PHE A 1 327 ? -10.515 14.824 3.689 1.00 95.38 327 PHE A O 1
ATOM 2527 N N . ASN A 1 328 ? -11.233 13.670 5.478 1.00 95.50 328 ASN A N 1
ATOM 2528 C CA . ASN A 1 328 ? -12.264 14.607 5.907 1.00 95.50 328 ASN A CA 1
ATOM 2529 C C . ASN A 1 328 ? -11.690 15.848 6.605 1.00 95.50 328 ASN A C 1
ATOM 2531 O O . ASN A 1 328 ? -12.292 16.916 6.521 1.00 95.50 328 ASN A O 1
ATOM 2535 N N . GLY A 1 329 ? -10.550 15.716 7.278 1.00 94.00 329 GLY A N 1
ATOM 2536 C CA . GLY A 1 329 ? -10.014 16.749 8.158 1.00 94.00 329 GLY A CA 1
ATOM 2537 C C . GLY A 1 329 ? -10.433 16.554 9.616 1.00 94.00 329 GLY A C 1
ATOM 2538 O O . GLY A 1 329 ? -11.415 15.877 9.923 1.00 94.00 329 GLY A O 1
ATOM 2539 N N . SER A 1 330 ? -9.657 17.145 10.520 1.00 92.56 330 SER A N 1
ATOM 2540 C CA . SER A 1 330 ? -9.898 17.178 11.965 1.00 92.56 330 SER A CA 1
ATOM 2541 C C . SER A 1 330 ? -9.124 18.354 12.564 1.00 92.56 330 SER A C 1
ATOM 2543 O O . SER A 1 330 ? -7.955 18.544 12.240 1.00 92.56 330 SER A O 1
ATOM 2545 N N . GLY A 1 331 ? -9.742 19.168 13.423 1.00 93.25 331 GLY A N 1
ATOM 2546 C CA . GLY A 1 331 ? -9.072 20.320 14.043 1.00 93.25 331 GLY A CA 1
ATOM 2547 C C . GLY A 1 331 ? -8.414 21.265 13.022 1.00 93.25 331 GLY A C 1
ATOM 2548 O O . GLY A 1 331 ? -9.088 21.796 12.145 1.00 93.25 331 GLY A O 1
ATOM 2549 N N . VAL A 1 332 ? -7.095 21.475 13.144 1.00 93.44 332 VAL A N 1
ATOM 2550 C CA . VAL A 1 332 ? -6.304 22.321 12.223 1.00 93.44 332 VAL A CA 1
ATOM 2551 C C . VAL A 1 332 ? -5.946 21.637 10.899 1.00 93.44 332 VAL A C 1
ATOM 2553 O O . VAL A 1 332 ? -5.480 22.306 9.982 1.00 93.44 332 VAL A O 1
ATOM 2556 N N . TRP A 1 333 ? -6.146 20.322 10.786 1.00 94.44 333 TRP A N 1
ATOM 2557 C CA . TRP A 1 333 ? -5.906 19.573 9.558 1.00 94.44 333 TRP A CA 1
ATOM 2558 C C . TRP A 1 333 ? -7.137 19.666 8.640 1.00 94.44 333 TRP A C 1
ATOM 2560 O O . TRP A 1 333 ? -8.201 19.156 9.007 1.00 94.44 333 TRP A O 1
ATOM 2570 N N . PRO A 1 334 ? -7.031 20.271 7.441 1.00 94.50 334 PRO A N 1
ATOM 2571 C CA . PRO A 1 334 ? -8.186 20.496 6.566 1.00 94.50 334 PRO A CA 1
ATOM 2572 C C . PRO A 1 334 ? -8.680 19.241 5.824 1.00 94.50 334 PRO A C 1
ATOM 2574 O O . PRO A 1 334 ? -9.780 19.259 5.269 1.00 94.50 334 PRO A O 1
ATOM 2577 N N . GLY A 1 335 ? -7.901 18.155 5.815 1.00 94.88 335 GLY A N 1
ATOM 2578 C CA . GLY A 1 335 ? -8.241 16.927 5.098 1.00 94.88 335 GLY A CA 1
ATOM 2579 C C . GLY A 1 335 ? -7.837 16.937 3.626 1.00 94.88 335 GLY A C 1
ATOM 2580 O O . GLY A 1 335 ? -7.830 17.981 2.972 1.00 94.88 335 GLY A O 1
ATOM 2581 N N . PHE A 1 336 ? -7.566 15.759 3.056 1.00 95.94 336 PHE A N 1
ATOM 2582 C CA . PHE A 1 336 ? -7.274 15.633 1.621 1.00 95.94 336 PHE A CA 1
ATOM 2583 C C . PHE A 1 336 ? -8.394 16.127 0.702 1.00 95.94 336 PHE A C 1
ATOM 2585 O O . PHE A 1 336 ? -8.105 16.571 -0.412 1.00 95.94 336 PHE A O 1
ATOM 2592 N N . LYS A 1 337 ? -9.648 16.162 1.174 1.00 95.19 337 LYS A N 1
ATOM 2593 C CA . LYS A 1 337 ? -10.769 16.768 0.436 1.00 95.19 337 LYS A CA 1
ATOM 2594 C C . LYS A 1 337 ? -10.552 18.249 0.094 1.00 95.19 337 LYS A C 1
ATOM 2596 O O . LYS A 1 337 ? -11.187 18.760 -0.823 1.00 95.19 337 LYS A O 1
ATOM 2601 N N . ALA A 1 338 ? -9.669 18.945 0.817 1.00 94.88 338 ALA A N 1
ATOM 2602 C CA . ALA A 1 338 ? -9.317 20.337 0.544 1.00 94.88 338 ALA A CA 1
ATOM 2603 C C . ALA A 1 338 ? -8.314 20.494 -0.615 1.00 94.88 338 ALA A C 1
ATOM 2605 O O . ALA A 1 338 ? -8.176 21.592 -1.163 1.00 94.88 338 ALA A O 1
ATOM 2606 N N . TYR A 1 339 ? -7.637 19.408 -1.003 1.00 95.12 339 TYR A N 1
ATOM 2607 C CA . TYR A 1 339 ? -6.560 19.408 -1.996 1.00 95.12 339 TYR A CA 1
ATOM 2608 C C . TYR A 1 339 ? -6.906 18.640 -3.271 1.00 95.12 339 TYR A C 1
ATOM 2610 O O . TYR A 1 339 ? -6.330 18.944 -4.311 1.00 95.12 339 TYR A O 1
ATOM 2618 N N . ALA A 1 340 ? -7.842 17.691 -3.218 1.00 95.69 340 ALA A N 1
ATOM 2619 C CA . ALA A 1 340 ? -8.236 16.867 -4.356 1.00 95.69 340 ALA A CA 1
ATOM 2620 C C . ALA A 1 340 ? -9.751 16.872 -4.579 1.00 95.69 340 ALA A C 1
ATOM 2622 O O . ALA A 1 340 ? -10.541 16.829 -3.632 1.00 95.69 340 ALA A O 1
ATOM 2623 N N . GLN A 1 341 ? -10.152 16.848 -5.851 1.00 96.38 341 GLN A N 1
ATOM 2624 C CA . GLN A 1 341 ? -11.523 16.515 -6.217 1.00 96.38 341 GLN A CA 1
ATOM 2625 C C . GLN A 1 341 ? -11.799 15.044 -5.902 1.00 96.38 341 GLN A C 1
ATOM 2627 O O . GLN A 1 341 ? -10.988 14.169 -6.206 1.00 96.38 341 GLN A O 1
ATOM 2632 N N . ALA A 1 342 ? -12.979 14.762 -5.358 1.00 96.94 342 ALA A N 1
ATOM 2633 C CA . ALA A 1 342 ? -13.467 13.397 -5.279 1.00 96.94 342 ALA A CA 1
ATOM 2634 C C . ALA A 1 342 ? -13.859 12.934 -6.686 1.00 96.94 342 ALA A C 1
ATOM 2636 O O . ALA A 1 342 ? -14.695 13.573 -7.326 1.00 96.94 342 ALA A O 1
ATOM 2637 N N . ALA A 1 343 ? -13.270 11.835 -7.150 1.00 97.44 343 ALA A N 1
ATOM 2638 C CA . ALA A 1 343 ? -13.609 11.158 -8.395 1.00 97.44 343 ALA A CA 1
ATOM 2639 C C . ALA A 1 343 ? -14.235 9.794 -8.084 1.00 97.44 343 ALA A C 1
ATOM 2641 O O . ALA A 1 343 ? -13.598 8.955 -7.455 1.00 97.44 343 ALA A O 1
ATOM 2642 N N . TYR A 1 344 ? -15.478 9.570 -8.492 1.00 97.06 344 TYR A N 1
ATOM 2643 C CA . TYR A 1 344 ? -16.243 8.370 -8.135 1.00 97.06 344 TYR A CA 1
ATOM 2644 C C . TYR A 1 344 ? -17.169 7.955 -9.285 1.00 97.06 344 TYR A C 1
ATOM 2646 O O . TYR A 1 344 ? -17.472 8.785 -10.147 1.00 97.06 344 TYR A O 1
ATOM 2654 N N . PRO A 1 345 ? -17.608 6.683 -9.340 1.00 97.75 345 PRO A N 1
ATOM 2655 C CA . PRO A 1 345 ? -18.518 6.208 -10.379 1.00 97.75 345 PRO A CA 1
ATOM 2656 C C . PRO A 1 345 ? -19.761 7.086 -10.516 1.00 97.75 345 PRO A C 1
ATOM 2658 O O . PRO A 1 345 ? -20.349 7.474 -9.511 1.00 97.75 345 PRO A O 1
ATOM 2661 N N . VAL A 1 346 ? -20.227 7.340 -11.742 1.00 97.44 346 VAL A N 1
ATOM 2662 C CA . VAL A 1 346 ? -21.461 8.128 -11.970 1.00 97.44 346 VAL A CA 1
ATOM 2663 C C . VAL A 1 346 ? -22.715 7.502 -11.343 1.00 97.44 346 VAL A C 1
ATOM 2665 O O . VAL A 1 346 ? -23.718 8.178 -11.143 1.00 97.44 346 VAL A O 1
ATOM 2668 N N . THR A 1 347 ? -22.664 6.205 -11.033 1.00 95.62 347 THR A N 1
ATOM 2669 C CA . THR A 1 347 ? -23.723 5.454 -10.347 1.00 95.62 347 THR A CA 1
ATOM 2670 C C . THR A 1 347 ? -23.676 5.600 -8.825 1.00 95.62 347 THR A C 1
ATOM 2672 O O . THR A 1 347 ? -24.575 5.122 -8.139 1.00 95.62 347 THR A O 1
ATOM 2675 N N . MET A 1 348 ? -22.618 6.206 -8.284 1.00 95.19 348 MET A N 1
ATOM 2676 C CA . MET A 1 348 ? -22.410 6.407 -6.856 1.00 95.19 348 MET A CA 1
ATOM 2677 C C . MET A 1 348 ? -22.885 7.808 -6.448 1.00 95.19 348 MET A C 1
ATOM 2679 O O . MET A 1 348 ? -22.616 8.795 -7.131 1.00 95.19 348 MET A O 1
ATOM 2683 N N . ALA A 1 349 ? -23.587 7.907 -5.318 1.00 93.75 349 ALA A N 1
ATOM 2684 C CA . ALA A 1 349 ? -24.015 9.195 -4.783 1.00 93.75 349 ALA A CA 1
ATOM 2685 C C . ALA A 1 349 ? -22.812 9.993 -4.252 1.00 93.75 349 ALA A C 1
ATOM 2687 O O . ALA A 1 349 ? -21.928 9.444 -3.601 1.00 93.75 349 ALA A O 1
ATOM 2688 N N . GLN A 1 350 ? -22.809 11.316 -4.438 1.00 93.69 350 GLN A N 1
ATOM 2689 C CA . GLN A 1 350 ? -21.738 12.178 -3.916 1.00 93.69 350 GLN A CA 1
ATOM 2690 C C . GLN A 1 350 ? -21.545 12.030 -2.395 1.00 93.69 350 GLN A C 1
ATOM 2692 O O . GLN A 1 350 ? -20.423 12.124 -1.899 1.00 93.69 350 GLN A O 1
ATOM 2697 N N . SER A 1 351 ? -22.621 11.753 -1.652 1.00 92.06 351 SER A N 1
ATOM 2698 C CA . SER A 1 351 ? -22.584 11.543 -0.201 1.00 92.06 351 SER A CA 1
ATOM 2699 C C . SER A 1 351 ? -21.753 10.332 0.229 1.00 92.06 351 SER A C 1
ATOM 2701 O O . SER A 1 351 ? -21.347 10.277 1.385 1.00 92.06 351 SER A O 1
ATOM 2703 N N . THR A 1 352 ? -21.480 9.379 -0.669 1.00 93.00 352 THR A N 1
ATOM 2704 C CA . THR A 1 352 ? -20.649 8.204 -0.372 1.00 93.00 352 THR A CA 1
ATOM 2705 C C . THR A 1 352 ? -19.198 8.359 -0.815 1.00 93.00 352 THR A C 1
ATOM 2707 O O . THR A 1 352 ? -18.378 7.488 -0.542 1.00 93.00 352 THR A O 1
ATOM 2710 N N . ALA A 1 353 ? -18.850 9.467 -1.477 1.00 93.19 353 ALA A N 1
ATOM 2711 C CA . ALA A 1 353 ? -17.494 9.706 -1.962 1.00 93.19 353 ALA A CA 1
ATOM 2712 C C . ALA A 1 353 ? -16.482 9.895 -0.818 1.00 93.19 353 ALA A C 1
ATOM 2714 O O . ALA A 1 353 ? -15.313 9.534 -0.947 1.00 93.19 353 ALA A O 1
ATOM 2715 N N . LEU A 1 354 ? -16.928 10.453 0.310 1.00 94.19 354 LEU A N 1
ATOM 2716 C CA . LEU A 1 354 ? -16.112 10.634 1.504 1.00 94.19 354 LEU A CA 1
ATOM 2717 C C . LEU A 1 354 ? -16.380 9.512 2.505 1.00 94.19 354 LEU A C 1
ATOM 2719 O O . LEU A 1 354 ? -17.514 9.341 2.949 1.00 94.19 354 LEU A O 1
ATOM 2723 N N . CYS A 1 355 ? -15.330 8.764 2.858 1.00 92.75 355 CYS A N 1
ATOM 2724 C CA . CYS A 1 355 ? -15.373 7.682 3.846 1.00 92.75 355 CYS A CA 1
ATOM 2725 C C . CYS A 1 355 ? -16.482 6.648 3.572 1.00 92.75 355 CYS A C 1
ATOM 2727 O O . CYS A 1 355 ? -17.192 6.221 4.480 1.00 92.75 355 CYS A O 1
ATOM 2729 N N . GLY A 1 356 ? -16.706 6.330 2.291 1.00 89.44 356 GLY A N 1
ATOM 2730 C CA . GLY A 1 356 ? -17.765 5.424 1.835 1.00 89.44 356 GLY A CA 1
ATOM 2731 C C . GLY A 1 356 ? -19.198 5.889 2.127 1.00 89.44 356 GLY A C 1
ATOM 2732 O O . GLY A 1 356 ? -20.137 5.130 1.907 1.00 89.44 356 GLY A O 1
ATOM 2733 N N . GLY A 1 357 ? -19.396 7.104 2.656 1.00 88.69 357 GLY A N 1
ATOM 2734 C CA . GLY A 1 357 ? -20.679 7.544 3.215 1.00 88.69 357 GLY A CA 1
ATOM 2735 C C . GLY A 1 357 ? -21.087 6.778 4.470 1.00 88.69 357 GLY A C 1
ATOM 2736 O O . GLY A 1 357 ? -22.254 6.829 4.854 1.00 88.69 357 GLY A O 1
ATOM 2737 N N . ASN A 1 358 ? -20.152 6.055 5.092 1.00 89.50 358 ASN A N 1
ATOM 2738 C CA . ASN A 1 358 ? -20.399 5.265 6.284 1.00 89.50 358 ASN A CA 1
ATOM 2739 C C . ASN A 1 358 ? -20.490 6.201 7.505 1.00 89.50 358 ASN A C 1
ATOM 2741 O O . ASN A 1 358 ? -19.487 6.828 7.863 1.00 89.50 358 ASN A O 1
ATOM 2745 N N . PRO A 1 359 ? -21.653 6.298 8.181 1.00 88.12 359 PRO A N 1
ATOM 2746 C CA . PRO A 1 359 ? -21.801 7.156 9.354 1.00 88.12 359 PRO A CA 1
ATOM 2747 C C . PRO A 1 359 ? -20.836 6.800 10.490 1.00 88.12 359 PRO A C 1
ATOM 2749 O O . PRO A 1 359 ? -20.428 7.690 11.230 1.00 88.12 359 PRO A O 1
ATOM 2752 N N . VAL A 1 360 ? -20.447 5.525 10.613 1.00 86.50 360 VAL A N 1
ATOM 2753 C CA . VAL A 1 360 ? -19.486 5.060 11.625 1.00 86.50 360 VAL A CA 1
ATOM 2754 C C . VAL A 1 360 ? -18.089 5.595 11.318 1.00 86.50 360 VAL A C 1
ATOM 2756 O O . VAL A 1 360 ? -17.445 6.161 12.196 1.00 86.50 360 VAL A O 1
ATOM 2759 N N . SER A 1 361 ? -17.651 5.509 10.060 1.00 88.31 361 SER A N 1
ATOM 2760 C CA . SER A 1 361 ? -16.356 6.049 9.626 1.00 88.31 361 SER A CA 1
ATOM 2761 C C . SER A 1 361 ? -16.304 7.578 9.675 1.00 88.31 361 SER A C 1
ATOM 2763 O O . SER A 1 361 ? -15.237 8.154 9.852 1.00 88.31 361 SER A O 1
ATOM 2765 N N . LEU A 1 362 ? -17.441 8.258 9.518 1.00 87.56 362 LEU A N 1
ATOM 2766 C CA . LEU A 1 362 ? -17.534 9.719 9.628 1.00 87.56 362 LEU A CA 1
ATOM 2767 C C . LEU A 1 362 ? -17.575 10.219 11.082 1.00 87.56 362 LEU A C 1
ATOM 2769 O O . LEU A 1 362 ? -17.392 11.416 11.317 1.00 87.56 362 LEU A O 1
ATOM 2773 N N . ALA A 1 363 ? -17.834 9.335 12.046 1.00 87.81 363 ALA A N 1
ATOM 2774 C CA . ALA A 1 363 ? -17.858 9.678 13.459 1.00 87.81 363 ALA A CA 1
ATOM 2775 C C . ALA A 1 363 ? -16.440 9.823 14.038 1.00 87.81 363 ALA A C 1
ATOM 2777 O O . ALA A 1 363 ? -15.430 9.483 13.419 1.00 87.81 363 ALA A O 1
ATOM 2778 N N . THR A 1 364 ? -16.357 10.324 15.272 1.00 86.25 364 THR A N 1
ATOM 2779 C CA . THR A 1 364 ? -15.112 10.254 16.042 1.00 86.25 364 THR A CA 1
ATOM 2780 C C . THR A 1 364 ? -14.741 8.782 16.252 1.00 86.25 364 THR A C 1
ATOM 2782 O O . THR A 1 364 ? -15.599 8.024 16.712 1.00 86.25 364 THR A O 1
ATOM 2785 N N . PRO A 1 365 ? -13.494 8.372 15.958 1.00 86.38 365 PRO A N 1
ATOM 2786 C CA . PRO A 1 365 ? -13.050 7.003 16.176 1.00 86.38 365 PRO A CA 1
ATOM 2787 C C . PRO A 1 365 ? -13.298 6.564 17.617 1.00 86.38 365 PRO A C 1
ATOM 2789 O O . PRO A 1 365 ? -12.980 7.296 18.557 1.00 86.38 365 PRO A O 1
ATOM 2792 N N . ILE A 1 366 ? -13.867 5.371 17.785 1.00 82.00 366 ILE A N 1
ATOM 2793 C CA . ILE A 1 366 ? -14.006 4.734 19.095 1.00 82.00 366 ILE A CA 1
ATOM 2794 C C . ILE A 1 366 ? -12.686 4.014 19.376 1.00 82.00 366 ILE A C 1
ATOM 2796 O O . ILE A 1 366 ? -12.384 3.060 18.666 1.00 82.00 366 ILE A O 1
ATOM 2800 N N . PRO A 1 367 ? -11.898 4.427 20.384 1.00 77.31 367 PRO A N 1
ATOM 2801 C CA . PRO A 1 367 ? -10.605 3.817 20.658 1.00 77.31 367 PRO A CA 1
ATOM 2802 C C . PRO A 1 367 ? -10.680 2.299 20.802 1.00 77.31 367 PRO A C 1
ATOM 2804 O O . PRO A 1 367 ? -11.519 1.786 21.550 1.00 77.31 367 PRO A O 1
ATOM 2807 N N . THR A 1 368 ? -9.750 1.597 20.163 1.00 72.12 368 THR A N 1
ATOM 2808 C CA . THR A 1 368 ? -9.575 0.149 20.307 1.00 72.12 368 THR A CA 1
ATOM 2809 C C . THR A 1 368 ? -8.205 -0.168 20.873 1.00 72.12 368 THR A C 1
ATOM 2811 O O . THR A 1 368 ? -7.224 0.495 20.540 1.00 72.12 368 THR A O 1
ATOM 2814 N N . LYS A 1 369 ? -8.112 -1.194 21.719 1.00 69.81 369 LYS A N 1
ATOM 2815 C CA . LYS A 1 369 ? -6.835 -1.684 22.249 1.00 69.81 369 LYS A CA 1
ATOM 2816 C C . LYS A 1 369 ? -6.697 -3.178 22.057 1.00 69.81 369 LYS A C 1
ATOM 2818 O O . LYS A 1 369 ? -7.669 -3.902 22.229 1.00 69.81 369 LYS A O 1
ATOM 2823 N N . ILE A 1 370 ? -5.464 -3.611 21.810 1.00 68.50 370 ILE A N 1
ATOM 2824 C CA . ILE A 1 370 ? -5.087 -5.022 21.755 1.00 68.50 370 ILE A CA 1
ATOM 2825 C C . ILE A 1 370 ? -4.272 -5.357 23.007 1.00 68.50 370 ILE A C 1
ATOM 2827 O O . ILE A 1 370 ? -3.238 -4.744 23.288 1.00 68.50 370 ILE A O 1
ATOM 2831 N N . LEU A 1 371 ? -4.754 -6.333 23.767 1.00 69.56 371 LEU A N 1
ATOM 2832 C CA . LEU A 1 371 ? -4.040 -6.981 24.855 1.00 69.56 371 LEU A CA 1
ATOM 2833 C C . LEU A 1 371 ? -3.422 -8.269 24.326 1.00 69.56 371 LEU A C 1
ATOM 2835 O O . LEU A 1 371 ? -4.145 -9.194 23.973 1.00 69.56 371 LEU A O 1
ATOM 2839 N N . LYS A 1 372 ? -2.095 -8.345 24.313 1.00 67.25 372 LYS A N 1
ATOM 2840 C CA . LYS A 1 372 ? -1.362 -9.586 24.081 1.00 67.25 372 LYS A CA 1
ATOM 2841 C C . LYS A 1 372 ? -1.103 -10.271 25.421 1.00 67.25 372 LYS A C 1
ATOM 2843 O O . LYS A 1 372 ? -0.611 -9.636 26.352 1.00 67.25 372 LYS A O 1
ATOM 2848 N N . ILE A 1 373 ? -1.391 -11.558 25.521 1.00 62.62 373 ILE A N 1
ATOM 2849 C CA . ILE A 1 373 ? -1.090 -12.394 26.683 1.00 62.62 373 ILE A CA 1
ATOM 2850 C C . ILE A 1 373 ? -0.285 -13.585 26.185 1.00 62.62 373 ILE A C 1
ATOM 2852 O O . ILE A 1 373 ? -0.748 -14.292 25.305 1.00 62.62 373 ILE A O 1
ATOM 2856 N N . THR A 1 374 ? 0.905 -13.813 26.727 1.00 56.59 374 THR A N 1
ATOM 2857 C CA . THR A 1 374 ? 1.671 -15.036 26.456 1.00 56.59 374 THR A CA 1
ATOM 2858 C C . THR A 1 374 ? 1.544 -15.960 27.657 1.00 56.59 374 THR A C 1
ATOM 2860 O O . THR A 1 374 ? 1.840 -15.553 28.785 1.00 56.59 374 THR A O 1
ATOM 2863 N N . LEU A 1 375 ? 1.071 -17.179 27.414 1.00 57.19 375 LEU A N 1
ATOM 2864 C CA . LEU A 1 375 ? 0.800 -18.187 28.429 1.00 57.19 375 LEU A CA 1
ATOM 2865 C C . LEU A 1 375 ? 1.784 -19.363 28.311 1.00 57.19 375 LEU A C 1
ATOM 2867 O O . LEU A 1 375 ? 2.086 -19.793 27.202 1.00 57.19 375 LEU A O 1
ATOM 2871 N N . PRO A 1 376 ? 2.257 -19.919 29.438 1.00 57.41 376 PRO A N 1
ATOM 2872 C CA . PRO A 1 376 ? 2.939 -21.207 29.469 1.00 57.41 376 PRO A CA 1
ATOM 2873 C C . PRO A 1 376 ? 2.035 -22.356 28.994 1.00 57.41 376 PRO A C 1
ATOM 2875 O O . PRO A 1 376 ? 0.805 -22.254 29.096 1.00 57.41 376 PRO A O 1
ATOM 2878 N N . PRO A 1 377 ? 2.624 -23.500 28.597 1.00 58.97 377 PRO A N 1
ATOM 2879 C CA . PRO A 1 377 ? 1.866 -24.702 28.272 1.00 58.97 377 PRO A CA 1
ATOM 2880 C C . PRO A 1 377 ? 0.885 -25.090 29.390 1.00 58.97 377 PRO A C 1
ATOM 2882 O O . PRO A 1 377 ? 1.213 -25.018 30.573 1.00 58.97 377 PRO A O 1
ATOM 2885 N N . ALA A 1 378 ? -0.310 -25.548 29.004 1.00 66.56 378 ALA A N 1
ATOM 2886 C CA . ALA A 1 378 ? -1.412 -25.967 29.886 1.00 66.56 378 ALA A CA 1
ATOM 2887 C C . ALA A 1 378 ? -2.148 -24.854 30.659 1.00 66.56 378 ALA A C 1
ATOM 2889 O O . ALA A 1 378 ? -3.158 -25.144 31.308 1.00 66.56 378 ALA A O 1
ATOM 2890 N N . ILE A 1 379 ? -1.726 -23.593 30.547 1.00 61.81 379 ILE A N 1
ATOM 2891 C CA . ILE A 1 379 ? -2.491 -22.450 31.051 1.00 61.81 379 ILE A CA 1
ATOM 2892 C C . ILE A 1 379 ? -3.345 -21.904 29.919 1.00 61.81 379 ILE A C 1
ATOM 2894 O O . ILE A 1 379 ? -2.863 -21.725 28.809 1.00 61.81 379 ILE A O 1
ATOM 2898 N N . SER A 1 380 ? -4.607 -21.610 30.211 1.00 75.75 380 SER A N 1
ATOM 2899 C CA . SER A 1 380 ? -5.487 -20.898 29.305 1.00 75.75 380 SER A CA 1
ATOM 2900 C C . SER A 1 380 ? -6.133 -19.700 29.952 1.00 75.75 380 SER A C 1
ATOM 2902 O O . SER A 1 380 ? -6.458 -19.720 31.140 1.00 75.75 380 SER A O 1
ATOM 2904 N N . VAL A 1 381 ? -6.400 -18.694 29.134 1.00 71.31 381 VAL A N 1
ATOM 2905 C CA . VAL A 1 381 ? -7.199 -17.531 29.500 1.00 71.31 381 VAL A CA 1
ATOM 2906 C C . VAL A 1 381 ? -8.375 -17.402 28.536 1.00 71.31 381 VAL A C 1
ATOM 2908 O O . VAL A 1 381 ? -8.243 -17.690 27.349 1.00 71.31 381 VAL A O 1
ATOM 2911 N N . ALA A 1 382 ? -9.535 -17.016 29.055 1.00 75.75 382 ALA A N 1
ATOM 2912 C CA . ALA A 1 382 ? -10.746 -16.774 28.284 1.00 75.75 382 ALA A CA 1
ATOM 2913 C C . ALA A 1 382 ? -11.358 -15.427 28.702 1.00 75.75 382 ALA A C 1
ATOM 2915 O O . ALA A 1 382 ? -11.645 -15.244 29.891 1.00 75.75 382 ALA A O 1
ATOM 2916 N N . PRO A 1 383 ? -11.571 -14.478 27.775 1.00 71.62 383 PRO A N 1
ATOM 2917 C CA . PRO A 1 383 ? -12.415 -13.315 28.022 1.00 71.62 383 PRO A CA 1
ATOM 2918 C C . PRO A 1 383 ? -13.829 -13.766 28.350 1.00 71.62 383 PRO A C 1
ATOM 2920 O O . PRO A 1 383 ? -14.321 -14.730 27.774 1.00 71.62 383 PRO A O 1
ATOM 2923 N N . GLN A 1 384 ? -14.514 -13.068 29.243 1.00 70.06 384 GLN A N 1
ATOM 2924 C CA . GLN A 1 384 ? -15.898 -13.375 29.580 1.00 70.06 384 GLN A CA 1
ATOM 2925 C C . GLN A 1 384 ? -16.836 -13.094 28.404 1.00 70.06 384 GLN A C 1
ATOM 2927 O O . GLN A 1 384 ? -17.827 -13.803 28.244 1.00 70.06 384 GLN A O 1
ATOM 2932 N N . THR A 1 385 ? -16.524 -12.094 27.579 1.00 66.88 385 THR A N 1
ATOM 2933 C CA . THR A 1 385 ? -17.314 -11.760 26.385 1.00 66.88 385 THR A CA 1
ATOM 2934 C C . THR A 1 385 ? -17.338 -12.873 25.342 1.00 66.88 385 THR A C 1
ATOM 2936 O O . THR A 1 385 ? -18.399 -13.141 24.782 1.00 66.88 385 THR A O 1
ATOM 2939 N N . THR A 1 386 ? -16.206 -13.534 25.085 1.00 73.06 386 THR A N 1
ATOM 2940 C CA . THR A 1 386 ? -16.116 -14.610 24.080 1.00 73.06 386 THR A CA 1
ATOM 2941 C C . THR A 1 386 ? -16.242 -15.997 24.698 1.00 73.06 386 THR A C 1
ATOM 2943 O O . THR A 1 386 ? -16.745 -16.917 24.063 1.00 73.06 386 THR A O 1
ATOM 2946 N N . ASN A 1 387 ? -15.793 -16.153 25.945 1.00 77.00 387 ASN A N 1
ATOM 2947 C CA . ASN A 1 387 ? -15.620 -17.427 26.638 1.00 77.00 387 ASN A CA 1
ATOM 2948 C C . ASN A 1 387 ? -14.760 -18.440 25.848 1.00 77.00 387 ASN A C 1
ATOM 2950 O O . ASN A 1 387 ? -14.841 -19.649 26.067 1.00 77.00 387 ASN A O 1
ATOM 2954 N N . GLU A 1 388 ? -13.922 -17.947 24.933 1.00 78.56 388 GLU A N 1
ATOM 2955 C CA . GLU A 1 388 ? -13.007 -18.755 24.129 1.00 78.56 388 GLU A CA 1
ATOM 2956 C C . GLU A 1 388 ? -11.635 -18.810 24.804 1.00 78.56 388 GLU A C 1
ATOM 2958 O O . GLU A 1 388 ? -10.955 -17.793 24.969 1.00 78.56 388 GLU A O 1
ATOM 2963 N N . ALA A 1 389 ? -11.241 -20.014 25.219 1.00 81.12 389 ALA A N 1
ATOM 2964 C CA . ALA A 1 389 ? -9.965 -20.256 25.872 1.00 81.12 389 ALA A CA 1
ATOM 2965 C C . ALA A 1 389 ? -8.816 -20.265 24.856 1.00 81.12 389 ALA A C 1
ATOM 2967 O O . ALA A 1 389 ? -8.860 -20.976 23.854 1.00 81.12 389 ALA A O 1
ATOM 2968 N N . CYS A 1 390 ? -7.756 -19.524 25.157 1.00 77.06 390 CYS A N 1
ATOM 2969 C CA . CYS A 1 390 ? -6.495 -19.553 24.425 1.00 77.06 390 CYS A CA 1
ATOM 2970 C C . CYS A 1 390 ? -5.373 -20.037 25.347 1.00 77.06 390 CYS A C 1
ATOM 2972 O O . CYS A 1 390 ? -5.392 -19.701 26.526 1.00 77.06 390 CYS A O 1
ATOM 2974 N N . TYR A 1 391 ? -4.433 -20.828 24.816 1.00 76.62 391 TYR A N 1
ATOM 2975 C CA . TYR A 1 391 ? -3.479 -21.649 25.582 1.00 76.62 391 TYR A CA 1
ATOM 2976 C C . TYR A 1 391 ? -1.994 -21.291 25.374 1.00 76.62 391 TYR A C 1
ATOM 2978 O O . TYR A 1 391 ? -1.122 -21.994 25.875 1.00 76.62 391 TYR A O 1
ATOM 2986 N N . ASP A 1 392 ? -1.702 -20.252 24.592 1.00 70.69 392 ASP A N 1
ATOM 2987 C CA . ASP A 1 392 ? -0.334 -19.864 24.220 1.00 70.69 392 ASP A CA 1
ATOM 2988 C C . ASP A 1 392 ? -0.262 -18.333 24.086 1.00 70.69 392 ASP A C 1
ATOM 2990 O O . ASP A 1 392 ? -0.469 -17.614 25.067 1.00 70.69 392 ASP A O 1
ATOM 2994 N N . VAL A 1 393 ? -0.049 -17.797 22.882 1.00 64.25 393 VAL A N 1
ATOM 2995 C CA . VAL A 1 393 ? -0.084 -16.357 22.633 1.00 64.25 393 VAL A CA 1
ATOM 2996 C C . VAL A 1 393 ? -1.499 -15.932 22.265 1.00 64.25 393 VAL A C 1
ATOM 2998 O O . VAL A 1 393 ? -1.981 -16.147 21.155 1.00 64.25 393 VAL A O 1
ATOM 3001 N N . CYS A 1 394 ? -2.155 -15.284 23.212 1.00 68.25 394 CYS A N 1
ATOM 3002 C CA . CYS A 1 394 ? -3.501 -14.770 23.093 1.00 68.25 394 CYS A CA 1
ATOM 3003 C C . CYS A 1 394 ? -3.475 -13.289 22.769 1.00 68.25 394 CYS A C 1
ATOM 3005 O O . CYS A 1 394 ? -2.637 -12.532 23.258 1.00 68.25 394 CYS A O 1
ATOM 3007 N N . TYR A 1 395 ? -4.439 -12.863 21.973 1.00 70.75 395 TYR A N 1
ATOM 3008 C CA . TYR A 1 395 ? -4.636 -11.467 21.659 1.00 70.75 395 TYR A CA 1
ATOM 3009 C C . TYR A 1 395 ? -6.118 -11.157 21.838 1.00 70.75 395 TYR A C 1
ATOM 3011 O O . TYR A 1 395 ? -6.969 -11.874 21.316 1.00 70.75 395 TYR A O 1
ATOM 3019 N N . TYR A 1 396 ? -6.423 -10.113 22.596 1.00 71.38 396 TYR A N 1
ATOM 3020 C CA . TYR A 1 396 ? -7.791 -9.712 22.892 1.00 71.38 396 TYR A CA 1
ATOM 3021 C C . TYR A 1 396 ? -7.988 -8.254 22.571 1.00 71.38 396 TYR A C 1
ATOM 3023 O O . TYR A 1 396 ? -7.182 -7.408 22.958 1.00 71.38 396 TYR A O 1
ATOM 3031 N N . GLU A 1 397 ? -9.070 -7.972 21.867 1.00 70.25 397 GLU A N 1
ATOM 3032 C CA . GLU A 1 397 ? -9.391 -6.634 21.430 1.00 70.25 397 GLU A CA 1
ATOM 3033 C C . GLU A 1 397 ? -10.553 -6.051 22.225 1.00 70.25 397 GLU A C 1
ATOM 3035 O O . GLU A 1 397 ? -11.559 -6.716 22.465 1.00 70.25 397 GLU A O 1
ATOM 3040 N N . PHE A 1 398 ? -10.412 -4.784 22.611 1.00 71.62 398 PHE A N 1
ATOM 3041 C CA . PHE A 1 398 ? -11.381 -4.076 23.435 1.00 71.62 398 PHE A CA 1
ATOM 3042 C C . PHE A 1 398 ? -11.732 -2.725 22.828 1.00 71.62 398 PHE A C 1
ATOM 3044 O O . PHE A 1 398 ? -10.839 -1.944 22.496 1.00 71.62 398 PHE A O 1
ATOM 3051 N N . GLN A 1 399 ? -13.030 -2.425 22.758 1.00 68.75 399 GLN A N 1
ATOM 3052 C CA . GLN A 1 399 ? -13.538 -1.090 22.444 1.00 68.75 399 GLN A CA 1
ATOM 3053 C C . GLN A 1 399 ? -13.656 -0.248 23.719 1.00 68.75 399 GLN A C 1
ATOM 3055 O O . GLN A 1 399 ? -14.066 -0.730 24.776 1.00 68.75 399 GLN A O 1
ATOM 3060 N N . TYR A 1 400 ? -13.323 1.037 23.632 1.00 62.97 400 TYR A N 1
ATOM 3061 C CA . TYR A 1 400 ? -13.531 1.981 24.723 1.00 62.97 400 TYR A CA 1
ATOM 3062 C C . TYR A 1 400 ? -14.906 2.641 24.592 1.00 62.97 400 TYR A C 1
ATOM 3064 O O . TYR A 1 400 ? -15.124 3.469 23.712 1.00 62.97 400 TYR A O 1
ATOM 3072 N N . GLY A 1 401 ? -15.844 2.317 25.484 1.00 55.16 401 GLY A N 1
ATOM 3073 C CA . GLY A 1 401 ? -17.109 3.053 25.559 1.00 55.16 401 GLY A CA 1
ATOM 3074 C C . GLY A 1 401 ? -16.873 4.532 25.899 1.00 55.16 401 GLY A C 1
ATOM 3075 O O . GLY A 1 401 ? -15.994 4.853 26.697 1.00 55.16 401 GLY A O 1
ATOM 3076 N N . THR A 1 402 ? -17.701 5.432 25.362 1.00 43.94 402 THR A N 1
ATOM 3077 C CA . THR A 1 402 ? -17.662 6.901 25.561 1.00 43.94 402 THR A CA 1
ATOM 3078 C C . THR A 1 402 ? -17.653 7.362 27.028 1.00 43.94 402 THR A C 1
ATOM 3080 O O . THR A 1 402 ? -17.293 8.503 27.300 1.00 43.94 402 THR A O 1
ATOM 3083 N N . ASN A 1 403 ? -17.977 6.472 27.973 1.00 43.91 403 ASN A N 1
ATOM 3084 C CA . ASN A 1 403 ? -18.002 6.721 29.419 1.00 43.91 403 ASN A CA 1
ATOM 3085 C C . ASN A 1 403 ? -16.944 5.928 30.219 1.00 43.91 403 ASN A C 1
ATOM 3087 O O . ASN A 1 403 ? -17.041 5.819 31.439 1.00 43.91 403 ASN A O 1
ATOM 3091 N N . GLY A 1 404 ? -15.931 5.362 29.558 1.00 44.12 404 GLY A N 1
ATOM 3092 C CA . GLY A 1 404 ? -14.729 4.851 30.218 1.00 44.12 404 GLY A CA 1
ATOM 3093 C C . GLY A 1 404 ? -14.845 3.556 31.016 1.00 44.12 404 GLY A C 1
ATOM 3094 O O . GLY A 1 404 ? -14.154 3.393 32.022 1.00 44.12 404 GLY A O 1
ATOM 3095 N N . GLY A 1 405 ? -15.656 2.600 30.568 1.00 48.53 405 GLY A N 1
ATOM 3096 C CA . GLY A 1 405 ? -15.735 1.320 31.264 1.00 48.53 405 GLY A CA 1
ATOM 3097 C C . GLY A 1 405 ? -16.449 0.223 30.501 1.00 48.53 405 GLY A C 1
ATOM 3098 O O . GLY A 1 405 ? -17.499 -0.219 30.949 1.00 48.53 405 GLY A O 1
ATOM 3099 N N . ILE A 1 406 ? -15.867 -0.267 29.407 1.00 50.19 406 ILE A N 1
ATOM 3100 C CA . ILE A 1 406 ? -16.053 -1.691 29.116 1.00 50.19 406 ILE A CA 1
ATOM 3101 C C . ILE A 1 406 ? -15.001 -2.406 29.957 1.00 50.19 406 ILE A C 1
ATOM 3103 O O . ILE A 1 406 ? -13.800 -2.194 29.782 1.00 50.19 406 ILE A O 1
ATOM 3107 N N . ARG A 1 407 ? -15.472 -3.142 30.961 1.00 52.03 407 ARG A N 1
ATOM 3108 C CA . ARG A 1 407 ? -14.634 -4.027 31.763 1.00 52.03 407 ARG A CA 1
ATOM 3109 C C . ARG A 1 407 ? -14.692 -5.389 31.103 1.00 52.03 407 ARG A C 1
ATOM 3111 O O . ARG A 1 407 ? -15.786 -5.915 30.930 1.00 52.03 407 ARG A O 1
ATOM 3118 N N . GLU A 1 408 ? -13.543 -5.928 30.734 1.00 57.38 408 GLU A N 1
ATOM 3119 C CA . GLU A 1 408 ? -13.458 -7.333 30.358 1.00 57.38 408 GLU A CA 1
ATOM 3120 C C . GLU A 1 408 ? -13.050 -8.137 31.588 1.00 57.38 408 GLU A C 1
ATOM 3122 O O . GLU A 1 408 ? -12.183 -7.707 32.355 1.00 57.38 408 GLU A O 1
ATOM 3127 N N . THR A 1 409 ? -13.653 -9.308 31.767 1.00 64.19 409 THR A N 1
ATOM 3128 C CA . THR A 1 409 ? -13.184 -10.265 32.768 1.00 64.19 409 THR A CA 1
ATOM 3129 C C . THR A 1 409 ? -12.348 -11.326 32.075 1.00 64.19 409 THR A C 1
ATOM 3131 O O . THR A 1 409 ? -12.820 -11.954 31.134 1.00 64.19 409 THR A O 1
ATOM 3134 N N . LEU A 1 410 ? -11.127 -11.566 32.546 1.00 65.38 410 LEU A N 1
ATOM 3135 C CA . LEU A 1 410 ? -10.311 -12.679 32.067 1.00 65.38 410 LEU A CA 1
ATOM 3136 C C . LEU A 1 410 ? -10.413 -13.842 33.054 1.00 65.38 410 LEU A C 1
ATOM 3138 O O . LEU A 1 410 ? -10.118 -13.692 34.240 1.00 65.38 410 LEU A O 1
ATOM 3142 N N . THR A 1 411 ? -10.821 -15.004 32.556 1.00 68.69 411 THR A N 1
ATOM 3143 C CA . THR A 1 411 ? -10.917 -16.244 33.329 1.00 68.69 411 THR A CA 1
ATOM 3144 C C . THR A 1 411 ? -9.734 -17.130 32.987 1.00 68.69 411 THR A C 1
ATOM 3146 O O . THR A 1 411 ? -9.579 -17.532 31.837 1.00 68.69 411 THR A O 1
ATOM 3149 N N . PHE A 1 412 ? -8.907 -17.450 33.978 1.00 69.94 412 PHE A N 1
ATOM 3150 C CA . PHE A 1 412 ? -7.810 -18.400 33.815 1.00 69.94 412 PHE A CA 1
ATOM 3151 C C . PHE A 1 412 ? -8.282 -19.805 34.205 1.00 69.94 412 PHE A C 1
ATOM 3153 O O . PHE A 1 412 ? -9.057 -19.962 35.147 1.00 69.94 412 PHE A O 1
ATOM 3160 N N . ASN A 1 413 ? -7.814 -20.839 33.503 1.00 71.56 413 ASN A N 1
ATOM 3161 C CA . ASN A 1 413 ? -8.099 -22.237 33.867 1.00 71.56 413 ASN A CA 1
ATOM 3162 C C . ASN A 1 413 ? -7.325 -22.718 35.106 1.00 71.56 413 ASN A C 1
ATOM 3164 O O . ASN A 1 413 ? -7.559 -23.828 35.583 1.00 71.56 413 ASN A O 1
ATOM 3168 N N . VAL A 1 414 ? -6.395 -21.903 35.599 1.00 59.88 414 VAL A N 1
ATOM 3169 C CA . VAL A 1 414 ? -5.588 -22.160 36.787 1.00 59.88 414 VAL A CA 1
ATOM 3170 C C . VAL A 1 414 ? -5.866 -21.087 37.834 1.00 59.88 414 VAL A C 1
ATOM 3172 O O . VAL A 1 414 ? -6.031 -19.912 37.485 1.00 59.88 414 VAL A O 1
ATOM 3175 N N . PRO A 1 415 ? -5.899 -21.453 39.125 1.00 57.03 415 PRO A N 1
ATOM 3176 C CA . PRO A 1 415 ? -6.048 -20.473 40.182 1.00 57.03 415 PRO A CA 1
ATOM 3177 C C . PRO A 1 415 ? -4.814 -19.569 40.230 1.00 57.03 415 PRO A C 1
ATOM 3179 O O . PRO A 1 415 ? -3.667 -20.028 40.199 1.00 57.03 415 PRO A O 1
ATOM 3182 N N . MET A 1 416 ? -5.057 -18.269 40.347 1.00 54.03 416 MET A N 1
ATOM 3183 C CA . MET A 1 416 ? -4.014 -17.288 40.622 1.00 54.03 416 MET A CA 1
ATOM 3184 C C . MET A 1 416 ? -3.794 -17.206 42.135 1.00 54.03 416 MET A C 1
ATOM 3186 O O . MET A 1 416 ? -4.734 -16.997 42.900 1.00 54.03 416 MET A O 1
ATOM 3190 N N . ILE A 1 417 ? -2.549 -17.359 42.575 1.00 50.62 417 ILE A N 1
ATOM 3191 C CA . ILE A 1 417 ? -2.118 -17.176 43.960 1.00 50.62 417 ILE A CA 1
ATOM 3192 C C . ILE A 1 417 ? -1.407 -15.841 44.143 1.00 50.62 417 ILE A C 1
ATOM 3194 O O . ILE A 1 417 ? -0.716 -15.319 43.267 1.00 50.62 417 ILE A O 1
ATOM 3198 N N . ARG A 1 418 ? -1.563 -15.294 45.343 1.00 49.75 418 ARG A N 1
ATOM 3199 C CA . ARG A 1 418 ? -0.908 -14.064 45.765 1.00 49.75 418 ARG A CA 1
ATOM 3200 C C . ARG A 1 418 ? 0.360 -14.408 46.535 1.00 49.75 418 ARG A C 1
ATOM 3202 O O . ARG A 1 418 ? 0.287 -15.007 47.605 1.00 49.75 418 ARG A O 1
ATOM 3209 N N . LEU A 1 419 ? 1.511 -14.009 46.014 1.00 49.53 419 LEU A N 1
ATOM 3210 C CA . LEU A 1 419 ? 2.819 -14.295 46.594 1.00 49.53 419 LEU A CA 1
ATOM 3211 C C . LEU A 1 419 ? 3.359 -13.073 47.331 1.00 49.53 419 LEU A C 1
ATOM 3213 O O . LEU A 1 419 ? 3.355 -11.975 46.784 1.00 49.53 419 LEU A O 1
ATOM 3217 N N . ASN A 1 420 ? 3.857 -13.264 48.554 1.00 53.41 420 ASN A N 1
ATOM 3218 C CA . ASN A 1 420 ? 4.645 -12.257 49.266 1.00 53.41 420 ASN A CA 1
ATOM 3219 C C . ASN A 1 420 ? 6.121 -12.413 48.877 1.00 53.41 420 ASN A C 1
ATOM 3221 O O . ASN A 1 420 ? 6.757 -13.400 49.241 1.00 53.41 420 ASN A O 1
ATOM 3225 N N . THR A 1 421 ? 6.675 -11.452 48.151 1.00 50.97 421 THR A N 1
ATOM 3226 C CA . THR A 1 421 ? 8.087 -11.412 47.750 1.00 50.97 421 THR A CA 1
ATOM 3227 C C . THR A 1 421 ? 8.982 -10.733 48.793 1.00 50.97 421 THR A C 1
ATOM 3229 O O . THR A 1 421 ? 10.197 -10.694 48.624 1.00 50.97 421 THR A O 1
ATOM 3232 N N . GLY A 1 422 ? 8.422 -10.228 49.900 1.00 41.25 422 GLY A N 1
ATOM 3233 C CA . GLY A 1 422 ? 9.149 -9.489 50.937 1.00 41.25 422 GLY A CA 1
ATOM 3234 C C . GLY A 1 422 ? 9.907 -10.326 51.979 1.00 41.25 422 GLY A C 1
ATOM 3235 O O . GLY A 1 422 ? 10.588 -9.744 52.815 1.00 41.25 422 GLY A O 1
ATOM 3236 N N . THR A 1 423 ? 9.810 -11.661 51.982 1.00 42.69 423 THR A N 1
ATOM 3237 C CA . THR A 1 423 ? 10.313 -12.497 53.097 1.00 42.69 423 THR A CA 1
ATOM 3238 C C . THR A 1 423 ? 11.692 -13.132 52.889 1.00 42.69 423 THR A C 1
ATOM 3240 O O . THR A 1 423 ? 12.075 -13.989 53.677 1.00 42.69 423 THR A O 1
ATOM 3243 N N . GLY A 1 424 ? 12.470 -12.754 51.868 1.00 39.59 424 GLY A N 1
ATOM 3244 C CA . GLY A 1 424 ? 13.871 -13.202 51.727 1.00 39.59 424 GLY A CA 1
ATOM 3245 C C . GLY A 1 424 ? 14.086 -14.713 51.517 1.00 39.59 424 GLY A C 1
ATOM 3246 O O . GLY A 1 424 ? 15.217 -15.157 51.378 1.00 39.59 424 GLY A O 1
ATOM 3247 N N . LEU A 1 425 ? 13.026 -15.521 51.442 1.00 33.62 425 LEU A N 1
ATOM 3248 C CA . LEU A 1 425 ? 13.127 -16.974 51.292 1.00 33.62 425 LEU A CA 1
ATOM 3249 C C . LEU A 1 425 ? 13.135 -17.385 49.821 1.00 33.62 425 LEU A C 1
ATOM 3251 O O . LEU A 1 425 ? 12.069 -17.552 49.239 1.00 33.62 425 LEU A O 1
ATOM 3255 N N . GLY A 1 426 ? 14.314 -17.541 49.223 1.00 33.78 426 GLY A N 1
ATOM 3256 C CA . GLY A 1 426 ? 14.482 -18.377 48.032 1.00 33.78 426 GLY A CA 1
ATOM 3257 C C . GLY A 1 426 ? 15.210 -17.693 46.885 1.00 33.78 426 GLY A C 1
ATOM 3258 O O . GLY A 1 426 ? 14.589 -17.018 46.063 1.00 33.78 426 GLY A O 1
ATOM 3259 N N . ASP A 1 427 ? 16.517 -17.919 46.819 1.00 29.23 427 ASP A N 1
ATOM 3260 C CA . ASP A 1 427 ? 17.233 -17.954 45.551 1.00 29.23 427 ASP A CA 1
ATOM 3261 C C . ASP A 1 427 ? 16.581 -19.020 44.661 1.00 29.23 427 ASP A C 1
ATOM 3263 O O . ASP A 1 427 ? 16.419 -20.170 45.073 1.00 29.23 427 ASP A O 1
ATOM 3267 N N . SER A 1 428 ? 16.197 -18.642 43.444 1.00 31.02 428 SER A N 1
ATOM 3268 C CA . SER A 1 428 ? 15.875 -19.594 42.383 1.00 31.02 428 SER A CA 1
ATOM 3269 C C . SER A 1 428 ? 16.917 -19.412 41.285 1.00 31.02 428 SER A C 1
ATOM 3271 O O . SER A 1 428 ? 17.053 -18.292 40.789 1.00 31.02 428 SER A O 1
ATOM 3273 N N . PRO A 1 429 ? 17.653 -20.459 40.877 1.00 30.02 429 PRO A N 1
ATOM 3274 C CA . PRO A 1 429 ? 18.495 -20.383 39.695 1.00 30.02 429 PRO A CA 1
ATOM 3275 C C . PRO A 1 429 ? 17.573 -20.210 38.482 1.00 30.02 429 PRO A C 1
ATOM 3277 O O . PRO A 1 429 ? 16.850 -21.126 38.096 1.00 30.02 429 PRO A O 1
ATOM 3280 N N . SER A 1 430 ? 17.527 -18.998 37.932 1.00 33.31 430 SER A N 1
ATOM 3281 C CA . SER A 1 430 ? 16.715 -18.667 36.762 1.00 33.31 430 SER A CA 1
ATOM 3282 C C . SER A 1 430 ? 17.302 -19.322 35.509 1.00 33.31 430 SER A C 1
ATOM 3284 O O . SER A 1 430 ? 18.166 -18.755 34.846 1.00 33.31 430 SER A O 1
ATOM 3286 N N . TYR A 1 431 ? 16.825 -20.523 35.199 1.00 29.31 431 TYR A N 1
ATOM 3287 C CA . TYR A 1 431 ? 16.991 -21.177 33.897 1.00 29.31 431 TYR A CA 1
ATOM 3288 C C . TYR A 1 431 ? 15.641 -21.707 33.386 1.00 29.31 431 TYR A C 1
ATOM 3290 O O . TYR A 1 431 ? 15.550 -22.835 32.913 1.00 29.31 431 TYR A O 1
ATOM 3298 N N . GLN A 1 432 ? 14.565 -20.928 33.538 1.00 31.02 432 GLN A N 1
ATOM 3299 C CA . GLN A 1 432 ? 13.269 -21.251 32.935 1.00 31.02 432 GLN A CA 1
ATOM 3300 C C . GLN A 1 432 ? 12.829 -20.108 32.024 1.00 31.02 432 GLN A C 1
ATOM 3302 O O . GLN A 1 432 ? 12.599 -18.993 32.487 1.00 31.02 432 GLN A O 1
ATOM 3307 N N . ASP A 1 433 ? 12.731 -20.433 30.737 1.00 26.88 433 ASP A N 1
ATOM 3308 C CA . ASP A 1 433 ? 12.342 -19.562 29.626 1.00 26.88 433 ASP A CA 1
ATOM 3309 C C . ASP A 1 433 ? 10.814 -19.306 29.550 1.00 26.88 433 ASP A C 1
ATOM 3311 O O . ASP A 1 433 ? 10.355 -18.589 28.665 1.00 26.88 433 ASP A O 1
ATOM 3315 N N . ASP A 1 434 ? 10.017 -19.817 30.501 1.00 28.83 434 ASP A N 1
ATOM 3316 C CA . ASP A 1 434 ? 8.547 -19.856 30.417 1.00 28.83 434 ASP A CA 1
ATOM 3317 C C . ASP A 1 434 ? 7.855 -19.036 31.518 1.00 28.83 434 ASP A C 1
ATOM 3319 O O . ASP A 1 434 ? 7.372 -19.555 32.529 1.00 28.83 434 ASP A O 1
ATOM 3323 N N . ALA A 1 435 ? 7.767 -17.725 31.322 1.00 30.73 435 ALA A N 1
ATOM 3324 C CA . ALA A 1 435 ? 7.065 -16.831 32.235 1.00 30.73 435 ALA A CA 1
ATOM 3325 C C . ALA A 1 435 ? 5.871 -16.140 31.559 1.00 30.73 435 ALA A C 1
ATOM 3327 O O . ALA A 1 435 ? 5.897 -15.807 30.377 1.00 30.73 435 ALA A O 1
ATOM 3328 N N . LEU A 1 436 ? 4.792 -15.967 32.332 1.00 32.16 436 LEU A N 1
ATOM 3329 C CA . LEU A 1 436 ? 3.508 -15.434 31.873 1.00 32.16 436 LEU A CA 1
ATOM 3330 C C . LEU A 1 436 ? 3.534 -13.905 31.891 1.00 32.16 436 LEU A C 1
ATOM 3332 O O . LEU A 1 436 ? 3.685 -13.301 32.956 1.00 32.16 436 LEU A O 1
ATOM 3336 N N . TYR A 1 437 ? 3.340 -13.284 30.728 1.00 40.44 437 TYR A N 1
ATOM 3337 C CA . TYR A 1 437 ? 3.399 -11.831 30.569 1.00 40.44 437 TYR A CA 1
ATOM 3338 C C . TYR A 1 437 ? 2.176 -11.301 29.828 1.00 40.44 437 TYR A C 1
ATOM 3340 O O . TYR A 1 437 ? 1.730 -11.874 28.833 1.00 40.44 437 TYR A O 1
ATOM 3348 N N . SER A 1 438 ? 1.655 -10.167 30.301 1.00 32.75 438 SER A N 1
ATOM 3349 C CA . SER A 1 438 ? 0.675 -9.368 29.568 1.00 32.75 438 SER A CA 1
ATOM 3350 C C . SER A 1 438 ? 1.358 -8.149 28.956 1.00 32.75 438 SER A C 1
ATOM 3352 O O . SER A 1 438 ? 2.021 -7.370 29.639 1.00 32.75 438 SER A O 1
ATOM 3354 N N . GLN A 1 439 ? 1.189 -7.952 27.660 1.00 37.03 439 GLN A N 1
ATOM 3355 C CA . GLN A 1 439 ? 1.701 -6.801 26.938 1.00 37.03 439 GLN A CA 1
ATOM 3356 C C . GLN A 1 439 ? 0.505 -6.042 26.361 1.00 37.03 439 GLN A C 1
ATOM 3358 O O . GLN A 1 439 ? -0.219 -6.548 25.506 1.00 37.03 439 GLN A O 1
ATOM 3363 N N . TYR A 1 440 ? 0.295 -4.807 26.819 1.00 38.34 440 TYR A N 1
ATOM 3364 C CA . TYR A 1 440 ? -0.368 -3.829 25.963 1.00 38.34 440 TYR A CA 1
ATOM 3365 C C . TYR A 1 440 ? 0.565 -3.591 24.798 1.00 38.34 440 TYR A C 1
ATOM 3367 O O . TYR A 1 440 ? 1.771 -3.520 24.987 1.00 38.34 440 TYR A O 1
ATOM 3375 N N . VAL A 1 441 ? 0.060 -3.498 23.585 1.00 32.03 441 VAL A N 1
ATOM 3376 C CA . VAL A 1 441 ? 0.945 -3.152 22.481 1.00 32.03 441 VAL A CA 1
ATOM 3377 C C . VAL A 1 441 ? 0.701 -1.675 22.140 1.00 32.03 441 VAL A C 1
ATOM 3379 O O . VAL A 1 441 ? -0.419 -1.365 21.729 1.00 32.03 441 VAL A O 1
ATOM 3382 N N . PRO A 1 442 ? 1.669 -0.756 22.380 1.00 30.69 442 PRO A N 1
ATOM 3383 C CA . PRO A 1 442 ? 3.045 -0.963 22.854 1.00 30.69 442 PRO A CA 1
ATOM 3384 C C . PRO A 1 442 ? 3.225 -0.634 24.352 1.00 30.69 442 PRO A C 1
ATOM 3386 O O . PRO A 1 442 ? 3.058 0.493 24.807 1.00 30.69 442 PRO A O 1
ATOM 3389 N N . GLY A 1 443 ? 3.580 -1.623 25.162 1.00 30.62 443 GLY A N 1
ATOM 3390 C CA . GLY A 1 443 ? 3.726 -1.463 26.607 1.00 30.62 443 GLY A CA 1
ATOM 3391 C C . GLY A 1 443 ? 3.631 -2.783 27.366 1.00 30.62 443 GLY A C 1
ATOM 3392 O O . GLY A 1 443 ? 2.556 -3.337 27.578 1.00 30.62 443 GLY A O 1
ATOM 3393 N N . VAL A 1 444 ? 4.760 -3.286 27.852 1.00 31.41 444 VAL A N 1
ATOM 3394 C CA . VAL A 1 444 ? 4.759 -4.453 28.743 1.00 31.41 444 VAL A CA 1
ATOM 3395 C C . VAL A 1 444 ? 4.204 -4.026 30.105 1.00 31.41 444 VAL A C 1
ATOM 3397 O O . VAL A 1 444 ? 4.685 -3.049 30.680 1.00 31.41 444 VAL A O 1
ATOM 3400 N N . LYS A 1 445 ? 3.196 -4.731 30.634 1.00 39.94 445 LYS A N 1
ATOM 3401 C CA . LYS A 1 445 ? 2.742 -4.536 32.016 1.00 39.94 445 LYS A CA 1
ATOM 3402 C C . LYS A 1 445 ? 2.784 -5.843 32.781 1.00 39.94 445 LYS A C 1
ATOM 3404 O O . LYS A 1 445 ? 2.358 -6.895 32.321 1.00 39.94 445 LYS A O 1
ATOM 3409 N N . TRP A 1 446 ? 3.278 -5.717 33.993 1.00 39.34 446 TRP A N 1
ATOM 3410 C CA . TRP A 1 446 ? 3.492 -6.801 34.923 1.00 39.34 446 TRP A CA 1
ATOM 3411 C C . TRP A 1 446 ? 2.567 -6.577 36.129 1.00 39.34 446 TRP A C 1
ATOM 3413 O O . TRP A 1 446 ? 2.198 -5.446 36.444 1.00 39.34 446 TRP A O 1
ATOM 3423 N N . TRP A 1 447 ? 2.073 -7.651 36.738 1.00 37.94 447 TRP A N 1
ATOM 3424 C CA . TRP A 1 447 ? 1.000 -7.602 37.740 1.00 37.94 447 TRP A CA 1
ATOM 3425 C C . TRP A 1 447 ? 1.467 -6.957 39.058 1.00 37.94 447 TRP A C 1
ATOM 3427 O O . TRP A 1 447 ? 2.532 -7.314 39.549 1.00 37.94 447 TRP A O 1
ATOM 3437 N N . ASN A 1 448 ? 0.672 -6.050 39.660 1.00 43.97 448 ASN A N 1
ATOM 3438 C CA . ASN A 1 448 ? 1.097 -5.252 40.829 1.00 43.97 448 ASN A CA 1
ATOM 3439 C C . ASN A 1 448 ? 0.260 -5.374 42.116 1.00 43.97 448 ASN A C 1
ATOM 3441 O O . ASN A 1 448 ? -0.841 -5.923 42.141 1.00 43.97 448 ASN A O 1
ATOM 3445 N N . LYS A 1 449 ? 0.843 -4.777 43.165 1.00 35.72 449 LYS A N 1
ATOM 3446 C CA . LYS A 1 449 ? 0.468 -4.612 44.583 1.00 35.72 449 LYS A CA 1
ATOM 3447 C C . LYS A 1 449 ? -0.748 -3.691 44.849 1.00 35.72 449 LYS A C 1
ATOM 3449 O O . LYS A 1 449 ? -1.010 -2.758 44.092 1.00 35.72 449 LYS A O 1
ATOM 3454 N N . ARG A 1 450 ? -1.472 -3.873 45.973 1.00 36.34 450 ARG A N 1
ATOM 3455 C CA . ARG A 1 450 ? -2.528 -2.923 46.422 1.00 36.34 450 ARG A CA 1
ATOM 3456 C C . ARG A 1 450 ? -1.960 -1.684 47.141 1.00 36.34 450 ARG A C 1
ATOM 3458 O O . ARG A 1 450 ? -0.994 -1.799 47.886 1.00 36.34 450 ARG A O 1
ATOM 3465 N N . HIS A 1 451 ? -2.646 -0.532 47.054 1.00 34.03 451 HIS A N 1
ATOM 3466 C CA . HIS A 1 451 ? -2.275 0.726 47.753 1.00 34.03 451 HIS A CA 1
ATOM 3467 C C . HIS A 1 451 ? -2.110 0.562 49.271 1.00 34.03 451 HIS A C 1
ATOM 3469 O O . HIS A 1 451 ? -1.322 1.251 49.911 1.00 34.03 451 HIS A O 1
ATOM 3475 N N . THR A 1 452 ? -2.922 -0.305 49.869 1.00 39.56 452 THR A N 1
ATOM 3476 C CA . THR A 1 452 ? -2.994 -0.503 51.320 1.00 39.56 452 THR A CA 1
ATOM 3477 C C . THR A 1 452 ? -2.037 -1.578 51.820 1.00 39.56 452 THR A C 1
ATOM 3479 O O . THR A 1 452 ? -1.974 -1.834 53.020 1.00 39.56 452 THR A O 1
ATOM 3482 N N . GLU A 1 453 ? -1.305 -2.239 50.924 1.00 43.09 453 GLU A N 1
ATOM 3483 C CA . GLU A 1 453 ? -0.445 -3.356 51.284 1.00 43.09 453 GLU A CA 1
ATOM 3484 C C . GLU A 1 453 ? 0.968 -2.852 51.572 1.00 43.09 453 GLU A C 1
ATOM 3486 O O . GLU A 1 453 ? 1.612 -2.227 50.738 1.00 43.09 453 GLU A O 1
ATOM 3491 N N . SER A 1 454 ? 1.477 -3.125 52.771 1.00 45.25 454 SER A N 1
ATOM 3492 C CA . SER A 1 454 ? 2.813 -2.704 53.207 1.00 45.25 454 SER A CA 1
ATOM 3493 C C . SER A 1 454 ? 3.942 -3.660 52.779 1.00 45.25 454 SER A C 1
ATOM 3495 O O . SER A 1 454 ? 5.095 -3.406 53.105 1.00 45.25 454 SER A O 1
ATOM 3497 N N . GLY A 1 455 ? 3.654 -4.726 52.017 1.00 51.31 455 GLY A N 1
ATOM 3498 C CA . GLY A 1 455 ? 4.638 -5.733 51.574 1.00 51.31 455 GLY A CA 1
ATOM 3499 C C . GLY A 1 455 ? 4.852 -5.776 50.058 1.00 51.31 455 GLY A C 1
ATOM 3500 O O . GLY A 1 455 ? 4.065 -5.207 49.304 1.00 51.31 455 GLY A O 1
ATOM 3501 N N . ASN A 1 456 ? 5.913 -6.440 49.600 1.00 49.41 456 ASN A N 1
ATOM 3502 C CA . ASN A 1 456 ? 6.124 -6.704 48.175 1.00 49.41 456 ASN A CA 1
ATOM 3503 C C . ASN A 1 456 ? 5.253 -7.914 47.814 1.00 49.41 456 ASN A C 1
ATOM 3505 O O . ASN A 1 456 ? 5.520 -9.010 48.290 1.00 49.41 456 ASN A O 1
ATOM 3509 N N . PHE A 1 457 ? 4.161 -7.722 47.076 1.00 49.09 457 PHE A N 1
ATOM 3510 C CA . PHE A 1 457 ? 3.266 -8.812 46.682 1.00 49.09 457 PHE A CA 1
ATOM 3511 C C . PHE A 1 457 ? 3.107 -8.840 45.169 1.00 49.09 457 PHE A C 1
ATOM 3513 O O . PHE A 1 457 ? 2.909 -7.791 44.562 1.00 49.09 457 PHE A O 1
ATOM 3520 N N . VAL A 1 458 ? 3.143 -10.039 44.589 1.00 48.09 458 VAL A N 1
ATOM 3521 C CA . VAL A 1 458 ? 2.942 -10.279 43.154 1.00 48.09 458 VAL A CA 1
ATOM 3522 C C . VAL A 1 458 ? 1.921 -11.397 42.973 1.00 48.09 458 VAL A C 1
ATOM 3524 O O . VAL A 1 458 ? 1.835 -12.307 43.800 1.00 48.09 458 VAL A O 1
ATOM 3527 N N . TRP A 1 459 ? 1.119 -11.329 41.916 1.00 47.25 459 TRP A N 1
ATOM 3528 C CA . TRP A 1 459 ? 0.210 -12.415 41.553 1.00 47.25 459 TRP A CA 1
ATOM 3529 C C . TRP A 1 459 ? 0.913 -13.362 40.585 1.00 47.25 459 TRP A C 1
ATOM 3531 O O . TRP A 1 459 ? 1.518 -12.917 39.613 1.00 47.25 459 TRP A O 1
ATOM 3541 N N . ALA A 1 460 ? 0.835 -14.658 40.864 1.00 46.75 460 ALA A N 1
ATOM 3542 C CA . ALA A 1 460 ? 1.338 -15.719 40.002 1.00 46.75 460 ALA A CA 1
ATOM 3543 C C . ALA A 1 460 ? 0.286 -16.818 39.894 1.00 46.75 460 ALA A C 1
ATOM 3545 O O . ALA A 1 460 ? -0.550 -16.973 40.778 1.00 46.75 460 ALA A O 1
ATOM 3546 N N . TYR A 1 461 ? 0.320 -17.608 38.833 1.00 46.22 461 TYR A N 1
ATOM 3547 C CA . TYR A 1 461 ? -0.516 -18.797 38.753 1.00 46.22 461 TYR A CA 1
ATOM 3548 C C . TYR A 1 461 ? 0.044 -19.886 39.681 1.00 46.22 461 TYR A C 1
ATOM 3550 O O . TYR A 1 461 ? 1.257 -20.034 39.835 1.00 46.22 461 TYR A O 1
ATOM 3558 N N . SER A 1 462 ? -0.834 -20.663 40.311 1.00 41.97 462 SER A N 1
ATOM 3559 C CA . SER A 1 462 ? -0.429 -21.847 41.068 1.00 41.97 462 SER A CA 1
ATOM 3560 C C . SER A 1 462 ? -0.445 -23.053 40.144 1.00 41.97 462 SER A C 1
ATOM 3562 O O . SER A 1 462 ? -1.468 -23.727 40.027 1.00 41.97 462 SER A O 1
ATOM 3564 N N . PHE A 1 463 ? 0.683 -23.336 39.493 1.00 41.00 463 PHE A N 1
ATOM 3565 C CA . PHE A 1 463 ? 0.847 -24.564 38.718 1.00 41.00 463 PHE A CA 1
ATOM 3566 C C . PHE A 1 463 ? 1.836 -25.500 39.422 1.00 41.00 463 PHE A C 1
ATOM 3568 O O . PHE A 1 463 ? 2.984 -25.111 39.652 1.00 41.00 463 PHE A O 1
ATOM 3575 N N . PRO A 1 464 ? 1.431 -26.726 39.793 1.00 41.75 464 PRO A N 1
ATOM 3576 C CA . PRO A 1 464 ? 2.374 -27.721 40.271 1.00 41.75 464 PRO A CA 1
ATOM 3577 C C . PRO A 1 464 ? 3.216 -28.199 39.082 1.00 41.75 464 PRO A C 1
ATOM 3579 O O . PRO A 1 464 ? 2.795 -29.048 38.300 1.00 41.75 464 PRO A O 1
ATOM 3582 N N . PHE A 1 465 ? 4.418 -27.645 38.922 1.00 40.22 465 PHE A N 1
ATOM 3583 C CA . PHE A 1 465 ? 5.407 -28.237 38.027 1.00 40.22 465 PHE A CA 1
ATOM 3584 C C . PHE A 1 465 ? 5.949 -29.503 38.685 1.00 40.22 465 PHE A C 1
ATOM 3586 O O . PHE A 1 465 ? 6.715 -29.459 39.647 1.00 40.22 465 PHE A O 1
ATOM 3593 N N . ASN A 1 466 ? 5.527 -30.654 38.172 1.00 35.16 466 ASN A N 1
ATOM 3594 C CA . ASN A 1 466 ? 5.979 -31.943 38.666 1.00 35.16 466 ASN A CA 1
ATOM 3595 C C . ASN A 1 466 ? 7.379 -32.240 38.121 1.00 35.16 466 ASN A C 1
ATOM 3597 O O . ASN A 1 466 ? 7.533 -32.999 37.171 1.00 35.16 466 ASN A O 1
ATOM 3601 N N . ASN A 1 467 ? 8.406 -31.675 38.749 1.00 36.28 467 ASN A N 1
ATOM 3602 C CA . ASN A 1 467 ? 9.737 -32.267 38.733 1.00 36.28 467 ASN A CA 1
ATOM 3603 C C . ASN A 1 467 ? 10.130 -32.532 40.191 1.00 36.28 467 ASN A C 1
ATOM 3605 O O . ASN A 1 467 ? 10.422 -31.617 40.955 1.00 36.28 467 ASN A O 1
ATOM 3609 N N . ALA A 1 468 ? 10.015 -33.796 40.605 1.00 41.31 468 ALA A N 1
ATOM 3610 C CA . ALA A 1 468 ? 10.313 -34.270 41.962 1.00 41.31 468 ALA A CA 1
ATOM 3611 C C . ALA A 1 468 ? 9.512 -33.631 43.128 1.00 41.31 468 ALA A C 1
ATOM 3613 O O . ALA A 1 468 ? 9.933 -33.732 44.276 1.00 41.31 468 ALA A O 1
ATOM 3614 N N . GLY A 1 469 ? 8.346 -33.019 42.877 1.00 36.12 469 GLY A N 1
ATOM 3615 C CA . GLY A 1 469 ? 7.443 -32.540 43.940 1.00 36.12 469 GLY A CA 1
ATOM 3616 C C . GLY A 1 469 ? 7.802 -31.181 44.558 1.00 36.12 469 GLY A C 1
ATOM 3617 O O . GLY A 1 469 ? 7.201 -30.801 45.561 1.00 36.12 469 GLY A O 1
ATOM 3618 N N . THR A 1 470 ? 8.739 -30.435 43.963 1.00 35.31 470 THR A N 1
ATOM 3619 C CA . THR A 1 470 ? 9.102 -29.081 44.414 1.00 35.31 470 THR A CA 1
ATOM 3620 C C . THR A 1 470 ? 8.404 -28.026 43.553 1.00 35.31 470 THR A C 1
ATOM 3622 O O . THR A 1 470 ? 8.565 -28.005 42.336 1.00 35.31 470 THR A O 1
ATOM 3625 N N . ILE A 1 471 ? 7.630 -27.141 44.185 1.00 37.84 471 ILE A N 1
ATOM 3626 C CA . ILE A 1 471 ? 6.939 -26.020 43.529 1.00 37.84 471 ILE A CA 1
ATOM 3627 C C . ILE A 1 471 ? 7.960 -24.908 43.235 1.00 37.84 471 ILE A C 1
ATOM 3629 O O . ILE A 1 471 ? 8.622 -24.423 44.152 1.00 37.84 471 ILE A O 1
ATOM 3633 N N . TYR A 1 472 ? 8.066 -24.473 41.977 1.00 35.00 472 TYR A N 1
ATOM 3634 C CA . TYR A 1 472 ? 8.916 -23.346 41.577 1.00 35.00 472 TYR A CA 1
ATOM 3635 C C . TYR A 1 472 ? 8.119 -22.038 41.561 1.00 35.00 472 TYR A C 1
ATOM 3637 O O . TYR A 1 472 ? 6.952 -22.015 41.179 1.00 35.00 472 TYR A O 1
ATOM 3645 N N . THR A 1 473 ? 8.757 -20.942 41.979 1.00 35.50 473 THR A N 1
ATOM 3646 C CA . THR A 1 473 ? 8.163 -19.598 41.991 1.00 35.50 473 THR A CA 1
ATOM 3647 C C . THR A 1 473 ? 9.024 -18.648 41.163 1.00 35.50 473 THR A C 1
ATOM 3649 O O . THR A 1 473 ? 10.200 -18.463 41.471 1.00 35.50 473 THR A O 1
ATOM 3652 N N . LEU A 1 474 ? 8.446 -18.010 40.143 1.00 31.66 474 LEU A N 1
ATOM 3653 C CA . LEU A 1 474 ? 9.104 -16.939 39.387 1.00 31.66 474 LEU A CA 1
ATOM 3654 C C . LEU A 1 474 ? 9.356 -15.712 40.285 1.00 31.66 474 LEU A C 1
ATOM 3656 O O . LEU A 1 474 ? 8.429 -15.180 40.898 1.00 31.66 474 LEU A O 1
ATOM 3660 N N . ARG A 1 475 ? 10.609 -15.237 40.347 1.00 32.78 475 ARG A N 1
ATOM 3661 C CA . ARG A 1 475 ? 11.026 -14.021 41.073 1.00 32.78 475 ARG A CA 1
ATOM 3662 C C . ARG A 1 475 ? 11.678 -13.006 40.136 1.00 32.78 475 ARG A C 1
ATOM 3664 O O . ARG A 1 475 ? 12.895 -12.963 40.034 1.00 32.78 475 ARG A O 1
ATOM 3671 N N . ASN A 1 476 ? 10.844 -12.213 39.467 1.00 30.08 476 ASN A N 1
ATOM 3672 C CA . ASN A 1 476 ? 11.020 -10.769 39.226 1.00 30.08 476 ASN A CA 1
ATOM 3673 C C . ASN A 1 476 ? 9.961 -10.283 38.222 1.00 30.08 476 ASN A C 1
ATOM 3675 O O . ASN A 1 476 ? 10.224 -10.282 37.021 1.00 30.08 476 ASN A O 1
ATOM 3679 N N . PRO A 1 477 ? 8.769 -9.855 38.665 1.00 29.41 477 PRO A N 1
ATOM 3680 C CA . PRO A 1 477 ? 7.898 -9.076 37.804 1.00 29.41 477 PRO A CA 1
ATOM 3681 C C . PRO A 1 477 ? 7.965 -7.585 38.193 1.00 29.41 477 PRO A C 1
ATOM 3683 O O . PRO A 1 477 ? 7.858 -7.257 39.374 1.00 29.41 477 PRO A O 1
ATOM 3686 N N . PRO A 1 478 ? 8.158 -6.676 37.223 1.00 30.56 478 PRO A N 1
ATOM 3687 C CA . PRO A 1 478 ? 7.872 -5.254 37.376 1.00 30.56 478 PRO A CA 1
ATOM 3688 C C . PRO A 1 478 ? 6.409 -4.954 37.765 1.00 30.56 478 PRO A C 1
ATOM 3690 O O . PRO A 1 478 ? 5.558 -5.830 37.888 1.00 30.56 478 PRO A O 1
ATOM 3693 N N . ASP A 1 479 ? 6.107 -3.669 37.895 1.00 27.39 479 ASP A N 1
ATOM 3694 C CA . ASP A 1 479 ? 4.906 -3.109 38.514 1.00 27.39 479 ASP A CA 1
ATOM 3695 C C . ASP A 1 479 ? 3.834 -2.627 37.487 1.00 27.39 479 ASP A C 1
ATOM 3697 O O . ASP A 1 479 ? 4.149 -1.847 36.591 1.00 27.39 479 ASP A O 1
ATOM 3701 N N . GLY A 1 480 ? 2.537 -2.960 37.648 1.00 37.00 480 GLY A N 1
ATOM 3702 C CA . GLY A 1 480 ? 1.386 -2.086 37.281 1.00 37.00 480 GLY A CA 1
ATOM 3703 C C . GLY A 1 480 ? -0.043 -2.649 36.994 1.00 37.00 480 GLY A C 1
ATOM 3704 O O . GLY A 1 480 ? -0.446 -2.608 35.835 1.00 37.00 480 GLY A O 1
ATOM 3705 N N . VAL A 1 481 ? -0.884 -2.972 38.008 1.00 35.22 481 VAL A N 1
ATOM 3706 C CA . VAL A 1 481 ? -2.382 -3.084 37.994 1.00 35.22 481 VAL A CA 1
ATOM 3707 C C . VAL A 1 481 ? -2.934 -2.902 39.436 1.00 35.22 481 VAL A C 1
ATOM 3709 O O . VAL A 1 481 ? -2.325 -3.434 40.356 1.00 35.22 481 VAL A O 1
ATOM 3712 N N . TRP A 1 482 ? -4.060 -2.207 39.673 1.00 35.72 482 TRP A N 1
ATOM 3713 C CA . TRP A 1 482 ? -4.788 -2.192 40.966 1.00 35.72 482 TRP A CA 1
ATOM 3714 C C . TRP A 1 482 ? -5.910 -3.226 40.967 1.00 35.72 482 TRP A C 1
ATOM 3716 O O . TRP A 1 482 ? -6.580 -3.375 39.960 1.00 35.72 482 TRP A O 1
ATOM 3726 N N . CYS A 1 483 ? -6.208 -3.872 42.094 1.00 38.75 483 CYS A N 1
ATOM 3727 C CA . CYS A 1 483 ? -7.376 -4.747 42.189 1.00 38.75 483 CYS A CA 1
ATOM 3728 C C . CYS A 1 483 ? -8.079 -4.701 43.545 1.00 38.75 483 CYS A C 1
ATOM 3730 O O . CYS A 1 483 ? -7.440 -4.563 44.591 1.00 38.75 483 CYS A O 1
ATOM 3732 N N . TRP A 1 484 ? -9.400 -4.852 43.526 1.00 38.28 484 TRP A N 1
ATOM 3733 C CA . TRP A 1 484 ? -10.295 -4.877 44.675 1.00 38.28 484 TRP A CA 1
ATOM 3734 C C . TRP A 1 484 ? -11.412 -5.909 44.503 1.00 38.28 484 TRP A C 1
ATOM 3736 O O . TRP A 1 484 ? -11.613 -6.485 43.442 1.00 38.28 484 TRP A O 1
ATOM 3746 N N . TRP A 1 485 ? -12.146 -6.136 45.584 1.00 37.56 485 TRP A N 1
ATOM 3747 C CA . TRP A 1 485 ? -13.307 -7.017 45.613 1.00 37.56 485 TRP A CA 1
ATOM 3748 C C . TRP A 1 485 ? -14.584 -6.209 45.382 1.00 37.56 485 TRP A C 1
ATOM 3750 O O . TRP A 1 485 ? -14.785 -5.202 46.062 1.00 37.56 485 TRP A O 1
ATOM 3760 N N . GLU A 1 486 ? -15.435 -6.634 44.445 1.00 37.66 486 GLU A N 1
ATOM 3761 C CA . GLU A 1 486 ? -16.789 -6.070 44.286 1.00 37.66 486 GLU A CA 1
ATOM 3762 C C . GLU A 1 486 ? -17.817 -6.830 45.137 1.00 37.66 486 GLU A C 1
ATOM 3764 O O . GLU A 1 486 ? -18.798 -6.242 45.588 1.00 37.66 486 GLU A O 1
ATOM 3769 N N . SER A 1 487 ? -17.553 -8.104 45.450 1.00 37.75 487 SER A N 1
ATOM 3770 C CA . SER A 1 487 ? -18.289 -8.902 46.440 1.00 37.75 487 SER A CA 1
ATOM 3771 C C . SER A 1 487 ? -17.381 -9.981 47.052 1.00 37.75 487 SER A C 1
ATOM 3773 O O . SER A 1 487 ? -16.228 -10.088 46.659 1.00 37.75 487 SER A O 1
ATOM 3775 N N . LEU A 1 488 ? -17.870 -10.798 47.998 1.00 37.66 488 LEU A N 1
ATOM 3776 C CA . LEU A 1 488 ? -17.098 -11.900 48.614 1.00 37.66 488 LEU A CA 1
ATOM 3777 C C . LEU A 1 488 ? -16.530 -12.917 47.602 1.00 37.66 488 LEU A C 1
ATOM 3779 O O . LEU A 1 488 ? -15.572 -13.605 47.936 1.00 37.66 488 LEU A O 1
ATOM 3783 N N . ASN A 1 489 ? -17.097 -12.987 46.391 1.00 35.28 489 ASN A N 1
ATOM 3784 C CA . ASN A 1 489 ? -16.749 -13.973 45.363 1.00 35.28 489 ASN A CA 1
ATOM 3785 C C . ASN A 1 489 ? -16.465 -13.349 43.981 1.00 35.28 489 ASN A C 1
ATOM 3787 O O . ASN A 1 489 ? -16.369 -14.086 43.008 1.00 35.28 489 ASN A O 1
ATOM 3791 N N . ASP A 1 490 ? -16.372 -12.020 43.871 1.00 31.88 490 ASP A N 1
ATOM 3792 C CA . ASP A 1 490 ? -16.256 -11.320 42.579 1.00 31.88 490 ASP A CA 1
ATOM 3793 C C . ASP A 1 490 ? -15.114 -10.298 42.654 1.00 31.88 490 ASP A C 1
ATOM 3795 O O . ASP A 1 490 ? -15.112 -9.409 43.521 1.00 31.88 490 ASP A O 1
ATOM 3799 N N . TYR A 1 491 ? -14.102 -10.460 41.798 1.00 40.22 491 TYR A N 1
ATOM 3800 C CA . TYR A 1 491 ? -12.834 -9.734 41.904 1.00 40.22 491 TYR A CA 1
ATOM 3801 C C . TYR A 1 491 ? -12.571 -8.857 40.679 1.00 40.22 491 TYR A C 1
ATOM 3803 O O . TYR A 1 491 ? -12.594 -9.300 39.531 1.00 40.22 491 TYR A O 1
ATOM 3811 N N . SER A 1 492 ? -12.290 -7.581 40.942 1.00 35.28 492 SER A N 1
ATOM 3812 C CA . SER A 1 492 ? -12.167 -6.520 39.950 1.00 35.28 492 SER A CA 1
ATOM 3813 C C . SER A 1 492 ? -10.800 -5.845 40.003 1.00 35.28 492 SER A C 1
ATOM 3815 O O . SER A 1 492 ? -10.424 -5.268 41.016 1.00 35.28 492 SER A O 1
ATOM 3817 N N . CYS A 1 493 ? -10.040 -5.857 38.913 1.00 38.12 493 CYS A N 1
ATOM 3818 C CA . CYS A 1 493 ? -8.778 -5.133 38.775 1.00 38.12 493 CYS A CA 1
ATOM 3819 C C . CYS A 1 493 ? -8.921 -3.835 37.987 1.00 38.12 493 CYS A C 1
ATOM 3821 O O . CYS A 1 493 ? -9.137 -3.902 36.797 1.00 38.12 493 CYS A O 1
ATOM 3823 N N . LYS A 1 494 ? -8.689 -2.644 38.553 1.00 35.06 494 LYS A N 1
ATOM 3824 C CA . LYS A 1 494 ? -8.396 -1.431 37.760 1.00 35.06 494 LYS A CA 1
ATOM 3825 C C . LYS A 1 494 ? -6.918 -1.265 37.423 1.00 35.06 494 LYS A C 1
ATOM 3827 O O . LYS A 1 494 ? -6.102 -1.085 38.305 1.00 35.06 494 LYS A O 1
ATOM 3832 N N . LEU A 1 495 ? -6.539 -1.153 36.159 1.00 36.06 495 LEU A N 1
ATOM 3833 C CA . LEU A 1 495 ? -5.262 -0.541 35.787 1.00 36.06 495 LEU A CA 1
ATOM 3834 C C . LEU A 1 495 ? -5.167 0.917 36.288 1.00 36.06 495 LEU A C 1
ATOM 3836 O O . LEU A 1 495 ? -6.165 1.638 36.230 1.00 36.06 495 LEU A O 1
ATOM 3840 N N . PRO A 1 496 ? -3.978 1.381 36.723 1.00 30.30 496 PRO A N 1
ATOM 3841 C CA . PRO A 1 496 ? -3.754 2.783 37.061 1.00 30.30 496 PRO A CA 1
ATOM 3842 C C . PRO A 1 496 ? -3.959 3.692 35.853 1.00 30.30 496 PRO A C 1
ATOM 3844 O O . PRO A 1 496 ? -3.461 3.381 34.771 1.00 30.30 496 PRO A O 1
ATOM 3847 N N . ALA A 1 497 ? -4.541 4.869 36.077 1.00 30.12 497 ALA A N 1
ATOM 3848 C CA . ALA A 1 497 ? -4.245 6.030 35.253 1.00 30.12 497 ALA A CA 1
ATOM 3849 C C . ALA A 1 497 ? -2.784 6.474 35.498 1.00 30.12 497 ALA A C 1
ATOM 3851 O O . ALA A 1 497 ? -2.353 6.603 36.641 1.00 30.12 497 ALA A O 1
ATOM 3852 N N . LEU A 1 498 ? -2.028 6.729 34.427 1.00 29.55 498 LEU A N 1
ATOM 3853 C CA . LEU A 1 498 ? -0.625 7.188 34.425 1.00 29.55 498 LEU A CA 1
ATOM 3854 C C . LEU A 1 498 ? -0.482 8.726 34.130 1.00 29.55 498 LEU A C 1
ATOM 3856 O O . LEU A 1 498 ? -0.589 9.094 32.975 1.00 29.55 498 LEU A O 1
ATOM 3860 N N . PHE A 1 499 ? -0.309 9.601 35.154 1.00 28.56 499 PHE A N 1
ATOM 3861 C CA . PHE A 1 499 ? -0.375 11.120 35.270 1.00 28.56 499 PHE A CA 1
ATOM 3862 C C . PHE A 1 499 ? 0.218 12.040 34.151 1.00 28.56 499 PHE A C 1
ATOM 3864 O O . PHE A 1 499 ? 1.084 11.537 33.448 1.00 28.56 499 PHE A O 1
ATOM 3871 N N . PRO A 1 500 ? -0.127 13.367 33.969 1.00 29.47 500 PRO A N 1
ATOM 3872 C CA . PRO A 1 500 ? -1.074 14.305 34.632 1.00 29.47 500 PRO A CA 1
ATOM 3873 C C . PRO A 1 500 ? -2.113 15.004 33.681 1.00 29.47 500 PRO A C 1
ATOM 3875 O O . PRO A 1 500 ? -2.121 14.803 32.469 1.00 29.47 500 PRO A O 1
ATOM 3878 N N . ARG A 1 501 ? -3.022 15.832 34.236 1.00 27.78 501 ARG A N 1
ATOM 3879 C CA . ARG A 1 501 ? -3.954 16.715 33.484 1.00 27.78 501 ARG A CA 1
ATOM 3880 C C . ARG A 1 501 ? -3.196 17.691 32.559 1.00 27.78 501 ARG A C 1
ATOM 3882 O O . ARG A 1 501 ? -2.062 18.046 32.873 1.00 27.78 501 ARG A O 1
ATOM 3889 N N . PRO A 1 502 ? -3.815 18.178 31.467 1.00 29.48 502 PRO A N 1
ATOM 3890 C CA . PRO A 1 502 ? -3.154 19.103 30.559 1.00 29.48 502 PRO A CA 1
ATOM 3891 C C . PRO A 1 502 ? -3.027 20.493 31.210 1.00 29.48 502 PRO A C 1
ATOM 3893 O O . PRO A 1 502 ? -3.973 20.963 31.837 1.00 29.48 502 PRO A O 1
ATOM 3896 N N . PHE A 1 503 ? -1.880 21.138 30.972 1.00 35.03 503 PHE A N 1
ATOM 3897 C CA . PHE A 1 503 ? -1.504 22.539 31.239 1.00 35.03 503 PHE A CA 1
ATOM 3898 C C . PHE A 1 503 ? -0.733 22.892 32.533 1.00 35.03 503 PHE A C 1
ATOM 3900 O O . PHE A 1 503 ? -1.261 22.849 33.637 1.00 35.03 503 PHE A O 1
ATOM 3907 N N . TYR A 1 504 ? 0.485 23.407 32.281 1.00 36.00 504 TYR A N 1
ATOM 3908 C CA . TYR A 1 504 ? 1.298 24.368 33.051 1.00 36.00 504 TYR A CA 1
ATOM 3909 C C . TYR A 1 504 ? 1.881 23.933 34.412 1.00 36.00 504 TYR A C 1
ATOM 3911 O O . TYR A 1 504 ? 1.156 23.890 35.394 1.00 36.00 504 TYR A O 1
ATOM 3919 N N . PHE A 1 505 ? 3.205 23.688 34.467 1.00 30.11 505 PHE A N 1
ATOM 3920 C CA . PHE A 1 505 ? 4.219 24.251 35.403 1.00 30.11 505 PHE A CA 1
ATOM 3921 C C . PHE A 1 505 ? 5.560 23.461 35.334 1.00 30.11 505 PHE A C 1
ATOM 3923 O O . PHE A 1 505 ? 5.586 22.383 34.739 1.00 30.11 505 PHE A O 1
ATOM 3930 N N . PRO A 1 506 ? 6.700 24.019 35.806 1.00 33.84 506 PRO A N 1
ATOM 3931 C CA . PRO A 1 506 ? 8.035 23.764 35.276 1.00 33.84 506 PRO A CA 1
ATOM 3932 C C . PRO A 1 506 ? 8.873 22.822 36.158 1.00 33.84 506 PRO A C 1
ATOM 3934 O O . PRO A 1 506 ? 8.812 22.871 37.379 1.00 33.84 506 PRO A O 1
ATOM 3937 N N . SER A 1 507 ? 9.697 22.006 35.498 1.00 40.31 507 SER A N 1
ATOM 3938 C CA . SER A 1 507 ? 10.994 21.484 35.964 1.00 40.31 507 SER A CA 1
ATOM 3939 C C . SER A 1 507 ? 11.163 21.166 37.466 1.00 40.31 507 SER A C 1
ATOM 3941 O O . SER A 1 507 ? 11.716 21.986 38.195 1.00 40.31 507 SER A O 1
ATOM 3943 N N . SER A 1 508 ? 10.839 19.936 37.886 1.00 28.98 508 SER A N 1
ATOM 3944 C CA . SER A 1 508 ? 11.664 19.199 38.874 1.00 28.98 508 SER A CA 1
ATOM 3945 C C . SER A 1 508 ? 11.328 17.712 39.022 1.00 28.98 508 SER A C 1
ATOM 3947 O O . SER A 1 508 ? 12.201 16.961 39.441 1.00 28.98 508 SER A O 1
ATOM 3949 N N . ASP A 1 509 ? 10.142 17.241 38.628 1.00 26.84 509 ASP A N 1
ATOM 3950 C CA . ASP A 1 509 ? 9.712 15.886 39.012 1.00 26.84 509 ASP A CA 1
ATOM 3951 C C . ASP A 1 509 ? 9.694 14.913 37.821 1.00 26.84 509 ASP A C 1
ATOM 3953 O O . ASP A 1 509 ? 8.646 14.515 37.314 1.00 26.84 509 ASP A O 1
ATOM 3957 N N . TYR A 1 510 ? 10.886 14.517 37.367 1.00 26.20 510 TYR A N 1
ATOM 3958 C CA . TYR A 1 510 ? 11.070 13.327 36.531 1.00 26.20 510 TYR A CA 1
ATOM 3959 C C . TYR A 1 510 ? 11.258 12.101 37.435 1.00 26.20 510 TYR A C 1
ATOM 3961 O O . TYR A 1 510 ? 12.265 11.994 38.133 1.00 26.20 510 TYR A O 1
ATOM 3969 N N . TYR A 1 511 ? 10.343 11.130 37.382 1.00 26.44 511 TYR A N 1
ATOM 3970 C CA . TYR A 1 511 ? 10.630 9.775 37.864 1.00 26.44 511 TYR A CA 1
ATOM 3971 C C . TYR A 1 511 ? 11.527 9.070 36.835 1.00 26.44 511 TYR A C 1
ATOM 3973 O O . TYR A 1 511 ? 11.052 8.397 35.923 1.00 26.44 511 TYR A O 1
ATOM 3981 N N . ALA A 1 512 ? 12.840 9.256 36.962 1.00 24.97 512 ALA A N 1
ATOM 3982 C CA . ALA A 1 512 ? 13.832 8.391 36.337 1.00 24.97 512 ALA A CA 1
ATOM 3983 C C . ALA A 1 512 ? 14.125 7.231 37.298 1.00 24.97 512 ALA A C 1
ATOM 3985 O O . ALA A 1 512 ? 14.511 7.453 38.446 1.00 24.97 512 ALA A O 1
ATOM 3986 N N . ASN A 1 513 ? 13.953 5.987 36.848 1.00 29.14 513 ASN A N 1
ATOM 3987 C CA . ASN A 1 513 ? 14.430 4.822 37.590 1.00 29.14 513 ASN A CA 1
ATOM 3988 C C . ASN A 1 513 ? 15.971 4.798 37.534 1.00 29.14 513 ASN A C 1
ATOM 3990 O O . ASN A 1 513 ? 16.559 4.241 36.613 1.00 29.14 513 ASN A O 1
ATOM 3994 N N . ALA A 1 514 ? 16.621 5.475 38.483 1.00 24.14 514 ALA A N 1
ATOM 3995 C CA . ALA A 1 514 ? 18.076 5.638 38.551 1.00 24.14 514 ALA A CA 1
ATOM 3996 C C . ALA A 1 514 ? 18.800 4.516 39.326 1.00 24.14 514 ALA A C 1
ATOM 3998 O O . ALA A 1 514 ? 19.993 4.627 39.601 1.00 24.14 514 ALA A O 1
ATOM 3999 N N . SER A 1 515 ? 18.111 3.436 39.699 1.00 27.19 515 SER A N 1
ATOM 4000 C CA . SER A 1 515 ? 18.626 2.433 40.644 1.00 27.19 515 SER A CA 1
ATOM 4001 C C . SER A 1 515 ? 18.779 1.027 40.055 1.00 27.19 515 SER A C 1
ATOM 4003 O O . SER A 1 515 ? 18.447 0.046 40.709 1.00 27.19 515 SER A O 1
ATOM 4005 N N . ASN A 1 516 ? 19.340 0.915 38.848 1.00 29.75 516 ASN A N 1
ATOM 4006 C CA . ASN A 1 516 ? 19.963 -0.330 38.381 1.00 29.75 516 ASN A CA 1
ATOM 4007 C C . ASN A 1 516 ? 21.485 -0.141 38.319 1.00 29.75 516 ASN A C 1
ATOM 4009 O O . ASN A 1 516 ? 22.077 0.031 37.254 1.00 29.75 516 ASN A O 1
ATOM 4013 N N . THR A 1 517 ? 22.133 -0.134 39.483 1.00 28.14 517 THR A N 1
ATOM 4014 C CA . THR A 1 517 ? 23.580 -0.345 39.562 1.00 28.14 517 THR A CA 1
ATOM 4015 C C . THR A 1 517 ? 23.866 -1.848 39.542 1.00 28.14 517 THR A C 1
ATOM 4017 O O . THR A 1 517 ? 23.150 -2.649 40.136 1.00 28.14 517 THR A O 1
ATOM 4020 N N . SER A 1 518 ? 24.899 -2.219 38.787 1.00 30.38 518 SER A N 1
ATOM 4021 C CA . SER A 1 518 ? 25.424 -3.573 38.562 1.00 30.38 518 SER A CA 1
ATOM 4022 C C . SER A 1 518 ? 25.316 -4.527 39.760 1.00 30.38 518 SER A C 1
ATOM 4024 O O . SER A 1 518 ? 25.795 -4.199 40.847 1.00 30.38 518 SER A O 1
ATOM 4026 N N . ILE A 1 519 ? 24.801 -5.738 39.526 1.00 31.36 519 ILE A N 1
ATOM 4027 C CA . ILE A 1 519 ? 24.808 -6.840 40.497 1.00 31.36 519 ILE A CA 1
ATOM 4028 C C . ILE A 1 519 ? 26.200 -7.502 40.485 1.00 31.36 519 ILE A C 1
ATOM 4030 O O . ILE A 1 519 ? 26.631 -7.967 39.427 1.00 31.36 519 ILE A O 1
ATOM 4034 N N . PRO A 1 520 ? 26.923 -7.563 41.617 1.00 29.69 520 PRO A N 1
ATOM 4035 C CA . PRO A 1 520 ? 28.141 -8.355 41.732 1.00 29.69 520 PRO A CA 1
ATOM 4036 C C . PRO A 1 520 ? 27.784 -9.843 41.781 1.00 29.69 520 PRO A C 1
ATOM 4038 O O . PRO A 1 520 ? 27.028 -10.263 42.658 1.00 29.69 520 PRO A O 1
ATOM 4041 N N . ASP A 1 521 ? 28.351 -10.653 40.887 1.00 35.06 521 ASP A N 1
ATOM 4042 C CA . ASP A 1 521 ? 28.407 -12.093 41.120 1.00 35.06 521 ASP A CA 1
ATOM 4043 C C . ASP A 1 521 ? 29.532 -12.386 42.125 1.00 35.06 521 ASP A C 1
ATOM 4045 O O . ASP A 1 521 ? 30.583 -11.740 42.141 1.00 35.06 521 ASP A O 1
ATOM 4049 N N . GLY A 1 522 ? 29.314 -13.342 43.020 1.00 39.12 522 GLY A N 1
ATOM 4050 C CA . GLY A 1 522 ? 30.284 -13.710 44.051 1.00 39.12 522 GLY A CA 1
ATOM 4051 C C . GLY A 1 522 ? 31.540 -14.424 43.534 1.00 39.12 522 GLY A C 1
ATOM 4052 O O . GLY A 1 522 ? 32.147 -15.161 44.307 1.00 39.12 522 GLY A O 1
ATOM 4053 N N . ARG A 1 523 ? 31.926 -14.288 42.255 1.00 35.22 523 ARG A N 1
ATOM 4054 C CA . ARG A 1 523 ? 33.121 -14.926 41.670 1.00 35.22 523 ARG A CA 1
ATOM 4055 C C . ARG A 1 523 ? 33.966 -14.002 40.788 1.00 35.22 523 ARG A C 1
ATOM 4057 O O . ARG A 1 523 ? 34.838 -14.484 40.070 1.00 35.22 523 ARG A O 1
ATOM 4064 N N . GLY A 1 524 ? 33.788 -12.684 40.880 1.00 34.12 524 GLY A N 1
ATOM 4065 C CA . GLY A 1 524 ? 34.728 -11.715 40.300 1.00 34.12 524 GLY A CA 1
ATOM 4066 C C . GLY A 1 524 ? 34.729 -11.646 38.767 1.00 34.12 524 GLY A C 1
ATOM 4067 O O . GLY A 1 524 ? 35.620 -11.019 38.194 1.00 34.12 524 GLY A O 1
ATOM 4068 N N . GLY A 1 525 ? 33.734 -12.236 38.100 1.00 31.95 525 GLY A N 1
ATOM 4069 C CA . GLY A 1 525 ? 33.489 -12.054 36.673 1.00 31.95 525 GLY A CA 1
ATOM 4070 C C . GLY A 1 525 ? 32.464 -10.944 36.453 1.00 31.95 525 GLY A C 1
ATOM 4071 O O . GLY A 1 525 ? 31.340 -11.023 36.936 1.00 31.95 525 GLY A O 1
ATOM 4072 N N . ARG A 1 526 ? 32.822 -9.884 35.720 1.00 32.44 526 ARG A N 1
ATOM 4073 C CA . ARG A 1 526 ? 31.823 -8.913 35.248 1.00 32.44 526 ARG A CA 1
ATOM 4074 C C . ARG A 1 526 ? 31.050 -9.554 34.097 1.00 32.44 526 ARG A C 1
ATOM 4076 O O . ARG A 1 526 ? 31.618 -9.727 33.021 1.00 32.44 526 ARG A O 1
ATOM 4083 N N . PHE A 1 527 ? 29.770 -9.861 34.289 1.00 30.39 527 PHE A N 1
ATOM 4084 C CA . PHE A 1 527 ? 28.876 -10.051 33.150 1.00 30.39 527 PHE A CA 1
ATOM 4085 C C . PHE A 1 527 ? 28.790 -8.727 32.380 1.00 30.39 527 PHE A C 1
ATOM 4087 O O . PHE A 1 527 ? 28.503 -7.676 32.959 1.00 30.39 527 PHE A O 1
ATOM 4094 N N . GLY A 1 528 ? 29.065 -8.770 31.074 1.00 30.23 528 GLY A N 1
ATOM 4095 C CA . GLY A 1 528 ? 28.649 -7.703 30.168 1.00 30.23 528 GLY A CA 1
ATOM 4096 C C . GLY A 1 528 ? 27.121 -7.560 30.214 1.00 30.23 528 GLY A C 1
ATOM 4097 O O . GLY A 1 528 ? 26.439 -8.534 30.535 1.00 30.23 528 GLY A O 1
ATOM 4098 N N . PRO A 1 529 ? 26.573 -6.363 29.953 1.00 28.39 529 PRO A N 1
ATOM 4099 C CA . PRO A 1 529 ? 25.158 -6.063 30.143 1.00 28.39 529 PRO A CA 1
ATOM 4100 C C . PRO A 1 529 ? 24.274 -7.045 29.361 1.00 28.39 529 PRO A C 1
ATOM 4102 O O . PRO A 1 529 ? 24.132 -6.945 28.150 1.00 28.39 529 PRO A O 1
ATOM 4105 N N . GLY A 1 530 ? 23.646 -7.976 30.080 1.00 24.72 530 GLY A N 1
ATOM 4106 C CA . GLY A 1 530 ? 22.593 -8.870 29.587 1.00 24.72 530 GLY A CA 1
ATOM 4107 C C . GLY A 1 530 ? 21.224 -8.190 29.489 1.00 24.72 530 GLY A C 1
ATOM 4108 O O . GLY A 1 530 ? 20.199 -8.857 29.540 1.00 24.72 530 GLY A O 1
ATOM 4109 N N . TYR A 1 531 ? 21.209 -6.863 29.361 1.00 30.33 531 TYR A N 1
ATOM 4110 C CA . TYR A 1 531 ? 20.090 -6.106 28.817 1.00 30.33 531 TYR A CA 1
ATOM 4111 C C . TYR A 1 531 ? 20.323 -6.054 27.306 1.00 30.33 531 TYR A C 1
ATOM 4113 O O . TYR A 1 531 ? 20.984 -5.144 26.804 1.00 30.33 531 TYR A O 1
ATOM 4121 N N . GLN A 1 532 ? 19.827 -7.041 26.560 1.00 23.00 532 GLN A N 1
ATOM 4122 C CA . GLN A 1 532 ? 19.655 -6.830 25.126 1.00 23.00 532 GLN A CA 1
ATOM 4123 C C . GLN A 1 532 ? 18.466 -5.884 24.953 1.00 23.00 532 GLN A C 1
ATOM 4125 O O . GLN A 1 532 ? 17.326 -6.294 24.767 1.00 23.00 532 GLN A O 1
ATOM 4130 N N . HIS A 1 533 ? 18.763 -4.585 25.030 1.00 24.11 533 HIS A N 1
ATOM 4131 C CA . HIS A 1 533 ? 18.170 -3.645 24.092 1.00 24.11 533 HIS A CA 1
ATOM 4132 C C . HIS A 1 533 ? 18.256 -4.310 22.720 1.00 24.11 533 HIS A C 1
ATOM 4134 O O . HIS A 1 533 ? 19.365 -4.661 22.299 1.00 24.11 533 HIS A O 1
ATOM 4140 N N . SER A 1 534 ? 17.135 -4.522 22.029 1.00 27.53 534 SER A N 1
ATOM 4141 C CA . SER A 1 534 ? 17.290 -4.736 20.604 1.00 27.53 534 SER A CA 1
ATOM 4142 C C . SER A 1 534 ? 17.881 -3.425 20.080 1.00 27.53 534 SER A C 1
ATOM 4144 O O . SER A 1 534 ? 17.416 -2.326 20.382 1.00 27.53 534 SER A O 1
ATOM 4146 N N . THR A 1 535 ? 18.984 -3.518 19.349 1.00 26.94 535 THR A N 1
ATOM 4147 C CA . THR A 1 535 ? 19.587 -2.374 18.653 1.00 26.94 535 THR A CA 1
ATOM 4148 C C . THR A 1 535 ? 18.732 -1.938 17.462 1.00 26.94 535 THR A C 1
ATOM 4150 O O . THR A 1 535 ? 19.202 -1.197 16.602 1.00 26.94 535 THR A O 1
ATOM 4153 N N . ASN A 1 536 ? 17.487 -2.416 17.383 1.00 29.45 536 ASN A N 1
ATOM 4154 C CA . ASN A 1 536 ? 16.541 -2.055 16.362 1.00 29.45 536 ASN A CA 1
ATOM 4155 C C . ASN A 1 536 ? 15.871 -0.727 16.757 1.00 29.45 536 ASN A C 1
ATOM 4157 O O . ASN A 1 536 ? 15.208 -0.668 17.795 1.00 29.45 536 ASN A O 1
ATOM 4161 N N . PRO A 1 537 ? 15.982 0.340 15.950 1.00 29.78 537 PRO A N 1
ATOM 4162 C CA . PRO A 1 537 ? 15.342 1.634 16.216 1.00 29.78 537 PRO A CA 1
ATOM 4163 C C . PRO A 1 537 ? 13.797 1.603 16.262 1.00 29.78 537 PRO A C 1
ATOM 4165 O O . PRO A 1 537 ? 13.177 2.653 16.407 1.00 29.78 537 PRO A O 1
ATOM 4168 N N . TYR A 1 538 ? 13.170 0.423 16.180 1.00 31.36 538 TYR A N 1
ATOM 4169 C CA . TYR A 1 538 ? 11.735 0.200 16.393 1.00 31.36 538 TYR A CA 1
ATOM 4170 C C . TYR A 1 538 ? 11.351 -0.139 17.846 1.00 31.36 538 TYR A C 1
ATOM 4172 O O . TYR A 1 538 ? 10.170 -0.358 18.121 1.00 31.36 538 TYR A O 1
ATOM 4180 N N . ASP A 1 539 ? 12.298 -0.170 18.788 1.00 30.12 539 ASP A N 1
ATOM 4181 C CA . ASP A 1 539 ? 11.968 -0.371 20.201 1.00 30.12 539 ASP A CA 1
ATOM 4182 C C . ASP A 1 539 ? 11.408 0.917 20.828 1.00 30.12 539 ASP A C 1
ATOM 4184 O O . ASP A 1 539 ? 12.121 1.819 21.269 1.00 30.12 539 ASP A O 1
ATOM 4188 N N . ASN A 1 540 ? 10.075 0.966 20.824 1.00 31.55 540 ASN A N 1
ATOM 4189 C CA . ASN A 1 540 ? 9.187 1.960 21.415 1.00 31.55 540 ASN A CA 1
ATOM 4190 C C . ASN A 1 540 ? 9.536 2.308 22.871 1.00 31.55 540 ASN A C 1
ATOM 4192 O O . ASN A 1 540 ? 9.199 1.569 23.797 1.00 31.55 540 ASN A O 1
ATOM 4196 N N . TRP A 1 541 ? 10.084 3.502 23.091 1.00 23.27 541 TRP A N 1
ATOM 4197 C CA . TRP A 1 541 ? 10.094 4.137 24.409 1.00 23.27 541 TRP A CA 1
ATOM 4198 C C . TRP A 1 541 ? 9.155 5.331 24.387 1.00 23.27 541 TRP A C 1
ATOM 4200 O O . TRP A 1 541 ? 9.513 6.418 23.942 1.00 23.27 541 TRP A O 1
ATOM 4210 N N . GLY A 1 542 ? 7.929 5.088 24.842 1.00 27.64 542 GLY A N 1
ATOM 4211 C CA . GLY A 1 542 ? 6.872 6.078 24.900 1.00 27.64 542 GLY A CA 1
ATOM 4212 C C . GLY A 1 542 ? 6.586 6.579 26.315 1.00 27.64 542 GLY A C 1
ATOM 4213 O O . GLY A 1 542 ? 6.459 5.788 27.248 1.00 27.64 542 GLY A O 1
ATOM 4214 N N . GLY A 1 543 ? 6.473 7.898 26.480 1.00 22.84 543 GLY A N 1
ATOM 4215 C CA . GLY A 1 543 ? 5.918 8.524 27.682 1.00 22.84 543 GLY A CA 1
ATOM 4216 C C . GLY A 1 543 ? 4.403 8.299 27.778 1.00 22.84 543 GLY A C 1
ATOM 4217 O O . GLY A 1 543 ? 3.676 8.436 26.797 1.00 22.84 543 GLY A O 1
ATOM 4218 N N . PHE A 1 544 ? 3.930 7.938 28.970 1.00 26.44 544 PHE A N 1
ATOM 4219 C CA . PHE A 1 544 ? 2.565 7.474 29.234 1.00 26.44 544 PHE A CA 1
ATOM 4220 C C . PHE A 1 544 ? 1.538 8.613 29.401 1.00 26.44 544 PHE A C 1
ATOM 4222 O O . PHE A 1 544 ? 1.807 9.551 30.148 1.00 26.44 544 PHE A O 1
ATOM 4229 N N . PRO A 1 545 ? 0.323 8.497 28.828 1.00 24.58 545 PRO A N 1
ATOM 4230 C CA . PRO A 1 545 ? -0.845 9.263 29.272 1.00 24.58 545 PRO A CA 1
ATOM 4231 C C . PRO A 1 545 ? -1.787 8.498 30.235 1.00 24.58 545 PRO A C 1
ATOM 4233 O O . PRO A 1 545 ? -1.874 7.265 30.247 1.00 24.58 545 PRO A O 1
ATOM 4236 N N . LEU A 1 546 ? -2.545 9.278 31.019 1.00 25.77 546 LEU A N 1
ATOM 4237 C CA . LEU A 1 546 ? -3.445 8.885 32.120 1.00 25.77 546 LEU A CA 1
ATOM 4238 C C . LEU A 1 546 ? -4.689 8.127 31.673 1.00 25.77 546 LEU A C 1
ATOM 4240 O O . LEU A 1 546 ? -5.670 8.784 31.338 1.00 25.77 546 LEU A O 1
ATOM 4244 N N . LEU A 1 547 ? -4.758 6.794 31.782 1.00 27.86 547 LEU A N 1
ATOM 4245 C CA . LEU A 1 547 ? -6.046 6.096 31.611 1.00 27.86 547 LEU A CA 1
ATOM 4246 C C . LEU A 1 547 ? -6.217 4.837 32.478 1.00 27.86 547 LEU A C 1
ATOM 4248 O O . LEU A 1 547 ? -5.372 3.946 32.481 1.00 27.86 547 LEU A O 1
ATOM 4252 N N . ASN A 1 548 ? -7.365 4.772 33.167 1.00 24.12 548 ASN A N 1
ATOM 4253 C CA . ASN A 1 548 ? -7.846 3.624 33.939 1.00 24.12 548 ASN A CA 1
ATOM 4254 C C . ASN A 1 548 ? -8.496 2.596 32.999 1.00 24.12 548 ASN A C 1
ATOM 4256 O O . ASN A 1 548 ? -9.485 2.893 32.335 1.00 24.12 548 ASN A O 1
ATOM 4260 N N . LEU A 1 549 ? -7.986 1.376 32.992 1.00 27.89 549 LEU A N 1
ATOM 4261 C CA . LEU A 1 549 ? -8.672 0.184 32.475 1.00 27.89 549 LEU A CA 1
ATOM 4262 C C . LEU A 1 549 ? -9.188 -0.601 33.680 1.00 27.89 549 LEU A C 1
ATOM 4264 O O . LEU A 1 549 ? -8.665 -0.416 34.771 1.00 27.89 549 LEU A O 1
ATOM 4268 N N . VAL A 1 550 ? -10.197 -1.454 33.528 1.00 24.56 550 VAL A N 1
ATOM 4269 C CA . VAL A 1 550 ? -10.619 -2.370 34.596 1.00 24.56 550 VAL A CA 1
ATOM 4270 C C . VAL A 1 550 ? -10.739 -3.780 34.023 1.00 24.56 550 VAL A C 1
ATOM 4272 O O . VAL A 1 550 ? -11.616 -4.013 33.205 1.00 24.56 550 VAL A O 1
ATOM 4275 N N . MET A 1 551 ? -9.839 -4.685 34.395 1.00 31.12 551 MET A N 1
ATOM 4276 C CA . MET A 1 551 ? -9.912 -6.123 34.151 1.00 31.12 551 MET A CA 1
ATOM 4277 C C . MET A 1 551 ? -10.523 -6.802 35.373 1.00 31.12 551 MET A C 1
ATOM 4279 O O . MET A 1 551 ? -9.919 -6.754 36.426 1.00 31.12 551 MET A O 1
ATOM 4283 N N . ASN A 1 552 ? -11.664 -7.469 35.305 1.00 26.34 552 ASN A N 1
ATOM 4284 C CA . ASN A 1 552 ? -12.062 -8.330 36.426 1.00 26.34 552 ASN A CA 1
ATOM 4285 C C . ASN A 1 552 ? -11.342 -9.686 36.283 1.00 26.34 552 ASN A C 1
ATOM 4287 O O . ASN A 1 552 ? -11.158 -10.178 35.174 1.00 26.34 552 ASN A O 1
ATOM 4291 N N . VAL A 1 553 ? -10.853 -10.278 37.372 1.00 29.30 553 VAL A N 1
ATOM 4292 C CA . VAL A 1 553 ? -10.237 -11.619 37.335 1.00 29.30 553 VAL A CA 1
ATOM 4293 C C . VAL A 1 553 ? -11.071 -12.488 38.244 1.00 29.30 553 VAL A C 1
ATOM 4295 O O . VAL A 1 553 ? -10.902 -12.427 39.456 1.00 29.30 553 VAL A O 1
ATOM 4298 N N . ASN A 1 554 ? -11.987 -13.267 37.677 1.00 26.33 554 ASN A N 1
ATOM 4299 C CA . ASN A 1 554 ? -12.826 -14.139 38.484 1.00 26.33 554 ASN A CA 1
ATOM 4300 C C . ASN A 1 554 ? -12.116 -15.458 38.788 1.00 26.33 554 ASN A C 1
ATOM 4302 O O . ASN A 1 554 ? -11.707 -16.192 37.890 1.00 26.33 554 ASN A O 1
ATOM 4306 N N . LEU A 1 555 ? -11.958 -15.721 40.085 1.00 26.12 555 LEU A N 1
ATOM 4307 C CA . LEU A 1 555 ? -11.458 -16.977 40.630 1.00 26.12 555 LEU A CA 1
ATOM 4308 C C . LEU A 1 555 ? -12.618 -17.981 40.642 1.00 26.12 555 LEU A C 1
ATOM 4310 O O . LEU A 1 555 ? -13.704 -17.650 41.118 1.00 26.12 555 LEU A O 1
ATOM 4314 N N . ARG A 1 556 ? -12.394 -19.189 40.122 1.00 27.31 556 ARG A N 1
ATOM 4315 C CA . ARG A 1 556 ? -13.248 -20.345 40.421 1.00 27.31 556 ARG A CA 1
ATOM 4316 C C . ARG A 1 556 ? -12.628 -21.177 41.526 1.00 27.31 556 ARG A C 1
ATOM 4318 O O . ARG A 1 556 ? -11.391 -21.362 41.478 1.00 27.31 556 ARG A O 1
#